Protein AF-A0A534UNP6-F1 (afdb_monomer)

Nearest PDB structures (foldseek):
  2qpq-assembly3_C  TM=9.360E-01  e=9.775E-22  Bordetella pertussis
  8hk9-assembly2_A  TM=9.274E-01  e=4.378E-21  Piscinibacter sakaiensis
  2qpq-assembly2_B  TM=9.276E-01  e=1.387E-20  Bordetella pertussis
  6hke-assembly1_A  TM=7.902E-01  e=1.557E-20  Rhodopseudomonas palustris CGA009
  3ixl-assembly1_A  TM=8.870E-01  e=5.057E-14  Bordetella bronchiseptica

Solvent-accessible surface area (backbone atoms only — not comparable to full-atom values): 32131 Å² total; per-residue (Å²): 132,58,80,69,55,63,74,72,49,58,84,38,32,43,23,35,38,31,44,67,40,63,75,56,81,46,70,74,76,58,70,72,58,62,74,70,44,60,91,46,50,38,48,35,36,27,18,35,60,36,86,49,84,49,66,70,39,42,56,59,19,54,72,39,43,61,60,42,51,53,55,40,54,76,69,60,39,59,33,41,32,52,47,52,61,70,55,48,38,68,58,28,60,70,54,44,51,49,53,41,51,51,48,26,71,77,67,75,33,50,60,52,36,44,64,58,24,44,54,54,49,30,66,72,73,67,44,53,30,30,7,27,15,34,47,45,34,68,74,58,49,54,31,47,45,51,49,35,45,80,70,67,34,42,68,59,25,70,36,69,60,66,46,51,69,64,58,44,72,69,46,51,61,64,57,13,37,50,49,43,39,51,25,36,52,47,7,45,67,68,17,73,82,32,59,28,37,37,30,67,66,67,28,51,66,43,74,70,36,24,49,57,46,26,70,74,68,74,37,46,34,44,28,36,68,60,29,43,46,35,59,72,28,34,72,75,63,76,41,76,68,39,80,85,56,34,68,80,30,66,63,77,90,84,80,96,72,92,81,80,89,81,87,86,81,92,82,90,78,92,87,89,84,88,87,81,90,83,91,77,91,77,91,73,85,83,73,83,73,77,78,68,77,66,78,70,79,55,65,31,42,35,38,21,34,35,52,89,80,28,74,56,32,47,48,52,50,51,54,48,50,46,32,50,76,71,59,64,45,95,43,59,69,46,78,46,66,34,61,45,76,71,30,44,49,30,54,49,56,40,40,73,38,55,52,41,70,49,40,38,29,55,40,44,52,43,53,59,43,39,42,50,49,33,73,85,38,88,62,48,67,87,53,35,35,54,30,30,28,62,23,28,40,35,36,30,40,32,28,29,52,86,41,92,54,80,42,50,63,54,45,41,55,48,18,50,77,38,64,59,71,42,31,31,27,30,49,44,83,75,34,68,48,43,53,52,51,53,35,43,21,71,71,68,63,26,36,59,36,80,44,73,28,100,34,59,68,55,18,51,50,33,23,69,72,62,79,29,55,25,35,43,42,48,57,79,84,41,47,70,42,43,72,70,54,54,28,37,66,37,30,28,29,33,85,59,58,46,86,94,39,72,87,33,44,23,34,60,81,71,74,38,74,46,59,51,71,58,34,46,41,41,27,39,32,29,14,25,75,46,50,69,69,54,46,53,49,50,40,52,42,53,53,52,43,62,70,33,68,69,42,47,52,51,34,57,76,63,58,40,42,85,41,77,29,53,30,69,56,32,44,50,50,51,53,54,50,42,54,54,50,50,56,56,31,53,76,70,70,53,43,46,118

Secondary structure (DSSP, 8-state):
--HHHHTTS-SEEEEEEESSS-SS-EES--HHHHTTS-TTEEEEEEE-----SSHHHHHHHHTTHHHHHHHHHHTT-SEEEE--HHHHHHH-HHHHHHHHHHHHHHH--EEE-HHHHHHHHHHHHT--EEEE---S-HHHHHHHHHHHHTTT-EEEEE------HHHHHT--HHHHHHHHHHHHHHHHHH-TT-SEEEE-S-STTGGGHHHHHHHHH-S-EEEHHHHHHIIIIITTTSS---TTS-GGGS--S-----------------------------------------SS-SPEEEEESSPTTSHHHHHHHHHHHHHHHTTS-SS-EEEEE---GGGHHHHHHHHTTTT-TTEEEEE-THHHHHHHH-TT----GGGSEEEEEEEEE--EEEEETT-S--SHHHHHHHHHHSTTTSEEEES-TTSHHHHHHHHHHHHH----EEEE-SSHHHHHHHHHTTSSSEEEE-HHHHHHHHHTTSEEEEEE-SSS--TT-TTSPBTTTTT--TTTT--EEEEEEE-TT--HHHHHHHHHHHHHHHHSHHHHHHHHHTTPEEEEE-HHHHHHHHHHHHHHHHHHHHHHT-S--

pLDDT: mean 83.54, std 17.32, range [24.16, 98.69]

Structure (mmCIF, N/CA/C/O backbone):
data_AF-A0A534UNP6-F1
#
_entry.id   AF-A0A534UNP6-F1
#
loop_
_atom_site.group_PDB
_atom_site.id
_atom_site.type_symbol
_atom_site.label_atom_id
_atom_site.label_alt_id
_atom_site.label_comp_id
_atom_site.label_asym_id
_atom_site.label_entity_id
_atom_site.label_seq_id
_atom_site.pdbx_PDB_ins_code
_atom_site.Cartn_x
_atom_site.Cartn_y
_atom_site.Cartn_z
_atom_site.occupancy
_atom_site.B_iso_or_equiv
_atom_site.auth_seq_id
_atom_site.auth_comp_id
_atom_site.auth_asym_id
_atom_site.auth_atom_id
_atom_site.pdbx_PDB_model_num
ATOM 1 N N . MET A 1 1 ? -12.418 -0.124 -33.700 1.00 50.53 1 MET A N 1
ATOM 2 C CA . MET A 1 1 ? -11.429 -0.560 -32.689 1.00 50.53 1 MET A CA 1
ATOM 3 C C . MET A 1 1 ? -10.897 -1.897 -33.151 1.00 50.53 1 MET A C 1
ATOM 5 O O . MET A 1 1 ? -11.708 -2.748 -33.482 1.00 50.53 1 MET A O 1
ATOM 9 N N . ASP A 1 2 ? -9.579 -2.032 -33.252 1.00 57.12 2 ASP A N 1
ATOM 10 C CA . ASP A 1 2 ? -8.915 -3.230 -33.772 1.00 57.12 2 ASP A CA 1
ATOM 11 C C . ASP A 1 2 ? -9.258 -4.480 -32.933 1.00 57.12 2 ASP A C 1
ATOM 13 O O . ASP A 1 2 ? -9.441 -4.361 -31.716 1.00 57.12 2 ASP A O 1
ATOM 17 N N . SER A 1 3 ? -9.356 -5.666 -33.547 1.00 59.12 3 SER A N 1
ATOM 18 C CA . SER A 1 3 ? -9.856 -6.885 -32.864 1.00 59.12 3 SER A CA 1
ATOM 19 C C . SER A 1 3 ? -8.999 -7.298 -31.655 1.00 59.12 3 SER A C 1
ATOM 21 O O . SER A 1 3 ? -9.502 -7.862 -30.683 1.00 59.12 3 SER A O 1
ATOM 23 N N . ASN A 1 4 ? -7.716 -6.925 -31.671 1.00 64.19 4 ASN A N 1
ATOM 24 C CA . ASN A 1 4 ? -6.784 -7.130 -30.566 1.00 64.19 4 ASN A CA 1
ATOM 25 C C . ASN A 1 4 ? -7.054 -6.187 -29.382 1.00 64.19 4 ASN A C 1
ATOM 27 O O . ASN A 1 4 ? -6.944 -6.606 -28.235 1.00 64.19 4 ASN A O 1
ATOM 31 N N . MET A 1 5 ? -7.474 -4.941 -29.633 1.00 58.91 5 MET A N 1
ATOM 32 C CA . MET A 1 5 ? -7.775 -3.964 -28.577 1.00 58.91 5 MET A CA 1
ATOM 33 C C . MET A 1 5 ? -9.043 -4.343 -27.804 1.00 58.91 5 MET A C 1
ATOM 35 O O . MET A 1 5 ? -9.107 -4.156 -26.594 1.00 58.91 5 MET A O 1
ATOM 39 N N . GLN A 1 6 ? -10.042 -4.928 -28.475 1.00 63.50 6 GLN A N 1
ATOM 40 C CA . GLN A 1 6 ? -11.268 -5.395 -27.815 1.00 63.50 6 GLN A CA 1
ATOM 41 C C . GLN A 1 6 ? -11.009 -6.486 -26.766 1.00 63.50 6 GLN A C 1
ATOM 43 O O . GLN A 1 6 ? -11.757 -6.569 -25.800 1.00 63.50 6 GLN A O 1
ATOM 48 N N . ARG A 1 7 ? -9.940 -7.281 -26.919 1.00 64.25 7 ARG A N 1
ATOM 49 C CA . ARG A 1 7 ? -9.539 -8.310 -25.943 1.00 64.25 7 ARG A CA 1
ATOM 50 C C . ARG A 1 7 ? -8.795 -7.749 -24.726 1.00 64.25 7 ARG A C 1
ATOM 52 O O . ARG A 1 7 ? -8.696 -8.442 -23.723 1.00 64.25 7 ARG A O 1
ATOM 59 N N . LEU A 1 8 ? -8.255 -6.531 -24.823 1.00 69.88 8 LEU A N 1
ATOM 60 C CA . LEU A 1 8 ? -7.478 -5.879 -23.757 1.00 69.88 8 LEU A CA 1
ATOM 61 C C . LEU A 1 8 ? -8.324 -4.941 -22.888 1.00 69.88 8 LEU A C 1
ATOM 63 O O . LEU A 1 8 ? -7.895 -4.532 -21.812 1.00 69.88 8 LEU A O 1
ATOM 67 N N . VAL A 1 9 ? -9.513 -4.565 -23.360 1.00 79.62 9 VAL A N 1
ATOM 68 C CA . VAL A 1 9 ? -10.439 -3.712 -22.615 1.00 79.62 9 VAL A CA 1
ATOM 69 C C . VAL A 1 9 ? -11.224 -4.578 -21.623 1.00 79.62 9 VAL A C 1
ATOM 71 O O . VAL A 1 9 ? -11.698 -5.643 -22.016 1.00 79.62 9 VAL A O 1
ATOM 74 N N . PRO A 1 10 ? -11.416 -4.135 -20.366 1.00 86.06 10 PRO A N 1
ATOM 75 C CA . PRO A 1 10 ? -12.248 -4.864 -19.415 1.00 86.06 10 PRO A CA 1
ATOM 76 C C . PRO A 1 10 ? -13.651 -5.086 -19.982 1.00 86.06 10 PRO A C 1
ATOM 78 O O . PRO A 1 10 ? -14.277 -4.155 -20.501 1.00 86.06 10 PRO A O 1
ATOM 81 N N . ARG A 1 11 ? -14.140 -6.322 -19.852 1.00 88.56 11 ARG A N 1
ATOM 82 C CA . ARG A 1 11 ? -15.486 -6.745 -20.253 1.00 88.56 11 ARG A CA 1
ATOM 83 C C . ARG A 1 11 ? -16.562 -5.990 -19.480 1.00 88.56 11 ARG A C 1
ATOM 85 O O . ARG A 1 11 ? -17.633 -5.741 -20.027 1.00 88.56 11 ARG A O 1
ATOM 92 N N . PHE A 1 12 ? -16.278 -5.628 -18.231 1.00 93.31 12 PHE A N 1
ATOM 93 C CA . PHE A 1 12 ? -17.200 -4.880 -17.386 1.00 93.31 12 PHE A CA 1
ATOM 94 C C . PHE A 1 12 ? -16.476 -3.767 -16.625 1.00 93.31 12 PHE A C 1
ATOM 96 O O . PHE A 1 12 ? -15.414 -3.983 -16.046 1.00 93.31 12 PHE A O 1
ATOM 103 N N . ARG A 1 13 ? -17.051 -2.567 -16.610 1.00 95.88 13 ARG A N 1
ATOM 104 C CA . ARG A 1 13 ? -16.528 -1.386 -15.919 1.00 95.88 13 ARG A CA 1
ATOM 105 C C . ARG A 1 13 ? -17.464 -1.023 -14.773 1.00 95.88 13 ARG A C 1
ATOM 107 O O . ARG A 1 13 ? -18.603 -0.619 -14.999 1.00 95.88 13 ARG A O 1
ATOM 114 N N . TYR A 1 14 ? -16.981 -1.191 -13.553 1.00 96.19 14 TYR A N 1
ATOM 115 C CA . TYR A 1 14 ? -17.730 -1.015 -12.318 1.00 96.19 14 TYR A CA 1
ATOM 116 C C . TYR A 1 14 ? -17.506 0.393 -11.760 1.00 96.19 14 TYR A C 1
ATOM 118 O O . TYR A 1 14 ? -16.434 0.687 -11.234 1.00 96.19 14 TYR A O 1
ATOM 126 N N . GLY A 1 15 ? -18.477 1.287 -11.936 1.00 96.19 15 GLY A N 1
ATOM 127 C CA . GLY A 1 15 ? -18.381 2.679 -11.505 1.00 96.19 15 GLY A CA 1
ATOM 128 C C . GLY A 1 15 ? -18.725 2.850 -10.028 1.00 96.19 15 GLY A C 1
ATOM 129 O O . GLY A 1 15 ? -19.782 2.397 -9.600 1.00 96.19 15 GLY A O 1
ATOM 130 N N . VAL A 1 16 ? -17.887 3.547 -9.260 1.00 94.50 16 VAL A N 1
ATOM 131 C CA . VAL A 1 16 ? -18.147 3.847 -7.841 1.00 94.50 16 VAL A CA 1
ATOM 132 C C . VAL A 1 16 ? -17.938 5.330 -7.553 1.00 94.50 16 VAL A C 1
ATOM 134 O O . VAL A 1 16 ? -16.877 5.898 -7.816 1.00 94.50 16 VAL A O 1
ATOM 137 N N . ILE A 1 17 ? -18.949 5.964 -6.970 1.00 94.44 17 ILE A N 1
ATOM 138 C CA . ILE A 1 17 ? -18.863 7.316 -6.424 1.00 94.44 17 ILE A CA 1
ATOM 139 C C . ILE A 1 17 ? -18.533 7.181 -4.940 1.00 94.44 17 ILE A C 1
ATOM 141 O O . ILE A 1 17 ? -19.385 6.828 -4.125 1.00 94.44 17 ILE A O 1
ATOM 145 N N . ASN A 1 18 ? -17.275 7.437 -4.593 1.00 89.62 18 ASN A N 1
ATOM 146 C CA . ASN A 1 18 ? -16.781 7.333 -3.229 1.00 89.62 18 ASN A CA 1
ATOM 147 C C . ASN A 1 18 ? -17.062 8.627 -2.452 1.00 89.62 18 ASN A C 1
ATOM 149 O O . ASN A 1 18 ? -16.777 9.709 -2.972 1.00 89.62 18 ASN A O 1
ATOM 153 N N . PRO A 1 19 ? -17.509 8.554 -1.181 1.00 85.00 19 PRO A N 1
ATOM 154 C CA . PRO A 1 19 ? -17.789 9.740 -0.369 1.00 85.00 19 PRO A CA 1
ATOM 155 C C . PRO A 1 19 ? -16.629 10.745 -0.330 1.00 85.00 19 PRO A C 1
ATOM 157 O O . PRO A 1 19 ? -16.834 11.939 -0.507 1.00 85.00 19 PRO A O 1
ATOM 160 N N . ARG A 1 20 ? -15.397 10.255 -0.139 1.00 73.88 20 ARG A N 1
ATOM 161 C CA . ARG A 1 20 ? -14.217 11.073 0.202 1.00 73.88 20 ARG A CA 1
ATOM 162 C C . ARG A 1 20 ? -13.036 10.961 -0.761 1.00 73.88 20 ARG A C 1
ATOM 164 O O . ARG A 1 20 ? -11.959 11.466 -0.462 1.00 73.88 20 ARG A O 1
ATOM 171 N N . ALA A 1 21 ? -13.196 10.267 -1.886 1.00 62.41 21 ALA A N 1
ATOM 172 C CA . ALA A 1 21 ? -12.116 10.175 -2.867 1.00 62.41 21 ALA A CA 1
ATOM 173 C C . ALA A 1 21 ? -11.823 11.560 -3.486 1.00 62.41 21 ALA A C 1
ATOM 175 O O . ALA A 1 21 ? -12.698 12.432 -3.473 1.00 62.41 21 ALA A O 1
ATOM 176 N N . PRO A 1 22 ? -10.616 11.794 -4.032 1.00 59.22 22 PRO A N 1
ATOM 177 C CA . PRO A 1 22 ? -10.361 12.988 -4.832 1.00 59.22 22 PRO A CA 1
ATOM 178 C C . PRO A 1 22 ? -11.337 13.044 -6.017 1.00 59.22 22 PRO A C 1
ATOM 180 O O . PRO A 1 22 ? -11.641 12.020 -6.620 1.00 59.22 22 PRO A O 1
ATOM 183 N N . GLY A 1 23 ? -11.801 14.239 -6.397 1.00 61.28 23 GLY A N 1
ATOM 184 C CA . GLY A 1 23 ? -12.785 14.426 -7.480 1.00 61.28 23 GLY A CA 1
ATOM 185 C C . GLY A 1 23 ? -12.306 14.051 -8.895 1.00 61.28 23 GLY A C 1
ATOM 186 O O . GLY A 1 23 ? -12.993 14.338 -9.869 1.00 61.28 23 GLY A O 1
ATOM 187 N N . LYS A 1 24 ? -11.120 13.447 -9.041 1.00 77.94 24 LYS A N 1
ATOM 188 C CA . LYS A 1 24 ? -10.598 12.952 -10.322 1.00 77.94 24 LYS A CA 1
ATOM 189 C C . LYS A 1 24 ? -10.904 11.464 -10.461 1.00 77.94 24 LYS A C 1
ATOM 191 O O . LYS A 1 24 ? -10.785 10.720 -9.495 1.00 77.94 24 LYS A O 1
ATOM 196 N N . VAL A 1 25 ? -11.213 11.039 -11.685 1.00 87.56 25 VAL A N 1
ATOM 197 C CA . VAL A 1 25 ? -11.416 9.625 -12.023 1.00 87.56 25 VAL A CA 1
ATOM 198 C C . VAL A 1 25 ? -10.152 8.812 -11.756 1.00 87.56 25 VAL A C 1
ATOM 200 O O . VAL A 1 25 ? -9.054 9.207 -12.155 1.00 87.56 25 VAL A O 1
ATOM 203 N N . GLN A 1 26 ? -10.321 7.644 -11.145 1.00 86.06 26 GLN A N 1
ATOM 204 C CA . GLN A 1 26 ? -9.261 6.673 -10.905 1.00 86.06 26 GLN A CA 1
ATOM 205 C C . GLN A 1 26 ? -9.695 5.289 -11.409 1.00 86.06 26 GLN A C 1
ATOM 207 O O . GLN A 1 26 ? -10.871 4.942 -11.361 1.00 86.06 26 GLN A O 1
ATOM 212 N N . ARG A 1 27 ? -8.754 4.492 -11.926 1.00 88.31 27 ARG A N 1
ATOM 213 C CA . ARG A 1 27 ? -9.008 3.148 -12.477 1.00 88.31 27 ARG A CA 1
ATOM 214 C C . ARG A 1 27 ? -8.155 2.141 -11.715 1.00 88.31 27 ARG A C 1
ATOM 216 O O . ARG A 1 27 ? -6.979 2.418 -11.497 1.00 88.31 27 ARG A O 1
ATOM 223 N N . GLY A 1 28 ? -8.701 0.982 -11.354 1.00 74.75 28 GLY A N 1
ATOM 224 C CA . GLY A 1 28 ? -7.852 -0.109 -10.856 1.00 74.75 28 GLY A CA 1
ATOM 225 C C . GLY A 1 28 ? -7.466 -0.070 -9.375 1.00 74.75 28 GLY A C 1
ATOM 226 O O . GLY A 1 28 ? -6.517 -0.750 -9.009 1.00 74.75 28 GLY A O 1
ATOM 227 N N . LEU A 1 29 ? -8.144 0.708 -8.523 1.00 72.06 29 LEU A N 1
ATOM 228 C CA . LEU A 1 29 ? -7.622 1.004 -7.181 1.00 72.06 29 LEU A CA 1
ATOM 229 C C . LEU A 1 29 ? -7.973 -0.002 -6.075 1.00 72.06 29 LEU A C 1
ATOM 231 O O . LEU A 1 29 ? -7.150 -0.212 -5.183 1.00 72.06 29 LEU A O 1
ATOM 235 N N . SER A 1 30 ? -9.167 -0.603 -6.069 1.00 75.38 30 SER A N 1
ATOM 236 C CA . SER A 1 30 ? -9.614 -1.343 -4.879 1.00 75.38 30 SER A CA 1
ATOM 237 C C . SER A 1 30 ? -9.088 -2.773 -4.804 1.00 75.38 30 SER A C 1
ATOM 239 O O . SER A 1 30 ? -9.662 -3.688 -5.393 1.00 75.38 30 SER A O 1
ATOM 241 N N . TYR A 1 31 ? -8.071 -2.998 -3.965 1.00 80.00 31 TYR A N 1
ATOM 242 C CA . TYR A 1 31 ? -7.558 -4.336 -3.631 1.00 80.00 31 TYR A CA 1
ATOM 243 C C . TYR A 1 31 ? -8.681 -5.343 -3.315 1.00 80.00 31 TYR A C 1
ATOM 245 O O . TYR A 1 31 ? -8.700 -6.443 -3.858 1.00 80.00 31 TYR A O 1
ATOM 253 N N . GLN A 1 32 ? -9.648 -4.967 -2.469 1.00 80.12 32 GLN A N 1
ATOM 254 C CA . GLN A 1 32 ? -10.725 -5.874 -2.054 1.00 80.12 32 GLN A CA 1
ATOM 255 C C . GLN A 1 32 ? -11.661 -6.265 -3.190 1.00 80.12 32 GLN A C 1
ATOM 257 O O . GLN A 1 32 ? -12.112 -7.405 -3.243 1.00 80.12 32 GLN A O 1
ATOM 262 N N . PHE A 1 33 ? -11.954 -5.314 -4.077 1.00 86.88 33 PHE A N 1
ATOM 263 C CA . PHE A 1 33 ? -12.821 -5.538 -5.223 1.00 86.88 33 PHE A CA 1
ATOM 264 C C . PHE A 1 33 ? -12.200 -6.600 -6.136 1.00 86.88 33 PHE A C 1
ATOM 266 O O . PHE A 1 33 ? -12.848 -7.594 -6.451 1.00 86.88 33 PHE A O 1
ATOM 273 N N . TYR A 1 34 ? -10.903 -6.481 -6.438 1.00 88.56 34 TYR A N 1
ATOM 274 C CA . TYR A 1 34 ? -10.178 -7.446 -7.274 1.00 88.56 34 TYR A CA 1
ATOM 275 C C . TYR A 1 34 ? -9.955 -8.821 -6.632 1.00 88.56 34 TYR A C 1
ATOM 277 O O . TYR A 1 34 ? -9.552 -9.750 -7.326 1.00 88.56 34 TYR A O 1
ATOM 285 N N . ARG A 1 35 ? -10.261 -9.006 -5.340 1.00 83.44 35 ARG A N 1
ATOM 286 C CA . ARG A 1 35 ? -10.324 -10.355 -4.749 1.00 83.44 35 ARG A CA 1
ATOM 287 C C . ARG A 1 35 ? -11.595 -11.111 -5.123 1.00 83.44 35 ARG A C 1
ATOM 289 O O . ARG A 1 35 ? -11.636 -12.326 -4.949 1.00 83.44 35 ARG A O 1
ATOM 296 N N . ILE A 1 36 ? -12.635 -10.401 -5.560 1.00 84.00 36 ILE A N 1
ATOM 297 C CA . ILE A 1 36 ? -14.000 -10.937 -5.668 1.00 84.00 36 ILE A CA 1
ATOM 298 C C . ILE A 1 36 ? -14.608 -10.758 -7.049 1.00 84.00 36 ILE A C 1
ATOM 300 O O . ILE A 1 36 ? -15.771 -11.088 -7.265 1.00 84.00 36 ILE A O 1
ATOM 304 N N . VAL A 1 37 ? -13.821 -10.254 -7.993 1.00 87.75 37 VAL A N 1
ATOM 305 C CA . VAL A 1 37 ? -14.197 -10.161 -9.396 1.00 87.75 37 VAL A CA 1
ATOM 306 C C . VAL A 1 37 ? -13.087 -10.750 -10.267 1.00 87.75 37 VAL A C 1
ATOM 308 O O . VAL A 1 37 ? -11.919 -10.720 -9.875 1.00 87.75 37 VAL A O 1
ATOM 311 N N . PRO A 1 38 ? -13.412 -11.291 -11.450 1.00 85.75 38 PRO A N 1
ATOM 312 C CA . PRO A 1 38 ? -12.398 -11.682 -12.420 1.00 85.75 38 PRO A CA 1
ATOM 313 C C . PRO A 1 38 ? -11.609 -10.466 -12.931 1.00 85.75 38 PRO A C 1
ATOM 315 O O . PRO A 1 38 ? -12.088 -9.334 -12.896 1.00 85.75 38 PRO A O 1
ATOM 318 N N . SER A 1 39 ? -10.416 -10.708 -13.476 1.00 84.06 39 SER A N 1
ATOM 319 C CA . SER A 1 39 ? -9.519 -9.659 -13.988 1.00 84.06 39 SER A CA 1
ATOM 320 C C . SER A 1 39 ? -10.068 -8.873 -15.187 1.00 84.06 39 SER A C 1
ATOM 322 O O . SER A 1 39 ? -9.523 -7.827 -15.530 1.00 84.06 39 SER A O 1
ATOM 324 N N . ASP A 1 40 ? -11.142 -9.351 -15.822 1.00 86.12 40 ASP A N 1
ATOM 325 C CA . ASP A 1 40 ? -11.837 -8.659 -16.909 1.00 86.12 40 ASP A CA 1
ATOM 326 C C . ASP A 1 40 ? -12.927 -7.684 -16.421 1.00 86.12 40 ASP A C 1
ATOM 328 O O . ASP A 1 40 ? -13.592 -7.043 -17.239 1.00 86.12 40 ASP A O 1
ATOM 332 N N . VAL A 1 41 ? -13.092 -7.528 -15.104 1.00 91.19 41 VAL A N 1
ATOM 333 C CA . VAL A 1 41 ? -13.927 -6.503 -14.472 1.00 91.19 41 VAL A CA 1
ATOM 334 C C . VAL A 1 41 ? -13.023 -5.427 -13.880 1.00 91.19 41 VAL A C 1
ATOM 336 O O . VAL A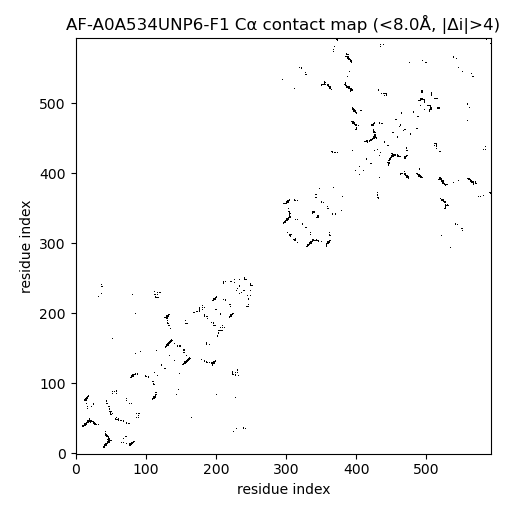 1 41 ? -12.177 -5.725 -13.048 1.00 91.19 41 VAL A O 1
ATOM 339 N N . MET A 1 42 ? -13.210 -4.169 -14.275 1.00 93.31 42 MET A N 1
ATOM 340 C CA . MET A 1 42 ? -12.401 -3.043 -13.802 1.00 93.31 42 MET A CA 1
ATOM 341 C C . MET A 1 42 ? -13.244 -2.064 -13.000 1.00 93.31 42 MET A C 1
ATOM 343 O O . MET A 1 42 ? -14.228 -1.528 -13.502 1.00 93.31 42 MET A O 1
ATOM 347 N N . GLU A 1 43 ? -12.813 -1.769 -11.784 1.00 93.31 43 GLU A N 1
ATOM 348 C CA . GLU A 1 43 ? -13.363 -0.677 -10.992 1.00 93.31 43 GLU A CA 1
ATOM 349 C C . GLU A 1 43 ? -12.866 0.686 -11.492 1.00 93.31 43 GLU A C 1
ATOM 351 O O . GLU A 1 43 ? -11.670 0.879 -11.752 1.00 93.31 43 GLU A O 1
ATOM 356 N N . ILE A 1 44 ? -13.796 1.634 -11.592 1.00 93.88 44 ILE A N 1
ATOM 357 C CA . ILE A 1 44 ? -13.559 3.029 -11.945 1.00 93.88 44 ILE A CA 1
ATOM 358 C C . ILE A 1 44 ? -14.212 3.898 -10.878 1.00 93.88 44 ILE A C 1
ATOM 360 O O . ILE A 1 44 ? -15.427 3.856 -10.694 1.00 93.88 44 ILE A O 1
ATOM 364 N N . THR A 1 45 ? -13.417 4.692 -10.176 1.00 92.44 45 THR A N 1
ATOM 365 C CA . THR A 1 45 ? -13.884 5.468 -9.031 1.00 92.44 45 THR A CA 1
ATOM 366 C C . THR A 1 45 ? -13.795 6.967 -9.283 1.00 92.44 45 THR A C 1
ATOM 368 O O . THR A 1 45 ? -12.972 7.442 -10.065 1.00 92.44 45 THR A O 1
ATOM 371 N N . THR A 1 46 ? -14.664 7.724 -8.620 1.00 93.69 46 THR A N 1
ATOM 372 C CA . THR A 1 46 ? -14.610 9.189 -8.531 1.00 93.69 46 THR A CA 1
ATOM 373 C C . THR A 1 46 ? -15.028 9.640 -7.131 1.00 93.69 46 THR A C 1
ATOM 375 O O . THR A 1 46 ? -15.549 8.843 -6.347 1.00 93.69 46 THR A O 1
ATOM 378 N N . GLY A 1 47 ? -14.780 10.902 -6.794 1.00 90.81 47 GLY A N 1
ATOM 379 C CA . GLY A 1 47 ? -15.013 11.467 -5.470 1.00 90.81 47 GLY A CA 1
ATOM 380 C C . GLY A 1 47 ? -16.201 12.412 -5.391 1.00 90.81 47 GLY A C 1
ATOM 381 O O . GLY A 1 47 ? -16.232 13.409 -6.108 1.00 90.81 47 GLY A O 1
ATOM 382 N N . LEU A 1 48 ? -17.120 12.152 -4.457 1.00 91.00 48 LEU A N 1
ATOM 383 C CA . LEU A 1 48 ? -18.252 13.041 -4.179 1.00 91.00 48 LEU A CA 1
ATOM 384 C C . LEU A 1 48 ? -17.809 14.355 -3.512 1.00 91.00 48 LEU A C 1
ATOM 386 O O . LEU A 1 48 ? -18.476 15.372 -3.676 1.00 91.00 48 LEU A O 1
ATOM 390 N N . GLY A 1 49 ? -16.670 14.354 -2.811 1.00 86.38 49 GLY A N 1
ATOM 391 C CA . GLY A 1 49 ? -16.139 15.539 -2.128 1.00 86.38 49 GLY A CA 1
ATOM 392 C C . GLY A 1 49 ? -16.809 15.806 -0.779 1.00 86.38 49 GLY A C 1
ATOM 393 O O . GLY A 1 49 ? -17.074 16.953 -0.435 1.00 86.38 49 GLY A O 1
ATOM 394 N N . LEU A 1 50 ? -17.135 14.746 -0.036 1.00 84.62 50 LEU A N 1
ATOM 395 C CA . LEU A 1 50 ? -17.791 14.841 1.261 1.00 84.62 50 LEU A CA 1
ATOM 396 C C . LEU A 1 50 ? -16.798 15.170 2.386 1.00 84.62 50 LEU A C 1
ATOM 398 O O . LEU A 1 50 ? -15.920 14.367 2.700 1.00 84.62 50 LEU A O 1
ATOM 402 N N . ASP A 1 51 ? -17.004 16.293 3.065 1.00 75.81 51 ASP A N 1
ATOM 403 C CA . ASP A 1 51 ? -16.177 16.701 4.205 1.00 75.81 51 ASP A CA 1
ATOM 404 C C . ASP A 1 51 ? -16.500 15.850 5.457 1.00 75.81 51 ASP A C 1
ATOM 406 O O . ASP A 1 51 ? -15.638 15.156 6.009 1.00 75.81 51 ASP A O 1
ATOM 410 N N . ASP A 1 52 ? -17.773 15.794 5.857 1.00 79.25 52 ASP A N 1
ATOM 411 C CA . ASP A 1 52 ? -18.288 14.994 6.976 1.00 79.25 52 ASP A CA 1
ATOM 412 C C . ASP A 1 52 ? -19.709 14.453 6.699 1.00 79.25 52 ASP A C 1
ATOM 414 O O . ASP A 1 52 ? -20.272 14.674 5.632 1.00 79.25 52 ASP A O 1
ATOM 418 N N . TYR A 1 53 ? -20.288 13.692 7.637 1.00 79.88 53 TYR A N 1
ATOM 419 C CA . TYR A 1 53 ? -21.634 13.109 7.491 1.00 79.88 53 TYR A CA 1
ATOM 420 C 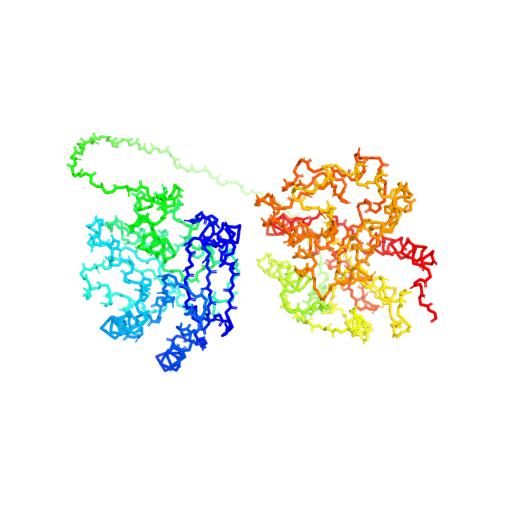C . TYR A 1 53 ? -22.750 13.937 8.151 1.00 79.88 53 TYR A C 1
ATOM 422 O O . TYR A 1 53 ? -23.838 13.404 8.409 1.00 79.88 53 TYR A O 1
ATOM 430 N N . ALA A 1 54 ? -22.515 15.210 8.465 1.00 83.38 54 ALA A N 1
ATOM 431 C CA . ALA A 1 54 ? -23.578 16.100 8.907 1.00 83.38 54 ALA A CA 1
ATOM 432 C C . ALA A 1 54 ? -24.581 16.320 7.757 1.00 83.38 54 ALA A C 1
ATOM 434 O O . ALA A 1 54 ? -24.178 16.347 6.591 1.00 83.38 54 ALA A O 1
ATOM 435 N N . PRO A 1 55 ? -25.885 16.503 8.044 1.00 84.75 55 PRO A N 1
ATOM 436 C CA . PRO A 1 55 ? -26.901 16.652 7.000 1.00 84.75 55 PRO A CA 1
ATOM 437 C C . PRO A 1 55 ? -26.547 17.706 5.940 1.00 84.75 55 PRO A C 1
ATOM 439 O O . PRO A 1 55 ? -26.580 17.413 4.752 1.00 84.75 55 PRO A O 1
ATOM 442 N N . HIS A 1 56 ? -26.108 18.897 6.357 1.00 86.88 56 HIS A N 1
ATOM 443 C CA . HIS A 1 56 ? -25.742 19.985 5.444 1.00 86.88 56 HIS A CA 1
ATOM 444 C C . HIS A 1 56 ? -24.519 19.663 4.564 1.00 86.88 56 HIS A C 1
ATOM 446 O O . HIS A 1 56 ? -24.469 20.079 3.407 1.00 86.88 56 HIS A O 1
ATOM 452 N N . ALA A 1 57 ? -23.542 18.913 5.084 1.00 86.31 57 ALA A N 1
ATOM 453 C CA . ALA A 1 57 ? -22.371 18.489 4.323 1.00 86.31 57 ALA A CA 1
ATOM 454 C C . ALA A 1 57 ? -22.741 17.430 3.277 1.00 86.31 57 ALA A C 1
ATOM 456 O O . ALA A 1 57 ? -22.265 17.499 2.145 1.00 86.31 57 ALA A O 1
ATOM 457 N N . VAL A 1 58 ? -23.645 16.504 3.622 1.00 89.44 58 VAL A N 1
ATOM 458 C CA . VAL A 1 58 ? -24.198 15.531 2.668 1.00 89.44 58 VAL A CA 1
ATOM 459 C C . VAL A 1 58 ? -24.974 16.236 1.556 1.00 89.44 58 VAL A C 1
ATOM 461 O O . VAL A 1 58 ? -24.737 15.938 0.388 1.00 89.44 58 VAL A O 1
ATOM 464 N N . GLU A 1 59 ? -25.830 17.208 1.884 1.00 90.00 59 GLU A N 1
ATOM 465 C CA . GLU A 1 59 ? -26.538 18.014 0.877 1.00 90.00 59 GLU A CA 1
ATOM 466 C C . GLU A 1 59 ? -25.576 18.724 -0.077 1.00 90.00 59 GLU A C 1
ATOM 468 O O . GLU A 1 59 ? -25.717 18.641 -1.299 1.00 90.00 59 GLU A O 1
ATOM 473 N N . LYS A 1 60 ? -24.550 19.377 0.478 1.00 89.88 60 LYS A N 1
ATOM 474 C CA . LYS A 1 60 ? -23.513 20.045 -0.309 1.00 89.88 60 LYS A CA 1
ATOM 475 C C . LYS A 1 60 ? -22.787 19.055 -1.221 1.00 89.88 60 LYS A C 1
ATOM 477 O O . LYS A 1 60 ? -22.624 19.342 -2.402 1.00 89.88 60 LYS A O 1
ATOM 482 N N . ALA A 1 61 ? -22.382 17.893 -0.718 1.00 91.00 61 ALA A N 1
ATOM 483 C CA . ALA A 1 61 ? -21.669 16.892 -1.512 1.00 91.00 61 ALA A CA 1
ATOM 484 C C . ALA A 1 61 ? -22.539 16.316 -2.641 1.00 91.00 61 ALA A C 1
ATOM 486 O O . ALA A 1 61 ? -22.055 16.087 -3.747 1.00 91.00 61 ALA A O 1
ATOM 487 N N . ILE A 1 62 ? -23.843 16.147 -2.407 1.00 94.00 62 ILE A N 1
ATOM 488 C CA . ILE A 1 62 ? -24.785 15.654 -3.420 1.00 94.00 62 ILE A CA 1
ATOM 489 C C . ILE A 1 62 ? -24.946 16.622 -4.596 1.00 94.00 62 ILE A C 1
ATOM 491 O O . ILE A 1 62 ? -25.239 16.170 -5.701 1.00 94.00 62 ILE A O 1
ATOM 495 N N . SER A 1 63 ? -24.644 17.914 -4.434 1.00 92.44 63 SER A N 1
ATOM 496 C CA . SER A 1 63 ? -24.581 18.838 -5.579 1.00 92.44 63 SER A CA 1
ATOM 497 C C . SER A 1 63 ? -23.546 18.425 -6.642 1.00 92.44 63 SER A C 1
ATOM 499 O O . SER A 1 63 ? -23.756 18.678 -7.824 1.00 92.44 63 SER A O 1
ATOM 501 N N . ASN A 1 64 ? -22.487 17.706 -6.249 1.00 94.12 64 ASN A N 1
ATOM 502 C CA . ASN A 1 64 ? -21.436 17.183 -7.129 1.00 94.12 64 ASN A CA 1
ATOM 503 C C . ASN A 1 64 ? -21.752 15.768 -7.678 1.00 94.12 64 ASN A C 1
ATOM 505 O O . ASN A 1 64 ? -20.963 15.176 -8.419 1.00 94.12 64 ASN A O 1
ATOM 509 N N . TYR A 1 65 ? -22.907 15.188 -7.329 1.00 96.06 65 TYR A N 1
ATOM 510 C CA . TYR A 1 65 ? -23.284 13.836 -7.755 1.00 96.06 65 TYR A CA 1
ATOM 511 C C . TYR A 1 65 ? -23.348 13.705 -9.281 1.00 96.06 65 TYR A C 1
ATOM 513 O O . TYR A 1 65 ? -22.791 12.764 -9.846 1.00 96.06 65 TYR A O 1
ATOM 521 N N . TRP A 1 66 ? -23.981 14.661 -9.965 1.00 97.38 66 TRP A N 1
ATOM 522 C CA . TRP A 1 66 ? -24.118 14.606 -11.420 1.00 97.38 66 TRP A CA 1
ATOM 523 C C . TRP A 1 66 ? -22.780 14.766 -12.140 1.00 97.38 66 TRP A C 1
ATOM 525 O O . TRP A 1 66 ? -22.545 14.074 -13.125 1.00 97.38 66 TRP A O 1
ATOM 535 N N . ASP A 1 67 ? -21.864 15.587 -11.632 1.00 96.19 67 ASP A N 1
ATOM 536 C CA . ASP A 1 67 ? -20.509 15.692 -12.186 1.00 96.19 67 ASP A CA 1
ATOM 537 C C . ASP A 1 67 ? -19.751 14.366 -12.068 1.00 96.19 67 ASP A C 1
ATOM 539 O O . ASP A 1 67 ? -19.096 13.929 -13.020 1.00 96.19 67 ASP A O 1
ATOM 543 N N . CYS A 1 68 ? -19.922 13.660 -10.947 1.00 96.50 68 CYS A N 1
ATOM 544 C CA . CYS A 1 68 ? -19.403 12.308 -10.767 1.00 96.50 68 CYS A CA 1
ATOM 545 C C . CYS A 1 68 ? -20.019 11.315 -11.765 1.00 96.50 68 CYS A C 1
ATOM 547 O O . CYS A 1 68 ? -19.288 10.547 -12.394 1.00 96.50 68 CYS A O 1
ATOM 549 N N . VAL A 1 69 ? -21.342 11.349 -11.953 1.00 97.69 69 VAL A N 1
ATOM 550 C CA . VAL A 1 69 ? -22.043 10.516 -12.943 1.00 97.69 69 VAL A CA 1
ATOM 551 C C . VAL A 1 69 ? -21.501 10.788 -14.347 1.00 97.69 69 VAL A C 1
ATOM 553 O O . VAL A 1 69 ? -21.101 9.851 -15.037 1.00 97.69 69 VAL A O 1
ATOM 556 N N . HIS A 1 70 ? -21.388 12.052 -14.758 1.00 97.38 70 HIS A N 1
ATOM 557 C CA . HIS A 1 70 ? -20.843 12.423 -16.065 1.00 97.38 70 HIS A CA 1
ATOM 558 C C . HIS A 1 70 ? -19.386 11.976 -16.241 1.00 97.38 70 HIS A C 1
ATOM 560 O O . HIS A 1 70 ? -19.001 11.535 -17.328 1.00 97.38 70 HIS A O 1
ATOM 566 N N . ALA A 1 71 ? -18.568 12.067 -15.191 1.00 96.12 71 ALA A N 1
ATOM 567 C CA . ALA A 1 71 ? -17.193 11.583 -15.214 1.00 96.12 71 ALA A CA 1
ATOM 568 C C . ALA A 1 71 ? -17.135 10.063 -15.448 1.00 96.12 71 ALA A C 1
ATOM 570 O O . ALA A 1 71 ? -16.386 9.604 -16.311 1.00 96.12 71 ALA A O 1
ATOM 571 N N . LEU A 1 72 ? -17.979 9.287 -14.764 1.00 96.62 72 LEU A N 1
ATOM 572 C CA . LEU A 1 72 ? -18.069 7.837 -14.953 1.00 96.62 72 LEU A CA 1
ATOM 573 C C . LEU A 1 72 ? -18.671 7.455 -16.318 1.00 96.62 72 LEU A C 1
ATOM 575 O O . LEU A 1 72 ? -18.233 6.486 -16.941 1.00 96.62 72 LEU A O 1
ATOM 579 N N . MET A 1 73 ? -19.613 8.239 -16.848 1.00 97.12 73 MET A N 1
ATOM 580 C CA . MET A 1 73 ? -20.157 8.036 -18.197 1.00 97.12 73 MET A CA 1
ATOM 581 C C . MET A 1 73 ? -19.086 8.178 -19.282 1.00 97.12 73 MET A C 1
ATOM 583 O O . MET A 1 73 ? -19.053 7.380 -20.220 1.00 97.12 73 MET A O 1
ATOM 587 N N . LYS A 1 74 ? -18.170 9.150 -19.152 1.00 96.50 74 LYS A N 1
ATOM 588 C CA . LYS A 1 74 ? -17.026 9.300 -20.077 1.00 96.50 74 LYS A CA 1
ATOM 589 C C . LYS A 1 74 ? -16.134 8.058 -20.080 1.00 96.50 74 LYS A C 1
ATOM 591 O O . LYS A 1 74 ? -15.586 7.683 -21.115 1.00 96.50 74 LYS A O 1
ATOM 596 N N . GLU A 1 75 ? -16.065 7.379 -18.942 1.00 95.19 75 GLU A N 1
ATOM 597 C CA . GLU A 1 75 ? -15.365 6.111 -18.766 1.00 95.19 75 GLU A CA 1
ATOM 598 C C . GLU A 1 75 ? -16.187 4.887 -19.187 1.00 95.19 75 GLU A C 1
ATOM 600 O O . GLU A 1 75 ? -15.700 3.762 -19.083 1.00 95.19 75 GLU A O 1
ATOM 605 N N . LYS A 1 76 ? -17.399 5.075 -19.722 1.00 95.31 76 LYS A N 1
ATOM 606 C CA . LYS A 1 76 ? -18.279 4.014 -20.236 1.00 95.31 76 LYS A CA 1
ATOM 607 C C . LYS A 1 76 ? -18.546 2.909 -19.209 1.00 95.31 76 LYS A C 1
ATOM 609 O O . LYS A 1 76 ? -18.466 1.727 -19.544 1.00 95.31 76 LYS A O 1
ATOM 614 N N . VAL A 1 77 ? -18.799 3.288 -17.957 1.00 97.19 77 VAL A N 1
ATOM 615 C CA . VAL A 1 77 ? -19.156 2.327 -16.906 1.00 97.19 77 VAL A CA 1
ATOM 616 C C . VAL A 1 77 ? -20.465 1.603 -17.228 1.00 97.19 77 VAL A C 1
ATOM 618 O O . VAL A 1 77 ? -21.349 2.153 -17.882 1.00 97.19 77 VAL A O 1
ATOM 621 N N . ASN A 1 78 ? -20.581 0.361 -16.768 1.00 97.19 78 ASN A N 1
ATOM 622 C CA . ASN A 1 78 ? -21.767 -0.474 -16.952 1.00 97.19 78 ASN A CA 1
ATOM 623 C C . ASN A 1 78 ? -22.754 -0.370 -15.780 1.00 97.19 78 ASN A C 1
ATOM 625 O O . ASN A 1 78 ? -23.939 -0.637 -15.953 1.00 97.19 78 ASN A O 1
ATOM 629 N N . VAL A 1 79 ? -22.259 0.013 -14.603 1.00 97.69 79 VAL A N 1
ATOM 630 C CA . VAL A 1 79 ? -23.037 0.251 -13.382 1.00 97.69 79 VAL A CA 1
ATOM 631 C C . VAL A 1 79 ? -22.423 1.423 -12.623 1.00 97.69 79 VAL A C 1
ATOM 633 O O . VAL A 1 79 ? -21.210 1.638 -12.711 1.00 97.69 79 VAL A O 1
ATOM 636 N N . ILE A 1 80 ? -23.239 2.173 -11.887 1.00 97.94 80 ILE A N 1
ATOM 637 C CA . ILE A 1 80 ? -22.799 3.241 -10.984 1.00 97.94 80 ILE A CA 1
ATOM 638 C C . ILE A 1 80 ? -23.290 2.935 -9.567 1.00 97.94 80 ILE A C 1
ATOM 640 O O . ILE A 1 80 ? -24.486 2.822 -9.321 1.00 97.94 80 ILE A O 1
ATOM 644 N N . VAL A 1 81 ? -22.370 2.862 -8.612 1.00 96.62 81 VAL A N 1
ATOM 645 C CA . VAL A 1 81 ? -22.689 2.701 -7.191 1.00 96.62 81 VAL A CA 1
ATOM 646 C C . VAL A 1 81 ? -22.464 4.018 -6.463 1.00 96.62 81 VAL A C 1
ATOM 648 O O . VAL A 1 81 ? -21.356 4.559 -6.486 1.00 96.62 81 VAL A O 1
ATOM 651 N N . LEU A 1 82 ? -23.494 4.531 -5.786 1.00 95.31 82 LEU A N 1
ATOM 652 C CA . LEU A 1 82 ? -23.328 5.623 -4.826 1.00 95.31 82 LEU A CA 1
ATOM 653 C C . LEU A 1 82 ? -22.892 5.037 -3.479 1.00 95.31 82 LEU A C 1
ATOM 655 O O . LEU A 1 82 ? -23.713 4.540 -2.707 1.00 95.31 82 LEU A O 1
ATOM 659 N N . GLY A 1 83 ? -21.587 5.072 -3.215 1.00 90.38 83 GLY A N 1
ATOM 660 C CA . GLY A 1 83 ? -21.002 4.498 -2.011 1.00 90.38 83 GLY A CA 1
ATOM 661 C C . GLY A 1 83 ? -21.316 5.309 -0.751 1.00 90.38 83 GLY A C 1
ATOM 662 O O . GLY A 1 83 ? -21.459 6.527 -0.792 1.00 90.38 83 GLY A O 1
ATOM 663 N N . GLY A 1 84 ? -21.348 4.626 0.397 1.00 86.38 84 GLY A N 1
ATOM 664 C CA . GLY A 1 84 ? -21.459 5.242 1.724 1.00 86.38 84 GLY A CA 1
ATOM 665 C C . GLY A 1 84 ? -22.843 5.117 2.365 1.00 86.38 84 GLY A C 1
ATOM 666 O O . GLY A 1 84 ? -23.730 5.930 2.128 1.00 86.38 84 GLY A O 1
ATOM 667 N N . VAL A 1 85 ? -22.988 4.159 3.290 1.00 88.38 85 VAL A N 1
ATOM 668 C CA . VAL A 1 85 ? -24.209 3.964 4.101 1.00 88.38 85 VAL A CA 1
ATOM 669 C C . VAL A 1 85 ? -24.681 5.254 4.792 1.00 88.38 85 VAL A C 1
ATOM 671 O O . VAL A 1 85 ? -25.878 5.541 4.718 1.00 88.38 85 VAL A O 1
ATOM 674 N N . PRO A 1 86 ? -23.801 6.081 5.402 1.00 87.12 86 PRO A N 1
ATOM 675 C CA . PRO A 1 86 ? -24.242 7.337 6.001 1.00 87.12 86 PRO A CA 1
ATOM 676 C C . PRO A 1 86 ? -24.888 8.308 4.999 1.00 87.12 86 PRO A C 1
ATOM 678 O O . PRO A 1 86 ? -25.808 9.026 5.370 1.00 87.12 86 PRO A O 1
ATOM 681 N N . ILE A 1 87 ? -24.468 8.316 3.727 1.00 89.44 87 ILE A N 1
ATOM 682 C CA . ILE A 1 87 ? -25.096 9.154 2.690 1.00 89.44 87 ILE A CA 1
ATOM 683 C C . ILE A 1 87 ? -26.515 8.655 2.415 1.00 89.44 87 ILE A C 1
ATOM 685 O O . ILE A 1 87 ? -27.459 9.445 2.436 1.00 89.44 87 ILE A O 1
ATOM 689 N N . SER A 1 88 ? -26.683 7.341 2.223 1.00 90.81 88 SER A N 1
ATOM 690 C CA . SER A 1 88 ? -27.991 6.721 1.973 1.00 90.81 88 SER A CA 1
ATOM 691 C C . SER A 1 88 ? -29.006 7.064 3.063 1.00 90.81 88 SER A C 1
ATOM 693 O O . SER A 1 88 ? -30.134 7.454 2.761 1.00 90.81 88 SER A O 1
ATOM 695 N N . VAL A 1 89 ? -28.607 6.961 4.333 1.00 91.19 89 VAL A N 1
ATOM 696 C CA . VAL A 1 89 ? -29.525 7.212 5.456 1.00 91.19 89 VAL A CA 1
ATOM 697 C C . VAL A 1 89 ? -29.781 8.693 5.712 1.00 91.19 89 VAL A C 1
ATOM 699 O O . VAL A 1 89 ? -30.845 9.031 6.222 1.00 91.19 89 VAL A O 1
ATOM 702 N N . ARG A 1 90 ? -28.852 9.581 5.338 1.00 90.69 90 ARG A N 1
ATOM 703 C CA . ARG A 1 90 ? -29.042 11.037 5.437 1.00 90.69 90 ARG A CA 1
ATOM 704 C C . ARG A 1 90 ? -29.969 11.577 4.355 1.00 90.69 90 ARG A C 1
ATOM 706 O O . ARG A 1 90 ? -30.780 12.443 4.656 1.00 90.69 90 ARG A O 1
ATOM 713 N N . LEU A 1 91 ? -29.900 11.034 3.140 1.00 91.62 91 LEU A N 1
ATOM 714 C CA . LEU A 1 91 ? -30.878 11.333 2.089 1.00 91.62 91 LEU A CA 1
ATOM 715 C C . LEU A 1 91 ? -32.261 10.767 2.418 1.00 91.62 91 LEU A C 1
ATOM 717 O O . LEU A 1 91 ? -33.275 11.343 2.029 1.00 91.62 91 LEU A O 1
ATOM 721 N N . GLY A 1 92 ? -32.298 9.640 3.128 1.00 92.69 92 GLY A N 1
ATOM 722 C CA . GLY A 1 92 ? -33.513 8.871 3.343 1.00 92.69 92 GLY A CA 1
ATOM 723 C C . GLY A 1 92 ? -33.877 8.036 2.115 1.00 92.69 92 GLY A C 1
ATOM 724 O O . GLY A 1 92 ? -33.492 8.323 0.977 1.00 92.69 92 GLY A O 1
ATOM 725 N N . ARG A 1 93 ? -34.627 6.957 2.347 1.00 94.31 93 ARG A N 1
ATOM 726 C CA . ARG A 1 93 ? -34.917 5.962 1.312 1.00 94.31 93 ARG A CA 1
ATOM 727 C C . ARG A 1 93 ? -35.692 6.514 0.108 1.00 94.31 93 ARG A C 1
ATOM 729 O O . ARG A 1 93 ? -35.257 6.235 -1.009 1.00 94.31 93 ARG A O 1
ATOM 736 N N . PRO A 1 94 ? -36.773 7.305 0.272 1.00 95.25 94 PRO A N 1
ATOM 737 C CA . PRO A 1 94 ? -37.525 7.827 -0.870 1.00 95.25 94 PRO A CA 1
ATOM 738 C C . PRO A 1 94 ? -36.655 8.671 -1.804 1.00 95.25 94 PRO A C 1
ATOM 740 O O . PRO A 1 94 ? -36.593 8.395 -2.999 1.00 95.25 94 PRO A O 1
ATOM 743 N N . ARG A 1 95 ? -35.905 9.624 -1.240 1.00 95.00 95 ARG A N 1
ATOM 744 C CA . ARG A 1 95 ? -35.042 10.521 -2.010 1.00 95.00 95 ARG A CA 1
ATOM 745 C C . ARG A 1 95 ? -33.862 9.798 -2.651 1.00 95.00 95 ARG A C 1
ATOM 747 O O . ARG A 1 95 ? -33.529 10.088 -3.794 1.00 95.00 95 ARG A O 1
ATOM 754 N N . LEU A 1 96 ? -33.233 8.846 -1.952 1.00 96.00 96 LEU A N 1
ATOM 755 C CA . LEU A 1 96 ? -32.171 8.044 -2.564 1.00 96.00 96 LEU A CA 1
ATOM 756 C C . LEU A 1 96 ? -32.713 7.266 -3.768 1.00 96.00 96 LEU A C 1
ATOM 758 O O . LEU A 1 96 ? -32.087 7.258 -4.821 1.00 96.00 96 LEU A O 1
ATOM 762 N N . ARG A 1 97 ? -33.885 6.635 -3.636 1.00 96.44 97 ARG A N 1
ATOM 763 C CA . ARG A 1 97 ? -34.492 5.878 -4.736 1.00 96.44 97 ARG A CA 1
ATOM 764 C C . ARG A 1 97 ? -34.904 6.760 -5.906 1.00 96.44 97 ARG A C 1
ATOM 766 O O . ARG A 1 97 ? -34.757 6.319 -7.041 1.00 96.44 97 ARG A O 1
ATOM 773 N N . GLU A 1 98 ? -35.388 7.969 -5.644 1.00 97.50 98 GLU A N 1
ATOM 774 C CA . GLU A 1 98 ? -35.659 8.963 -6.683 1.00 97.50 98 GLU A CA 1
ATOM 775 C C . GLU A 1 98 ? -34.377 9.329 -7.438 1.00 97.50 98 GLU A C 1
ATOM 777 O O . GLU A 1 98 ? -34.352 9.221 -8.660 1.00 97.50 98 GLU A O 1
ATOM 782 N N . LEU A 1 99 ? -33.286 9.626 -6.721 1.00 97.31 99 LEU A N 1
ATOM 783 C CA . LEU A 1 99 ? -31.985 9.924 -7.326 1.00 97.31 99 LEU A CA 1
ATOM 784 C C . LEU A 1 99 ? -31.468 8.760 -8.188 1.00 97.31 99 LEU A C 1
ATOM 786 O O . LEU A 1 99 ? -31.048 8.970 -9.322 1.00 97.31 99 LEU A O 1
ATOM 790 N N . LEU A 1 100 ? -31.523 7.520 -7.685 1.00 97.44 100 LEU A N 1
ATOM 791 C CA . LEU A 1 100 ? -31.111 6.341 -8.459 1.00 97.44 100 LEU A CA 1
ATOM 792 C C . LEU A 1 100 ? -32.024 6.125 -9.681 1.00 97.44 100 LEU A C 1
ATOM 794 O O . LEU A 1 100 ? -31.539 5.830 -10.771 1.00 97.44 100 LEU A O 1
ATOM 798 N N . ALA A 1 101 ? -33.340 6.301 -9.543 1.00 97.69 101 ALA A N 1
ATOM 799 C CA . ALA A 1 101 ? -34.271 6.171 -10.664 1.00 97.69 101 ALA A CA 1
ATOM 800 C C . ALA A 1 101 ? -34.019 7.235 -11.743 1.00 97.69 101 ALA A C 1
ATOM 802 O O . ALA A 1 101 ? -33.984 6.906 -12.931 1.00 97.69 101 ALA A O 1
ATOM 803 N N . GLU A 1 102 ? -33.785 8.482 -11.334 1.00 98.19 102 GLU A N 1
ATOM 804 C CA . GLU A 1 102 ? -33.453 9.595 -12.221 1.00 98.19 102 GLU A CA 1
ATOM 805 C C . GLU A 1 102 ? -32.142 9.329 -12.977 1.00 98.19 102 GLU A C 1
ATOM 807 O O . GLU A 1 102 ? -32.085 9.490 -14.200 1.00 98.19 102 GLU A O 1
ATOM 812 N N . THR A 1 103 ? -31.102 8.851 -12.287 1.00 98.19 103 THR A N 1
ATOM 813 C CA . THR A 1 103 ? -29.829 8.481 -12.921 1.00 98.19 103 THR A CA 1
ATOM 814 C C . THR A 1 103 ? -30.013 7.380 -13.949 1.00 98.19 103 THR A C 1
ATOM 816 O O . THR A 1 103 ? -29.533 7.520 -15.078 1.00 98.19 103 THR A O 1
ATOM 819 N N . LYS A 1 104 ? -30.755 6.317 -13.620 1.00 97.56 104 LYS A N 1
ATOM 820 C CA . LYS A 1 104 ? -31.049 5.241 -14.574 1.00 97.56 104 LYS A CA 1
ATOM 821 C C . LYS A 1 104 ? -31.798 5.767 -15.792 1.00 97.56 104 LYS A C 1
ATOM 823 O O . LYS A 1 104 ? -31.430 5.451 -16.919 1.00 97.56 104 LYS A O 1
ATOM 828 N N . GLN A 1 105 ? -32.815 6.599 -15.580 1.00 97.94 105 GLN A N 1
ATOM 829 C CA . GLN A 1 105 ? -33.622 7.165 -16.657 1.00 97.94 105 GLN A CA 1
ATOM 830 C C . GLN A 1 105 ? -32.792 8.048 -17.599 1.00 97.94 105 GLN A C 1
ATOM 832 O O . GLN A 1 105 ? -32.938 7.949 -18.815 1.00 97.94 105 GLN A O 1
ATOM 837 N N . LYS A 1 106 ? -31.919 8.902 -17.052 1.00 97.88 106 LYS A N 1
ATOM 838 C CA . LYS A 1 106 ? -31.124 9.857 -17.839 1.00 97.88 106 LYS A CA 1
ATOM 839 C C . LYS A 1 106 ? -29.914 9.232 -18.527 1.00 97.88 106 LYS A C 1
ATOM 841 O O . LYS A 1 106 ? -29.516 9.697 -19.591 1.00 97.88 106 LYS A O 1
ATOM 846 N N . THR A 1 107 ? -29.307 8.212 -17.924 1.00 97.62 107 THR A N 1
ATOM 847 C CA . THR A 1 107 ? -28.039 7.638 -18.411 1.00 97.62 107 THR A CA 1
ATOM 848 C C . THR A 1 107 ? -28.201 6.280 -19.082 1.00 97.62 107 THR A C 1
ATOM 850 O O . THR A 1 107 ? -27.317 5.869 -19.831 1.00 97.62 107 THR A O 1
ATOM 853 N N . ASN A 1 108 ? -29.315 5.584 -18.825 1.00 96.69 108 ASN A N 1
ATOM 854 C CA . ASN A 1 108 ? -29.529 4.178 -19.166 1.00 96.69 108 ASN A CA 1
ATOM 855 C C . ASN A 1 108 ? -28.465 3.225 -18.570 1.00 96.69 108 ASN A C 1
ATOM 857 O O . ASN A 1 108 ? -28.248 2.129 -19.085 1.00 96.69 108 ASN A O 1
ATOM 861 N N . ILE A 1 109 ? -27.785 3.645 -17.497 1.00 97.50 109 ILE A N 1
ATOM 862 C CA . ILE A 1 109 ? -26.810 2.846 -16.746 1.00 97.50 109 ILE A CA 1
ATOM 863 C C . ILE A 1 109 ? -27.496 2.320 -15.480 1.00 97.50 109 ILE A C 1
ATOM 865 O O . ILE A 1 109 ? -28.261 3.044 -14.841 1.00 97.50 109 ILE A O 1
ATOM 869 N N . GLU A 1 110 ? -27.242 1.061 -15.115 1.00 96.31 110 GLU A N 1
ATOM 870 C CA . GLU A 1 110 ? -27.732 0.510 -13.847 1.00 96.31 110 GLU A CA 1
ATOM 871 C C . GLU A 1 110 ? -27.098 1.243 -12.659 1.00 96.31 110 GLU A C 1
ATOM 873 O O . GLU A 1 110 ? -25.928 1.626 -12.695 1.00 96.31 110 GLU A O 1
ATOM 878 N N . VAL A 1 111 ? -27.871 1.447 -11.597 1.00 97.06 111 VAL A N 1
ATOM 879 C CA . VAL A 1 111 ? -27.459 2.259 -10.447 1.00 97.06 111 VAL A CA 1
ATOM 880 C C . VAL A 1 111 ? -27.873 1.605 -9.146 1.00 97.06 111 VAL A C 1
ATOM 882 O O . VAL A 1 111 ? -28.991 1.103 -9.033 1.00 97.06 111 VAL A O 1
ATOM 885 N N . ASP A 1 112 ? -26.977 1.641 -8.165 1.00 96.69 112 ASP A N 1
ATOM 886 C CA . ASP A 1 112 ? -27.161 0.964 -6.884 1.00 96.69 112 ASP A CA 1
ATOM 887 C C . ASP A 1 112 ? -26.581 1.770 -5.709 1.00 96.69 112 ASP A C 1
ATOM 889 O O . ASP A 1 112 ? -25.839 2.744 -5.887 1.00 96.69 112 ASP A O 1
ATOM 893 N N . ALA A 1 113 ? -26.928 1.358 -4.492 1.00 95.12 113 ALA A N 1
ATOM 894 C CA . ALA A 1 113 ? -26.396 1.888 -3.243 1.00 95.12 113 ALA A CA 1
ATOM 895 C C . ALA A 1 113 ? -26.322 0.780 -2.169 1.00 95.12 113 ALA A C 1
ATOM 897 O O . ALA A 1 113 ? -27.163 -0.123 -2.170 1.00 95.12 113 ALA A O 1
ATOM 898 N N . PRO A 1 114 ? -25.394 0.862 -1.193 1.00 91.25 114 PRO A N 1
ATOM 899 C CA . PRO A 1 114 ? -25.117 -0.236 -0.262 1.00 91.25 114 PRO A CA 1
ATOM 900 C C . PRO A 1 114 ? -26.346 -0.796 0.478 1.00 91.25 114 PRO A C 1
ATOM 902 O O . PRO A 1 114 ? -26.483 -2.009 0.633 1.00 91.25 114 PRO A O 1
ATOM 905 N N . LEU A 1 115 ? -27.258 0.072 0.940 1.00 93.56 115 LEU A N 1
ATOM 906 C CA . LEU A 1 115 ? -28.458 -0.369 1.664 1.00 93.56 115 LEU A CA 1
ATOM 907 C C . LEU A 1 115 ? -29.541 -0.948 0.745 1.00 93.56 115 LEU A C 1
ATOM 909 O O . LEU A 1 115 ? -30.262 -1.846 1.170 1.00 93.56 115 LEU A O 1
ATOM 913 N N . GLU A 1 116 ? -29.646 -0.500 -0.508 1.00 96.31 116 GLU A N 1
ATOM 914 C CA . GLU A 1 116 ? -30.570 -1.119 -1.470 1.00 96.31 116 GLU A CA 1
ATOM 915 C C . GLU A 1 116 ? -30.050 -2.497 -1.913 1.00 96.31 116 GLU A C 1
ATOM 917 O O . GLU A 1 116 ? -30.840 -3.438 -2.014 1.00 96.31 116 GLU A O 1
ATOM 922 N N . ALA A 1 117 ? -28.728 -2.669 -2.040 1.00 94.12 117 ALA A N 1
ATOM 923 C CA . ALA A 1 117 ? -28.103 -3.976 -2.244 1.00 94.12 117 ALA A CA 1
ATOM 924 C C . ALA A 1 117 ? -28.367 -4.934 -1.064 1.00 94.12 117 ALA A C 1
ATOM 926 O O . ALA A 1 117 ? -28.688 -6.107 -1.277 1.00 94.12 117 ALA A O 1
ATOM 927 N N . LEU A 1 118 ? -28.308 -4.435 0.180 1.00 93.81 118 LEU A N 1
ATOM 928 C CA . LEU A 1 118 ? -28.699 -5.201 1.369 1.00 93.81 118 LEU A CA 1
ATOM 929 C C . LEU A 1 118 ? -30.166 -5.634 1.304 1.00 93.81 118 LEU A C 1
ATOM 931 O O . LEU A 1 118 ? -30.458 -6.812 1.470 1.00 93.81 118 LEU A O 1
ATOM 935 N N . ILE A 1 119 ? -31.083 -4.711 1.009 1.00 95.31 119 ILE A N 1
ATOM 936 C CA . ILE A 1 119 ? -32.519 -5.007 0.888 1.00 95.31 119 ILE A CA 1
ATOM 937 C C . ILE A 1 119 ? -32.769 -6.052 -0.209 1.00 95.31 119 ILE A C 1
ATOM 939 O O . ILE A 1 119 ? -33.562 -6.981 -0.029 1.00 95.31 119 ILE A O 1
ATOM 943 N N . ALA A 1 120 ? -32.082 -5.941 -1.346 1.00 93.94 120 ALA A N 1
ATOM 944 C CA . ALA A 1 120 ? -32.156 -6.917 -2.426 1.00 93.94 120 ALA A CA 1
ATOM 945 C C . ALA A 1 120 ? -31.697 -8.315 -1.976 1.00 93.94 120 ALA A C 1
ATOM 947 O O . ALA A 1 120 ? -32.363 -9.307 -2.288 1.00 93.94 120 ALA A O 1
ATOM 948 N N . ALA A 1 121 ? -30.603 -8.393 -1.217 1.00 91.31 121 ALA A N 1
ATOM 949 C CA . ALA A 1 121 ? -30.087 -9.629 -0.636 1.00 91.31 121 ALA A CA 1
ATOM 950 C C . ALA A 1 121 ? -31.043 -10.227 0.405 1.00 91.31 121 ALA A C 1
ATOM 952 O O . ALA A 1 121 ? -31.340 -11.423 0.348 1.00 91.31 121 ALA A O 1
ATOM 953 N N . SER A 1 122 ? -31.589 -9.404 1.303 1.00 91.88 122 SER A N 1
ATOM 954 C CA . SER A 1 122 ? -32.579 -9.820 2.301 1.00 91.88 122 SER A CA 1
ATOM 955 C C . SER A 1 122 ? -33.807 -10.434 1.649 1.00 91.88 122 SER A C 1
ATOM 957 O O . SER A 1 122 ? -34.208 -11.540 2.007 1.00 91.88 122 SER A O 1
ATOM 959 N N . ASN A 1 123 ? -34.348 -9.774 0.626 1.00 92.00 123 ASN A N 1
ATOM 960 C CA . ASN A 1 123 ? -35.487 -10.285 -0.131 1.00 92.00 123 ASN A CA 1
ATOM 961 C C . ASN A 1 123 ? -35.155 -11.587 -0.871 1.00 92.00 123 ASN A C 1
ATOM 963 O O . ASN A 1 123 ? -35.985 -12.491 -0.930 1.00 92.00 123 ASN A O 1
ATOM 967 N N . HIS A 1 124 ? -33.946 -11.700 -1.424 1.00 88.75 124 HIS A N 1
ATOM 968 C CA . HIS A 1 124 ? -33.513 -12.898 -2.138 1.00 88.75 124 HIS A CA 1
ATOM 969 C C . HIS A 1 124 ? -33.389 -14.121 -1.223 1.00 88.75 124 HIS A C 1
ATOM 971 O O . HIS A 1 124 ? -33.816 -15.213 -1.597 1.00 88.75 124 HIS A O 1
ATOM 977 N N . LEU A 1 125 ? -32.824 -13.936 -0.030 1.00 87.00 125 LEU A N 1
ATOM 978 C CA . LEU A 1 125 ? -32.613 -15.005 0.946 1.00 87.00 125 LEU A CA 1
ATOM 979 C C . LEU A 1 125 ? -33.805 -15.224 1.892 1.00 87.00 125 LEU A C 1
ATOM 981 O O . LEU A 1 125 ? -33.815 -16.196 2.643 1.00 87.00 125 LEU A O 1
ATOM 985 N N . GLY A 1 126 ? -34.817 -14.354 1.853 1.00 89.38 126 GLY A N 1
ATOM 986 C CA . GLY A 1 126 ? -35.961 -14.409 2.763 1.00 89.38 126 GLY A CA 1
ATOM 987 C C . GLY A 1 126 ? -35.608 -14.035 4.206 1.00 89.38 126 GLY A C 1
ATOM 988 O O . GLY A 1 126 ? -36.226 -14.563 5.130 1.00 89.38 126 GLY A O 1
ATOM 989 N N . LEU A 1 127 ? -34.618 -13.157 4.395 1.00 89.81 127 LEU A N 1
ATOM 990 C CA . LEU A 1 127 ? -34.201 -12.665 5.710 1.00 89.81 127 LEU A CA 1
ATOM 991 C C . LEU A 1 127 ? -35.246 -11.687 6.243 1.00 89.81 127 LEU A C 1
ATOM 993 O O . LEU A 1 127 ? -35.635 -10.756 5.537 1.00 89.81 127 LEU A O 1
ATOM 997 N N . LYS A 1 128 ? -35.669 -11.872 7.492 1.00 89.12 128 LYS A N 1
ATOM 998 C CA . LYS A 1 128 ? -36.588 -10.959 8.185 1.00 89.12 128 LYS A CA 1
ATOM 999 C C . LYS A 1 128 ? -35.853 -10.051 9.156 1.00 89.12 128 LYS A C 1
ATOM 1001 O O . LYS A 1 128 ? -36.250 -8.905 9.336 1.00 89.12 128 LYS A O 1
ATOM 1006 N N . THR A 1 129 ? -34.788 -10.565 9.763 1.00 96.00 129 THR A N 1
ATOM 1007 C CA . THR A 1 129 ? -34.059 -9.912 10.848 1.00 96.00 129 THR A CA 1
ATOM 1008 C C . THR A 1 129 ? -32.556 -9.886 10.584 1.00 96.00 129 THR A C 1
ATOM 1010 O O . THR A 1 129 ? -31.971 -10.880 10.153 1.00 96.00 129 THR A O 1
ATOM 1013 N N . ILE A 1 130 ? -31.904 -8.755 10.858 1.00 95.50 130 ILE A N 1
ATOM 1014 C CA . ILE A 1 130 ? -30.458 -8.576 10.664 1.00 95.50 130 ILE A CA 1
ATOM 1015 C C . ILE A 1 130 ? -29.819 -7.988 11.921 1.00 95.50 130 ILE A C 1
ATOM 1017 O O . ILE A 1 130 ? -30.347 -7.055 12.526 1.00 95.50 130 ILE A O 1
ATOM 1021 N N . ALA A 1 131 ? -28.662 -8.525 12.300 1.00 96.62 131 ALA A N 1
ATOM 1022 C CA . ALA A 1 131 ? -27.769 -7.927 13.284 1.00 96.62 131 ALA A CA 1
ATOM 1023 C C . ALA A 1 131 ? -26.755 -7.023 12.572 1.00 96.62 131 ALA A C 1
ATOM 1025 O O . ALA A 1 131 ? -26.142 -7.450 11.596 1.00 96.62 131 ALA A O 1
ATOM 1026 N N . ILE A 1 132 ? -26.557 -5.791 13.038 1.00 94.94 132 ILE A N 1
ATOM 1027 C CA . ILE A 1 132 ? -25.690 -4.813 12.374 1.00 94.94 132 ILE A CA 1
ATOM 1028 C C . ILE A 1 132 ? -24.453 -4.511 13.224 1.00 94.94 132 ILE A C 1
ATOM 1030 O O . ILE A 1 132 ? -24.543 -3.918 14.297 1.00 94.94 132 ILE A O 1
ATOM 1034 N N . GLY A 1 133 ? -23.280 -4.857 12.701 1.00 92.75 133 GLY A N 1
ATOM 1035 C CA . GLY A 1 133 ? -21.978 -4.475 13.244 1.00 92.75 133 GLY A CA 1
ATOM 1036 C C . GLY A 1 133 ? -21.633 -3.030 12.892 1.00 92.75 133 GLY A C 1
ATOM 1037 O O . GLY A 1 133 ? -20.784 -2.783 12.039 1.00 92.75 133 GLY A O 1
ATOM 1038 N N . SER A 1 134 ? -22.327 -2.065 13.493 1.00 88.38 134 SER A N 1
ATOM 1039 C CA . SER A 1 134 ? -22.070 -0.640 13.281 1.00 88.38 134 SER A CA 1
ATOM 1040 C C . SER A 1 134 ? -21.050 -0.071 14.271 1.00 88.38 134 SER A C 1
ATOM 1042 O O . SER A 1 134 ? -20.926 -0.493 15.422 1.00 88.38 134 SER A O 1
ATOM 1044 N N . ARG A 1 135 ? -20.326 0.946 13.810 1.00 81.06 135 ARG A N 1
ATOM 1045 C CA . ARG A 1 135 ? -19.399 1.766 14.605 1.00 81.06 135 ARG A CA 1
ATOM 1046 C C . ARG A 1 135 ? -19.843 3.230 14.713 1.00 81.06 135 ARG A C 1
ATOM 1048 O O . ARG A 1 135 ? -19.192 4.026 15.386 1.00 81.06 135 ARG A O 1
ATOM 1055 N N . TRP A 1 136 ? -20.932 3.587 14.035 1.00 82.00 136 TRP A N 1
ATOM 1056 C CA . TRP A 1 136 ? -21.424 4.958 13.962 1.00 82.00 136 TRP A CA 1
ATOM 1057 C C . TRP A 1 136 ? -22.093 5.407 15.266 1.00 82.00 136 TRP A C 1
ATOM 1059 O O . TRP A 1 136 ? -22.336 4.599 16.167 1.00 82.00 136 TRP A O 1
ATOM 1069 N N . ALA A 1 137 ? -22.343 6.714 15.358 1.00 79.94 137 ALA A N 1
ATOM 1070 C CA . ALA A 1 137 ? -23.124 7.321 16.428 1.00 79.94 137 ALA A CA 1
ATOM 1071 C C . ALA A 1 137 ? -24.615 6.949 16.323 1.00 79.94 137 ALA A C 1
ATOM 1073 O O . ALA A 1 137 ? -25.093 6.518 15.266 1.00 79.94 137 ALA A O 1
ATOM 1074 N N . ASP A 1 138 ? -25.336 7.125 17.432 1.00 84.00 138 ASP A N 1
ATOM 1075 C CA . ASP A 1 138 ? -26.736 6.709 17.578 1.00 84.00 138 ASP A CA 1
ATOM 1076 C C . ASP A 1 138 ? -27.646 7.332 16.506 1.00 84.00 138 ASP A C 1
ATOM 1078 O O . ASP A 1 138 ? -28.492 6.649 15.942 1.00 84.00 138 ASP A O 1
ATOM 1082 N N . ASP A 1 139 ? -27.410 8.584 16.111 1.00 83.69 139 ASP A N 1
ATOM 1083 C CA . ASP A 1 139 ? -28.228 9.267 15.107 1.00 83.69 139 ASP A CA 1
ATOM 1084 C C . ASP A 1 139 ? -28.144 8.624 13.706 1.00 83.69 139 ASP A C 1
ATOM 1086 O O . ASP A 1 139 ? -29.147 8.536 12.990 1.00 83.69 139 ASP A O 1
ATOM 1090 N N . VAL A 1 140 ? -26.958 8.145 13.314 1.00 84.62 140 VAL A N 1
ATOM 1091 C CA . VAL A 1 140 ? -26.746 7.401 12.063 1.00 84.62 140 VAL A CA 1
ATOM 1092 C C . VAL A 1 140 ? -27.316 5.990 12.187 1.00 84.62 140 VAL A C 1
ATOM 1094 O O . VAL A 1 140 ? -27.967 5.517 11.256 1.00 84.62 140 VAL A O 1
ATOM 1097 N N . ASN A 1 141 ? -27.118 5.328 13.328 1.00 90.00 141 ASN A N 1
ATOM 1098 C CA . ASN A 1 141 ? -27.660 3.992 13.588 1.00 90.00 141 ASN A CA 1
ATOM 1099 C C . ASN A 1 141 ? -29.192 3.977 13.539 1.00 90.00 141 ASN A C 1
ATOM 1101 O O . ASN A 1 141 ? -29.774 3.146 12.843 1.00 90.00 141 ASN A O 1
ATOM 1105 N N . ASP A 1 142 ? -29.846 4.941 14.182 1.00 91.81 142 ASP A N 1
ATOM 1106 C CA . ASP A 1 142 ? -31.299 5.107 14.151 1.00 91.81 142 ASP A CA 1
ATOM 1107 C C . ASP A 1 142 ? -31.807 5.342 12.727 1.00 91.81 142 ASP A C 1
ATOM 1109 O O . ASP A 1 142 ? -32.862 4.840 12.332 1.00 91.81 142 ASP A O 1
ATOM 1113 N N . ALA A 1 143 ? -31.049 6.095 11.925 1.00 91.56 143 ALA A N 1
ATOM 1114 C CA . ALA A 1 143 ? -31.377 6.319 10.526 1.00 91.56 143 ALA A CA 1
ATOM 1115 C C . ALA A 1 143 ? -31.234 5.035 9.686 1.00 91.56 143 ALA A C 1
ATOM 1117 O O . ALA A 1 143 ? -32.095 4.786 8.845 1.00 91.56 143 ALA A O 1
ATOM 1118 N N . ILE A 1 144 ? -30.229 4.187 9.948 1.00 93.31 144 ILE A N 1
ATOM 1119 C CA . ILE A 1 144 ? -30.104 2.851 9.330 1.00 93.31 144 ILE A CA 1
ATOM 1120 C C . ILE A 1 144 ? -31.309 1.976 9.694 1.00 93.31 144 ILE A C 1
ATOM 1122 O O . ILE A 1 144 ? -31.911 1.373 8.804 1.00 93.31 144 ILE A O 1
ATOM 1126 N N . ILE A 1 145 ? -31.691 1.931 10.975 1.00 95.12 145 ILE A N 1
ATOM 1127 C CA . ILE A 1 145 ? -32.837 1.137 11.446 1.00 95.12 145 ILE A CA 1
ATOM 1128 C C . ILE A 1 145 ? -34.115 1.570 10.727 1.00 95.12 145 ILE A C 1
ATOM 1130 O O . ILE A 1 145 ? -34.827 0.725 10.185 1.00 95.12 145 ILE A O 1
ATOM 1134 N N . ARG A 1 146 ? -34.396 2.880 10.682 1.00 95.19 146 ARG A N 1
ATOM 1135 C CA . ARG A 1 146 ? -35.565 3.417 9.966 1.00 95.19 146 ARG A CA 1
ATOM 1136 C C . ARG A 1 146 ? -35.530 3.056 8.481 1.00 95.19 146 ARG A C 1
ATOM 1138 O O . ARG A 1 146 ? -36.515 2.541 7.965 1.00 95.19 146 ARG A O 1
ATOM 1145 N N . TYR A 1 147 ? -34.383 3.243 7.828 1.00 95.50 147 TYR A N 1
ATOM 1146 C CA . TYR A 1 147 ? -34.208 2.957 6.403 1.00 95.50 147 TYR A CA 1
ATOM 1147 C C . TYR A 1 147 ? -34.543 1.500 6.049 1.00 95.50 147 TYR A C 1
ATOM 1149 O O . TYR A 1 147 ? -35.239 1.240 5.068 1.00 95.50 147 TYR A O 1
ATOM 1157 N N . LEU A 1 148 ? -34.048 0.544 6.841 1.00 95.31 148 LEU A N 1
ATOM 1158 C CA . LEU A 1 148 ? -34.281 -0.885 6.615 1.00 95.31 148 LEU A CA 1
ATOM 1159 C C . LEU A 1 148 ? -35.701 -1.309 6.996 1.00 95.31 148 LEU A C 1
ATOM 1161 O O . LEU A 1 148 ? -36.320 -2.095 6.273 1.00 95.31 148 LEU A O 1
ATOM 1165 N N . LYS A 1 149 ? -36.259 -0.728 8.064 1.00 93.94 149 LYS A N 1
ATOM 1166 C CA . LYS A 1 149 ? -37.649 -0.958 8.469 1.00 93.94 149 LYS A CA 1
ATOM 1167 C C . LYS A 1 149 ? -38.633 -0.548 7.371 1.00 93.94 149 LYS A C 1
ATOM 1169 O O . LYS A 1 149 ? -39.550 -1.311 7.074 1.00 93.94 149 LYS A O 1
ATOM 1174 N N . ASP A 1 150 ? -38.398 0.582 6.706 1.00 92.44 150 ASP A N 1
ATOM 1175 C CA . ASP A 1 150 ? -39.200 1.050 5.562 1.00 92.44 150 ASP A CA 1
ATOM 1176 C C . ASP A 1 150 ? -39.138 0.101 4.349 1.00 92.44 150 ASP A C 1
ATOM 1178 O O . ASP A 1 150 ? -39.932 0.205 3.411 1.00 92.44 150 ASP A O 1
ATOM 1182 N N . ALA A 1 151 ? -38.180 -0.826 4.338 1.00 91.94 151 ALA A N 1
ATOM 1183 C CA . ALA A 1 151 ? -38.031 -1.866 3.330 1.00 91.94 151 ALA A CA 1
ATOM 1184 C C . ALA A 1 151 ? -38.481 -3.259 3.810 1.00 91.94 151 ALA A C 1
ATOM 1186 O O . ALA A 1 151 ? -38.348 -4.222 3.057 1.00 91.94 151 ALA A O 1
ATOM 1187 N N . GLY A 1 152 ? -39.024 -3.370 5.028 1.00 93.12 152 GLY A N 1
ATOM 1188 C CA . GLY A 1 152 ? -39.488 -4.631 5.609 1.00 93.12 152 GLY A CA 1
ATOM 1189 C C . GLY A 1 152 ? -38.382 -5.512 6.197 1.00 93.12 152 GLY A C 1
ATOM 1190 O O . GLY A 1 152 ? -38.609 -6.705 6.387 1.00 93.12 152 GLY A O 1
ATOM 1191 N N . VAL A 1 153 ? -37.201 -4.951 6.477 1.00 94.94 153 VAL A N 1
ATOM 1192 C CA . VAL A 1 153 ? -36.075 -5.656 7.107 1.00 94.94 153 VAL A CA 1
ATOM 1193 C C . VAL A 1 153 ? -35.899 -5.138 8.533 1.00 94.94 153 VAL A C 1
ATOM 1195 O O . VAL A 1 153 ? -35.569 -3.971 8.744 1.00 94.94 153 VAL A O 1
ATOM 1198 N N . GLU A 1 154 ? -36.120 -5.994 9.529 1.00 96.56 154 GLU A N 1
ATOM 1199 C CA . GLU A 1 154 ? -35.985 -5.618 10.937 1.00 96.56 154 GLU A CA 1
ATOM 1200 C C . GLU A 1 154 ? -34.525 -5.690 11.400 1.00 96.56 154 GLU A C 1
ATOM 1202 O O . GLU A 1 154 ? -33.803 -6.649 11.122 1.00 96.56 154 GLU A O 1
ATOM 1207 N N . VAL A 1 155 ? -34.079 -4.681 12.151 1.00 96.75 155 VAL A N 1
ATOM 1208 C CA . VAL A 1 155 ? -32.755 -4.682 12.785 1.00 96.75 155 VAL A CA 1
ATOM 1209 C C . VAL A 1 155 ? -32.894 -5.235 14.200 1.00 96.75 155 VAL A C 1
ATOM 1211 O O . VAL A 1 155 ? -33.421 -4.563 15.082 1.00 96.75 155 VAL A O 1
ATOM 1214 N N . ALA A 1 156 ? -32.430 -6.466 14.414 1.00 95.69 156 ALA A N 1
ATOM 1215 C CA . ALA A 1 156 ? -32.551 -7.175 15.692 1.00 95.69 156 ALA A CA 1
ATOM 1216 C C . ALA A 1 156 ? -31.541 -6.697 16.749 1.00 95.69 156 ALA A C 1
ATOM 1218 O O . ALA A 1 156 ? -31.741 -6.894 17.944 1.00 95.69 156 ALA A O 1
ATOM 1219 N N . GLY A 1 157 ? -30.449 -6.075 16.311 1.00 94.25 157 GLY A N 1
ATOM 1220 C CA . GLY A 1 157 ? -29.444 -5.474 17.176 1.00 94.25 157 GLY A CA 1
ATOM 1221 C C . GLY A 1 157 ? -28.444 -4.688 16.343 1.00 94.25 157 GLY A C 1
ATOM 1222 O O . GLY A 1 157 ? -28.153 -5.070 15.210 1.00 94.25 157 GLY A O 1
ATOM 1223 N N . ILE A 1 158 ? -27.932 -3.589 16.889 1.00 94.38 158 ILE A N 1
ATOM 1224 C CA . ILE A 1 158 ? -26.910 -2.766 16.244 1.00 94.38 158 ILE A CA 1
ATOM 1225 C C . ILE A 1 158 ? -25.844 -2.375 17.266 1.00 94.38 158 ILE A C 1
ATOM 1227 O O . ILE A 1 158 ? -26.162 -1.910 18.360 1.00 94.38 158 ILE A O 1
ATOM 1231 N N . THR A 1 159 ? -24.576 -2.599 16.937 1.00 91.25 159 THR A N 1
ATOM 1232 C CA . THR A 1 159 ? -23.456 -2.189 17.794 1.00 91.25 159 THR A CA 1
ATOM 1233 C C . THR A 1 159 ? -23.161 -0.701 17.635 1.00 91.25 159 THR A C 1
ATOM 1235 O O . THR A 1 159 ? -23.584 -0.060 16.670 1.00 91.25 159 THR A O 1
ATOM 1238 N N . LYS A 1 160 ? -22.403 -0.137 18.578 1.00 84.44 160 LYS A N 1
ATOM 1239 C CA . LYS A 1 160 ? -21.993 1.269 18.538 1.00 84.44 160 LYS A CA 1
ATOM 1240 C C . LYS A 1 160 ? -20.561 1.470 19.012 1.00 84.44 160 LYS A C 1
ATOM 1242 O O . LYS A 1 160 ? -20.068 0.738 19.873 1.00 84.44 160 LYS A O 1
ATOM 1247 N N . ARG A 1 161 ? -19.899 2.485 18.448 1.00 78.56 161 ARG A N 1
ATOM 1248 C CA . ARG A 1 161 ? -18.549 2.931 18.846 1.00 78.56 161 ARG A CA 1
ATOM 1249 C C . ARG A 1 161 ? -18.405 4.454 18.940 1.00 78.56 161 ARG A C 1
ATOM 1251 O O . ARG A 1 161 ? -17.331 4.911 19.305 1.00 78.56 161 ARG A O 1
ATOM 1258 N N . ASN A 1 162 ? -19.456 5.229 18.638 1.00 74.19 162 ASN A N 1
ATOM 1259 C CA . ASN A 1 162 ? -19.442 6.701 18.634 1.00 74.19 162 ASN A CA 1
ATOM 1260 C C . ASN A 1 162 ? -18.293 7.317 17.816 1.00 74.19 162 ASN A C 1
ATOM 1262 O O . ASN A 1 162 ? -17.842 8.421 18.107 1.00 74.19 162 ASN A O 1
ATOM 1266 N N . GLN A 1 163 ? -17.808 6.613 16.793 1.00 68.94 163 GLN A N 1
ATOM 1267 C CA . GLN A 1 163 ? -16.710 7.110 15.973 1.00 68.94 163 GLN A CA 1
ATOM 1268 C C . GLN A 1 163 ? -17.226 8.114 14.944 1.00 68.94 163 GLN A C 1
ATOM 1270 O O . GLN A 1 163 ? -18.199 7.841 14.228 1.00 68.94 163 GLN A O 1
ATOM 1275 N N . SER A 1 164 ? -16.531 9.244 14.809 1.00 64.12 164 SER A N 1
ATOM 1276 C CA . SER A 1 164 ? -16.803 10.187 13.733 1.00 64.12 164 SER A CA 1
ATOM 1277 C C . SER A 1 164 ? -16.332 9.640 12.382 1.00 64.12 164 SER A C 1
ATOM 1279 O O . SER A 1 164 ? -15.622 8.635 12.259 1.00 64.12 164 SER A O 1
ATOM 1281 N N . ALA A 1 165 ? -16.733 10.334 11.324 1.00 60.03 165 ALA A N 1
ATOM 1282 C CA . ALA A 1 165 ? -16.236 10.091 9.981 1.00 60.03 165 ALA A CA 1
ATOM 1283 C C . ALA A 1 165 ? -14.715 10.290 9.888 1.00 60.03 165 ALA A C 1
ATOM 1285 O O . ALA A 1 165 ? -14.043 9.584 9.141 1.00 60.03 165 ALA A O 1
ATOM 1286 N N . VAL A 1 166 ? -14.176 11.281 10.600 1.00 61.47 166 VAL A N 1
ATOM 1287 C CA . VAL A 1 166 ? -12.747 11.624 10.590 1.00 61.47 166 VAL A CA 1
ATOM 1288 C C . VAL A 1 166 ? -11.946 10.560 11.334 1.00 61.47 166 VAL A C 1
ATOM 1290 O O . VAL A 1 166 ? -10.983 10.048 10.770 1.00 61.47 166 VAL A O 1
ATOM 1293 N N . ASP A 1 167 ? -12.414 10.136 12.511 1.00 62.72 167 ASP A N 1
ATOM 1294 C CA . ASP A 1 167 ? -11.770 9.074 13.303 1.00 62.72 167 ASP A CA 1
ATOM 1295 C C . ASP A 1 167 ? -11.652 7.783 12.496 1.00 62.72 167 ASP A C 1
ATOM 1297 O O . ASP A 1 167 ? -10.619 7.125 12.496 1.00 62.72 167 ASP A O 1
ATOM 1301 N N . ALA A 1 168 ? -12.696 7.465 11.730 1.00 60.00 168 ALA A N 1
ATOM 1302 C CA . ALA A 1 168 ? -12.723 6.311 10.845 1.00 60.00 168 ALA A CA 1
ATOM 1303 C C . ALA A 1 168 ? -11.656 6.332 9.752 1.00 60.00 168 ALA A C 1
ATOM 1305 O O . ALA A 1 168 ? -11.077 5.302 9.424 1.00 60.00 168 ALA A O 1
ATOM 1306 N N . ALA A 1 169 ? -11.460 7.502 9.143 1.00 59.44 169 ALA A N 1
ATOM 1307 C CA . ALA A 1 169 ? -10.513 7.688 8.054 1.00 59.44 169 ALA A CA 1
ATOM 1308 C C . ALA A 1 169 ? -9.065 7.723 8.561 1.00 59.44 169 ALA A C 1
ATOM 1310 O O . ALA A 1 169 ? -8.149 7.474 7.785 1.00 59.44 169 ALA A O 1
ATOM 1311 N N . ALA A 1 170 ? -8.876 8.018 9.848 1.00 61.81 170 ALA A N 1
ATOM 1312 C CA . ALA A 1 170 ? -7.587 8.012 10.522 1.00 61.81 170 ALA A CA 1
ATOM 1313 C C . ALA A 1 170 ? -7.201 6.635 11.101 1.00 61.81 170 ALA A C 1
ATOM 1315 O O . ALA A 1 170 ? -6.079 6.488 11.581 1.00 61.81 170 ALA A O 1
ATOM 1316 N N . MET A 1 171 ? -8.096 5.634 11.078 1.00 63.97 171 MET A N 1
ATOM 1317 C CA . MET A 1 171 ? -7.784 4.292 11.585 1.00 63.97 171 MET A CA 1
ATOM 1318 C C . MET A 1 171 ? -6.697 3.626 10.739 1.00 63.97 171 MET A C 1
ATOM 1320 O O . MET A 1 171 ? -6.738 3.665 9.507 1.00 63.97 171 MET A O 1
ATOM 1324 N N . SER A 1 172 ? -5.762 2.948 11.408 1.00 69.75 172 SER A N 1
ATOM 1325 C CA . SER A 1 172 ? -4.829 2.053 10.727 1.00 69.75 172 SER A CA 1
ATOM 1326 C C . SER A 1 172 ? -5.580 0.903 10.041 1.00 69.75 172 SER A C 1
ATOM 1328 O O . SER A 1 172 ? -6.733 0.599 10.366 1.00 69.75 172 SER A O 1
ATOM 1330 N N . PHE A 1 173 ? -4.920 0.240 9.092 1.00 68.12 173 PHE A N 1
ATOM 1331 C CA . PHE A 1 173 ? -5.457 -0.944 8.421 1.00 68.12 173 PHE A CA 1
ATOM 1332 C C . PHE A 1 173 ? -5.908 -2.022 9.423 1.00 68.12 173 PHE A C 1
ATOM 1334 O O . PHE A 1 173 ? -7.030 -2.522 9.331 1.00 68.12 173 PHE A O 1
ATOM 1341 N N . GLU A 1 174 ? -5.061 -2.341 10.405 1.00 76.19 174 GLU A N 1
ATOM 1342 C CA . GLU A 1 174 ? -5.310 -3.360 11.427 1.00 76.19 174 GLU A CA 1
ATOM 1343 C C . GLU A 1 174 ? -6.431 -2.949 12.367 1.00 76.19 174 GLU A C 1
ATOM 1345 O O . GLU A 1 174 ? -7.285 -3.772 12.676 1.00 76.19 174 GLU A O 1
ATOM 1350 N N . ASP A 1 175 ? -6.458 -1.690 12.809 1.00 76.81 175 ASP A N 1
ATOM 1351 C CA . ASP A 1 175 ? -7.508 -1.220 13.715 1.00 76.81 175 ASP A CA 1
ATOM 1352 C C . ASP A 1 175 ? -8.857 -1.165 12.992 1.00 76.81 175 ASP A C 1
ATOM 1354 O O . ASP A 1 175 ? -9.886 -1.476 13.588 1.00 76.81 175 ASP A O 1
ATOM 1358 N N . GLY A 1 176 ? -8.859 -0.852 11.692 1.00 76.25 176 GLY A N 1
ATOM 1359 C CA . GLY A 1 176 ? -10.027 -1.010 10.835 1.00 76.25 176 GLY A CA 1
ATOM 1360 C C . GLY A 1 176 ? -10.494 -2.465 10.798 1.00 76.25 176 GLY A C 1
ATOM 1361 O O . GLY A 1 176 ? -11.641 -2.745 11.152 1.00 76.25 176 GLY A O 1
ATOM 1362 N N . LEU A 1 177 ? -9.615 -3.394 10.416 1.00 80.38 177 LEU A N 1
ATOM 1363 C CA . LEU A 1 177 ? -9.949 -4.816 10.311 1.00 80.38 177 LEU A CA 1
ATOM 1364 C C . LEU A 1 177 ? -10.438 -5.395 11.649 1.00 80.38 177 LEU A C 1
ATOM 1366 O O . LEU A 1 177 ? -11.465 -6.073 11.681 1.00 80.38 177 LEU A O 1
ATOM 1370 N N . GLN A 1 178 ? -9.748 -5.081 12.746 1.00 84.44 178 GLN A N 1
ATOM 1371 C CA . GLN A 1 178 ? -10.123 -5.500 14.093 1.00 84.44 178 GLN A CA 1
ATOM 1372 C C . GLN A 1 178 ? -11.459 -4.887 14.507 1.00 84.44 178 GLN A C 1
ATOM 1374 O O . GLN A 1 178 ? -12.328 -5.608 14.980 1.00 84.44 178 GLN A O 1
ATOM 1379 N N . THR A 1 179 ? -11.675 -3.591 14.258 1.00 84.12 179 THR A N 1
ATOM 1380 C CA . THR A 1 179 ? -12.961 -2.941 14.544 1.00 84.12 179 THR A CA 1
ATOM 1381 C C . THR A 1 179 ? -14.090 -3.634 13.794 1.00 84.12 179 THR A C 1
ATOM 1383 O O . THR A 1 179 ? -15.129 -3.889 14.391 1.00 84.12 179 THR A O 1
ATOM 1386 N N . ALA A 1 180 ? -13.903 -3.961 12.511 1.00 86.00 180 ALA A N 1
ATOM 1387 C CA . ALA A 1 180 ? -14.907 -4.660 11.709 1.00 86.00 180 ALA A CA 1
ATOM 1388 C C . ALA A 1 180 ? -15.209 -6.070 12.239 1.00 86.00 180 ALA A C 1
ATOM 1390 O O . ALA A 1 180 ? -16.375 -6.468 12.265 1.00 86.00 180 ALA A O 1
ATOM 1391 N N . LEU A 1 181 ? -14.181 -6.802 12.677 1.00 88.81 181 LEU A N 1
ATOM 1392 C CA . LEU A 1 181 ? -14.346 -8.108 13.310 1.00 88.81 181 LEU A CA 1
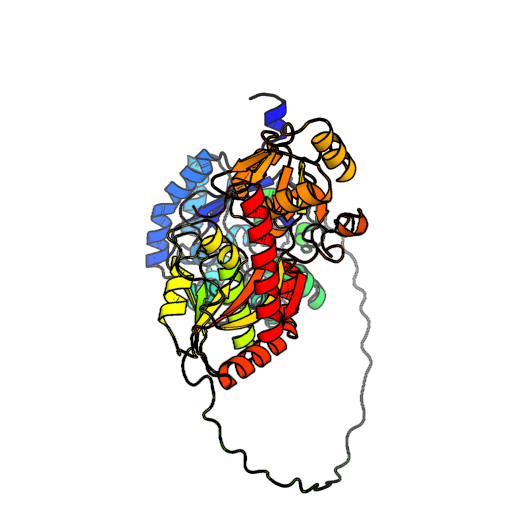ATOM 1393 C C . LEU A 1 181 ? -15.096 -7.980 14.641 1.00 88.81 181 LEU A C 1
ATOM 1395 O O . LEU A 1 181 ? -16.099 -8.660 14.841 1.00 88.81 181 LEU A O 1
ATOM 1399 N N . ASP A 1 182 ? -14.677 -7.055 15.503 1.00 90.00 182 ASP A N 1
ATOM 1400 C CA . ASP A 1 182 ? -15.263 -6.841 16.826 1.00 90.00 182 ASP A CA 1
ATOM 1401 C C . ASP A 1 182 ? -16.740 -6.467 16.738 1.00 90.00 182 ASP A C 1
ATOM 1403 O O . ASP A 1 182 ? -17.566 -7.071 17.420 1.00 90.00 182 ASP A O 1
ATOM 1407 N N . VAL A 1 183 ? -17.093 -5.494 15.890 1.00 90.44 183 VAL A N 1
ATOM 1408 C CA . VAL A 1 183 ? -18.495 -5.079 15.726 1.00 90.44 183 VAL A CA 1
ATOM 1409 C C . VAL A 1 183 ? -19.331 -6.182 15.080 1.00 90.44 183 VAL A C 1
ATOM 1411 O O . VAL A 1 183 ? -20.492 -6.345 15.445 1.00 90.44 183 VAL A O 1
ATOM 1414 N N . GLY A 1 184 ? -18.759 -6.976 14.168 1.00 91.44 184 GLY A N 1
ATOM 1415 C CA . GLY A 1 184 ? -19.429 -8.138 13.582 1.00 91.44 184 GLY A CA 1
ATOM 1416 C C . GLY A 1 184 ? -19.738 -9.212 14.627 1.00 91.44 184 GLY A C 1
ATOM 1417 O O . GLY A 1 184 ? -20.899 -9.593 14.797 1.00 91.44 184 GLY A O 1
ATOM 1418 N N . SER A 1 185 ? -18.724 -9.651 15.377 1.00 92.94 185 SER A N 1
ATOM 1419 C CA . SER A 1 185 ? -18.865 -10.669 16.427 1.00 92.94 185 SER A CA 1
ATOM 1420 C C . SER A 1 185 ? -19.706 -10.181 17.611 1.00 92.94 185 SER A C 1
ATOM 1422 O O . SER A 1 185 ? -20.429 -10.955 18.241 1.00 92.94 185 SER A O 1
ATOM 1424 N N . GLU A 1 186 ? -19.648 -8.896 17.955 1.00 93.81 186 GLU A N 1
ATOM 1425 C CA . GLU A 1 186 ? -20.521 -8.307 18.973 1.00 93.81 186 GLU A CA 1
ATOM 1426 C C . GLU A 1 186 ? -21.973 -8.227 18.495 1.00 93.81 186 GLU A C 1
ATOM 1428 O O . GLU A 1 186 ? -22.859 -8.634 19.242 1.00 93.81 186 GLU A O 1
ATOM 1433 N N . ALA A 1 187 ? -22.240 -7.803 17.256 1.00 94.31 187 ALA A N 1
ATOM 1434 C CA . ALA A 1 187 ? -23.598 -7.782 16.709 1.00 94.31 187 ALA A CA 1
ATOM 1435 C C . ALA A 1 187 ? -24.217 -9.185 16.683 1.00 94.31 187 ALA A C 1
ATOM 1437 O O . ALA A 1 187 ? -25.377 -9.363 17.063 1.00 94.31 187 ALA A O 1
ATOM 1438 N N . ALA A 1 188 ? -23.428 -10.194 16.303 1.00 93.88 188 ALA A N 1
ATOM 1439 C CA . ALA A 1 188 ? -23.844 -11.592 16.319 1.00 93.88 188 ALA A CA 1
ATOM 1440 C C . ALA A 1 188 ? -24.261 -12.064 17.722 1.00 93.88 188 ALA A C 1
ATOM 1442 O O . ALA A 1 188 ? -25.279 -12.744 17.869 1.00 93.88 188 ALA A O 1
ATOM 1443 N N . ARG A 1 189 ? -23.502 -11.666 18.753 1.00 96.00 189 ARG A N 1
ATOM 1444 C CA . ARG A 1 189 ? -23.794 -11.967 20.165 1.00 96.00 189 ARG A CA 1
ATOM 1445 C C . ARG A 1 189 ? -24.964 -11.160 20.719 1.00 96.00 189 ARG A C 1
ATOM 1447 O O . ARG A 1 189 ? -25.719 -11.688 21.528 1.00 96.00 189 ARG A O 1
ATOM 1454 N N . LEU A 1 190 ? -25.121 -9.911 20.284 1.00 95.50 190 LEU A N 1
ATOM 1455 C CA . LEU A 1 190 ? -26.216 -9.028 20.683 1.00 95.50 190 LEU A CA 1
ATOM 1456 C C . LEU A 1 190 ? -27.565 -9.544 20.166 1.00 95.50 190 LEU A C 1
ATOM 1458 O O . LEU A 1 190 ? -28.564 -9.477 20.877 1.00 95.50 190 LEU A O 1
ATOM 1462 N N . ALA A 1 191 ? -27.587 -10.087 18.947 1.00 95.88 191 ALA A N 1
ATOM 1463 C CA . ALA A 1 191 ? -28.786 -10.611 18.304 1.00 95.88 191 ALA A CA 1
ATOM 1464 C C . ALA A 1 191 ? -28.573 -12.051 17.783 1.00 95.88 191 ALA A C 1
ATOM 1466 O O . ALA A 1 191 ? -28.557 -12.304 16.569 1.00 95.88 191 ALA A O 1
ATOM 1467 N N . PRO A 1 192 ? -28.477 -13.048 18.685 1.00 93.94 192 PRO A N 1
ATOM 1468 C CA . PRO A 1 192 ? -28.207 -14.438 18.320 1.00 93.94 192 PRO A CA 1
ATOM 1469 C C . PRO A 1 192 ? -29.367 -15.094 17.560 1.00 93.94 192 PRO A C 1
ATOM 1471 O O . PRO A 1 192 ? -29.157 -16.111 16.908 1.00 93.94 192 PRO A O 1
ATOM 1474 N N . ALA A 1 193 ? -30.556 -14.487 17.539 1.00 94.12 193 ALA A N 1
ATOM 1475 C CA . ALA A 1 193 ? -31.697 -14.937 16.738 1.00 94.12 193 ALA A CA 1
ATOM 1476 C C . ALA A 1 193 ? -31.784 -14.301 15.334 1.00 94.12 193 ALA A C 1
ATOM 1478 O O . ALA A 1 193 ? -32.609 -14.742 14.546 1.00 94.12 193 ALA A O 1
ATOM 1479 N N . ALA A 1 194 ? -30.956 -13.295 15.008 1.00 95.62 194 ALA A N 1
ATOM 1480 C CA . ALA A 1 194 ? -31.004 -12.639 13.697 1.00 95.62 194 ALA A CA 1
ATOM 1481 C C . ALA A 1 194 ? -30.696 -13.612 12.545 1.00 95.62 194 ALA A C 1
ATOM 1483 O O . ALA A 1 194 ? -29.806 -14.453 12.690 1.00 95.62 194 ALA A O 1
ATOM 1484 N N . ASP A 1 195 ? -31.355 -13.457 11.398 1.00 93.88 195 ASP A N 1
ATOM 1485 C CA . ASP A 1 195 ? -31.168 -14.336 10.233 1.00 93.88 195 ASP A CA 1
ATOM 1486 C C . ASP A 1 195 ? -29.801 -14.142 9.554 1.00 93.88 195 ASP A C 1
ATOM 1488 O O . ASP A 1 195 ? -29.273 -15.069 8.942 1.00 93.88 195 ASP A O 1
ATOM 1492 N N . ALA A 1 196 ? -29.222 -12.943 9.658 1.00 94.56 196 ALA A N 1
ATOM 1493 C CA . ALA A 1 196 ? -27.915 -12.607 9.098 1.00 94.56 196 ALA A CA 1
ATOM 1494 C C . ALA A 1 196 ? -27.205 -11.504 9.893 1.00 94.56 196 ALA A C 1
ATOM 1496 O O . ALA A 1 196 ? -27.803 -10.824 10.733 1.00 94.56 196 ALA A O 1
ATOM 1497 N N . ILE A 1 197 ? -25.924 -11.314 9.588 1.00 94.06 197 ILE A N 1
ATOM 1498 C CA . ILE A 1 197 ? -25.065 -10.275 10.151 1.00 94.06 197 ILE A CA 1
ATOM 1499 C C . ILE A 1 197 ? -24.641 -9.336 9.020 1.00 94.06 197 ILE A C 1
ATOM 1501 O O . ILE A 1 197 ? -24.160 -9.772 7.978 1.00 94.06 197 ILE A O 1
ATOM 1505 N N . PHE A 1 198 ? -24.802 -8.034 9.214 1.00 92.94 198 PHE A N 1
ATOM 1506 C CA . PHE A 1 198 ? -24.351 -7.011 8.281 1.00 92.94 198 PHE A CA 1
ATOM 1507 C C . PHE A 1 198 ? -23.305 -6.121 8.944 1.00 92.94 198 PHE A C 1
ATOM 1509 O O . PHE A 1 198 ? -23.558 -5.512 9.979 1.00 92.94 198 PHE A O 1
ATOM 1516 N N . VAL A 1 199 ? -22.133 -6.014 8.331 1.00 91.06 199 VAL A N 1
ATOM 1517 C CA . VAL A 1 199 ? -21.032 -5.160 8.779 1.00 91.06 199 VAL A CA 1
ATOM 1518 C C . VAL A 1 199 ? -20.876 -4.018 7.764 1.00 91.06 199 VAL A C 1
ATOM 1520 O O . VAL A 1 199 ? -20.144 -4.167 6.777 1.00 91.06 199 VAL A O 1
ATOM 1523 N N . PRO A 1 200 ? -21.599 -2.888 7.937 1.00 80.69 200 PRO A N 1
ATOM 1524 C CA . PRO A 1 200 ? -21.509 -1.750 7.031 1.00 80.69 200 PRO A CA 1
ATOM 1525 C C . PRO A 1 200 ? -20.090 -1.181 7.044 1.00 80.69 200 PRO A C 1
ATOM 1527 O O . PRO A 1 200 ? -19.569 -0.751 8.073 1.00 80.69 200 PRO A O 1
ATOM 1530 N N . GLY A 1 201 ? -19.454 -1.182 5.875 1.00 65.44 201 GLY A N 1
ATOM 1531 C CA . GLY A 1 201 ? -18.051 -0.826 5.720 1.00 65.44 201 GLY A CA 1
ATOM 1532 C C . GLY A 1 201 ? -17.770 0.626 6.102 1.00 65.44 201 GLY A C 1
ATOM 1533 O O . GLY A 1 201 ? -18.271 1.553 5.470 1.00 65.44 201 GLY A O 1
ATOM 1534 N N . ALA A 1 202 ? -16.924 0.810 7.111 1.00 50.50 202 ALA A N 1
ATOM 1535 C CA . ALA A 1 202 ? -16.012 1.947 7.212 1.00 50.50 202 ALA A CA 1
ATOM 1536 C C . ALA A 1 202 ? -14.787 1.586 8.067 1.00 50.50 202 ALA A C 1
ATOM 1538 O O . ALA A 1 202 ? -14.305 2.365 8.882 1.00 50.50 202 ALA A O 1
ATOM 1539 N N . ALA A 1 203 ? -14.339 0.357 7.872 1.00 43.28 203 ALA A N 1
ATOM 1540 C CA . ALA A 1 203 ? -13.044 -0.152 8.243 1.00 43.28 203 ALA A CA 1
ATOM 1541 C C . ALA A 1 203 ? -12.345 -0.480 6.931 1.00 43.28 203 ALA A C 1
ATOM 1543 O O . ALA A 1 203 ? -12.983 -1.034 6.025 1.00 43.28 203 ALA A O 1
ATOM 1544 N N . ALA A 1 204 ? -11.058 -0.165 6.829 1.00 49.53 204 ALA A N 1
ATOM 1545 C CA . ALA A 1 204 ? -10.227 -0.786 5.820 1.00 49.53 204 ALA A CA 1
ATOM 1546 C C . ALA A 1 204 ? -10.510 -2.297 5.845 1.00 49.53 204 ALA A C 1
ATOM 1548 O O . ALA A 1 204 ? -10.485 -2.937 6.893 1.00 49.53 204 ALA A O 1
ATOM 1549 N N . MET A 1 205 ? -10.826 -2.861 4.689 1.00 60.84 205 MET A N 1
ATOM 1550 C CA . MET A 1 205 ? -10.748 -4.298 4.482 1.00 60.84 205 MET A CA 1
ATOM 1551 C C . MET A 1 205 ? -11.886 -5.193 5.006 1.00 60.84 205 MET A C 1
ATOM 1553 O O . MET A 1 205 ? -11.718 -6.411 5.078 1.00 60.84 205 MET A O 1
ATOM 1557 N N . SER A 1 206 ? -13.081 -4.646 5.258 1.00 72.19 206 SER A N 1
ATOM 1558 C CA . SER A 1 206 ? -14.225 -5.384 5.847 1.00 72.19 206 SER A CA 1
ATOM 1559 C C . SER A 1 206 ? -14.579 -6.734 5.196 1.00 72.19 206 SER A C 1
ATOM 1561 O O . SER A 1 206 ? -14.990 -7.646 5.906 1.00 72.19 206 SER A O 1
ATOM 1563 N N . LEU A 1 207 ? -14.370 -6.917 3.883 1.00 82.56 207 LEU A N 1
ATOM 1564 C CA . LEU A 1 207 ? -14.577 -8.204 3.193 1.00 82.56 207 LEU A CA 1
ATOM 1565 C C . LEU A 1 207 ? -13.942 -9.411 3.917 1.00 82.56 207 LEU A C 1
ATOM 1567 O O . LEU A 1 207 ? -14.501 -10.503 3.900 1.00 82.56 207 LEU A O 1
ATOM 1571 N N . HIS A 1 208 ? -12.783 -9.220 4.557 1.00 81.56 208 HIS A N 1
ATOM 1572 C CA . HIS A 1 208 ? -12.029 -10.287 5.226 1.00 81.56 208 HIS A CA 1
ATOM 1573 C C . HIS A 1 208 ? -12.703 -10.803 6.503 1.00 81.56 208 HIS A C 1
ATOM 1575 O O . HIS A 1 208 ? -12.352 -11.877 6.981 1.00 81.56 208 HIS A O 1
ATOM 1581 N N . VAL A 1 209 ? -13.665 -10.056 7.048 1.00 85.06 209 VAL A N 1
ATOM 1582 C CA . VAL A 1 209 ? -14.389 -10.423 8.269 1.00 85.06 209 VAL A CA 1
ATOM 1583 C C . VAL A 1 209 ? -15.442 -11.495 8.001 1.00 85.06 209 VAL A C 1
ATOM 1585 O O . VAL A 1 209 ? -15.744 -12.273 8.902 1.00 85.06 209 VAL A O 1
ATOM 1588 N N . ILE A 1 210 ? -15.963 -11.582 6.768 1.00 88.88 210 ILE A N 1
ATOM 1589 C CA . ILE A 1 210 ? -17.053 -12.506 6.422 1.00 88.88 210 ILE A CA 1
ATOM 1590 C C . ILE A 1 210 ? -16.713 -13.947 6.838 1.00 88.88 210 ILE A C 1
ATOM 1592 O O . ILE A 1 210 ? -17.456 -14.493 7.651 1.00 88.88 210 ILE A O 1
ATOM 1596 N N . PRO A 1 211 ? -15.593 -14.565 6.402 1.00 87.12 211 PRO A N 1
ATOM 1597 C CA . PRO A 1 211 ? -15.324 -15.964 6.738 1.00 87.12 211 PRO A CA 1
ATOM 1598 C C . PRO A 1 211 ? -15.139 -16.203 8.239 1.00 87.12 211 PRO A C 1
ATOM 1600 O O . PRO A 1 211 ? -15.536 -17.250 8.736 1.00 87.12 211 PRO A O 1
ATOM 1603 N N . ALA A 1 212 ? -14.559 -15.240 8.963 1.00 87.38 212 ALA A N 1
ATOM 1604 C CA . ALA A 1 212 ? -14.320 -15.360 10.399 1.00 87.38 212 ALA A CA 1
ATOM 1605 C C . ALA A 1 212 ? -15.635 -15.353 11.192 1.00 87.38 212 ALA A C 1
ATOM 1607 O O . ALA A 1 212 ? -15.872 -16.238 12.011 1.00 87.38 212 ALA A O 1
ATOM 1608 N N . VAL A 1 213 ? -16.520 -14.397 10.896 1.00 89.69 213 VAL A N 1
ATOM 1609 C CA . VAL A 1 213 ? -17.818 -14.270 11.573 1.00 89.69 213 VAL A CA 1
ATOM 1610 C C . VAL A 1 213 ? -18.756 -15.414 11.185 1.00 89.69 213 VAL A C 1
ATOM 1612 O O . VAL A 1 213 ? -19.434 -15.971 12.048 1.00 89.69 213 VAL A O 1
ATOM 1615 N N . GLU A 1 214 ? -18.776 -15.834 9.917 1.00 90.75 214 GLU A N 1
ATOM 1616 C CA . GLU A 1 214 ? -19.576 -16.997 9.519 1.00 90.75 214 GLU A CA 1
ATOM 1617 C C . GLU A 1 214 ? -19.084 -18.289 10.191 1.00 90.75 214 GLU A C 1
ATOM 1619 O O . GLU A 1 214 ? -19.908 -19.093 10.624 1.00 90.75 214 GLU A O 1
ATOM 1624 N N . ALA A 1 215 ? -17.766 -18.489 10.315 1.00 88.06 215 ALA A N 1
ATOM 1625 C CA . ALA A 1 215 ? -17.201 -19.670 10.969 1.00 88.06 215 ALA A CA 1
ATOM 1626 C C . ALA A 1 215 ? -17.519 -19.723 12.472 1.00 88.06 215 ALA A C 1
ATOM 1628 O O . ALA A 1 215 ? -17.784 -20.801 13.000 1.00 88.06 215 ALA A O 1
ATOM 1629 N N . GLU A 1 216 ? -17.508 -18.575 13.153 1.00 92.19 216 GLU A N 1
ATOM 1630 C CA . GLU A 1 216 ? -17.792 -18.490 14.589 1.00 92.19 216 GLU A CA 1
ATOM 1631 C C . GLU A 1 216 ? -19.293 -18.621 14.897 1.00 92.19 216 GLU A C 1
ATOM 1633 O O . GLU A 1 216 ? -19.675 -19.335 15.825 1.00 92.19 216 GLU A O 1
ATOM 1638 N N . PHE A 1 217 ? -20.161 -17.964 14.118 1.00 92.12 217 PHE A N 1
ATOM 1639 C CA . PHE A 1 217 ? -21.587 -17.834 14.453 1.00 92.12 217 PHE A CA 1
ATOM 1640 C C . PHE A 1 217 ? -22.532 -18.648 13.566 1.00 92.12 217 PHE A C 1
ATOM 1642 O O . PHE A 1 217 ? -23.720 -18.743 13.879 1.00 92.12 217 PHE A O 1
ATOM 1649 N N . GLY A 1 218 ? -22.049 -19.225 12.464 1.00 88.88 218 GLY A N 1
ATOM 1650 C CA . GLY A 1 218 ? -22.850 -20.052 11.557 1.00 88.88 218 GLY A CA 1
ATOM 1651 C C . GLY A 1 218 ? -23.956 -19.292 10.816 1.00 88.88 218 GLY A C 1
ATOM 1652 O O . GLY A 1 218 ? -24.935 -19.904 10.388 1.00 88.88 218 GLY A O 1
ATOM 1653 N N . LYS A 1 219 ? -23.834 -17.966 10.686 1.00 87.56 219 LYS A N 1
ATOM 1654 C CA . LYS A 1 219 ? -24.837 -17.096 10.055 1.00 87.56 219 LYS A CA 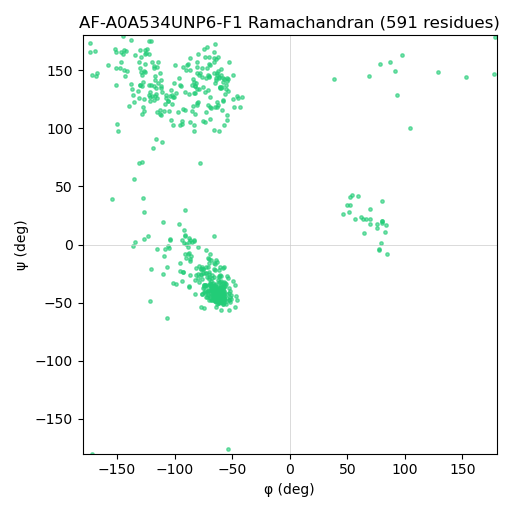1
ATOM 1655 C C . LYS A 1 219 ? -24.291 -16.414 8.808 1.00 87.56 219 LYS A C 1
ATOM 1657 O O . LYS A 1 219 ? -23.137 -15.992 8.847 1.00 87.56 219 LYS A O 1
ATOM 1662 N N . PRO A 1 220 ? -25.119 -16.207 7.766 1.00 90.88 220 PRO A N 1
ATOM 1663 C CA . PRO A 1 220 ? -24.763 -15.366 6.630 1.00 90.88 220 PRO A CA 1
ATOM 1664 C C . PRO A 1 220 ? -24.221 -14.009 7.083 1.00 90.88 220 PRO A C 1
ATOM 1666 O O . PRO A 1 220 ? -24.889 -13.311 7.850 1.00 90.88 220 PRO A O 1
ATOM 1669 N N . THR A 1 221 ? -23.027 -13.643 6.620 1.00 91.25 221 THR A N 1
ATOM 1670 C CA . THR A 1 221 ? -22.395 -12.361 6.962 1.00 91.25 221 THR A CA 1
ATOM 1671 C C . THR A 1 221 ? -22.113 -11.538 5.715 1.00 91.25 221 THR A C 1
ATOM 1673 O O . THR A 1 221 ? -21.537 -12.029 4.746 1.00 91.25 221 THR A O 1
ATOM 1676 N N . PHE A 1 222 ? -22.500 -10.263 5.742 1.00 89.88 222 PHE A N 1
ATOM 1677 C CA . PHE A 1 222 ? -22.410 -9.361 4.599 1.00 89.88 222 PHE A CA 1
ATOM 1678 C C . PHE A 1 222 ? -21.644 -8.083 4.923 1.00 89.88 222 PHE A C 1
ATOM 1680 O O . PHE A 1 222 ? -21.723 -7.539 6.021 1.00 89.88 222 PHE A O 1
ATOM 1687 N N . THR A 1 223 ? -20.975 -7.551 3.911 1.00 90.44 223 THR A N 1
ATOM 1688 C CA . THR A 1 223 ? -20.384 -6.206 3.864 1.00 90.44 223 THR A CA 1
ATOM 1689 C C . THR A 1 223 ? -20.956 -5.436 2.677 1.00 90.44 223 THR A C 1
ATOM 1691 O O . THR A 1 223 ? -21.483 -6.056 1.749 1.00 90.44 223 THR A O 1
ATOM 1694 N N . ASN A 1 224 ? -20.802 -4.106 2.660 1.00 88.75 224 ASN A N 1
ATOM 1695 C CA . ASN A 1 224 ? -21.201 -3.266 1.518 1.00 88.75 224 ASN A CA 1
ATOM 1696 C C . ASN A 1 224 ? -20.681 -3.852 0.197 1.00 88.75 224 ASN A C 1
ATOM 1698 O O . ASN A 1 224 ? -21.459 -4.184 -0.688 1.00 88.75 224 ASN A O 1
ATOM 1702 N N . LEU A 1 225 ? -19.370 -4.105 0.135 1.00 88.00 225 LEU A N 1
ATOM 1703 C CA . LEU A 1 225 ? -18.705 -4.609 -1.060 1.00 88.00 225 LEU A CA 1
ATOM 1704 C C . LEU A 1 225 ? -19.257 -5.970 -1.514 1.00 88.00 225 LEU A C 1
ATOM 1706 O O . LEU A 1 225 ? -19.515 -6.163 -2.699 1.00 88.00 225 LEU A O 1
ATOM 1710 N N . SER A 1 226 ? -19.467 -6.913 -0.588 1.00 89.00 226 SER A N 1
ATOM 1711 C CA . SER A 1 226 ? -20.012 -8.233 -0.946 1.00 89.00 226 SER A CA 1
ATOM 1712 C C . SER A 1 226 ? -21.450 -8.159 -1.468 1.00 89.00 226 SER A C 1
ATOM 1714 O O . SER A 1 226 ? -21.804 -8.900 -2.381 1.00 89.00 226 SER A O 1
ATOM 1716 N N . LEU A 1 227 ? -22.268 -7.254 -0.919 1.00 90.44 227 LEU A N 1
ATOM 1717 C CA . LEU A 1 227 ? -23.659 -7.068 -1.336 1.00 90.44 227 LEU A CA 1
ATOM 1718 C C . LEU A 1 227 ? -23.733 -6.397 -2.697 1.00 90.44 227 LEU A C 1
ATOM 1720 O O . LEU A 1 227 ? -24.475 -6.849 -3.560 1.00 90.44 227 LEU A O 1
ATOM 1724 N N . GLU A 1 228 ? -22.936 -5.353 -2.890 1.00 90.75 228 GLU A N 1
ATOM 1725 C CA . GLU A 1 228 ? -22.846 -4.606 -4.137 1.00 90.75 228 GLU A CA 1
ATOM 1726 C C . GLU A 1 228 ? -22.341 -5.503 -5.275 1.00 90.75 228 GLU A C 1
ATOM 1728 O O . GLU A 1 228 ? -22.976 -5.579 -6.327 1.00 90.75 228 GLU A O 1
ATOM 1733 N N . VAL A 1 229 ? -21.261 -6.264 -5.063 1.00 89.94 229 VAL A N 1
ATOM 1734 C CA . VAL A 1 229 ? -20.767 -7.218 -6.070 1.00 89.94 229 VAL A CA 1
ATOM 1735 C C . VAL A 1 229 ? -21.774 -8.333 -6.324 1.00 89.94 229 VAL A C 1
ATOM 1737 O O . VAL A 1 229 ? -22.005 -8.696 -7.480 1.00 89.94 229 VAL A O 1
ATOM 1740 N N . TRP A 1 230 ? -22.426 -8.862 -5.288 1.00 91.38 230 TRP A N 1
ATOM 1741 C CA . TRP A 1 230 ? -23.467 -9.853 -5.514 1.00 91.38 230 TRP A CA 1
ATOM 1742 C C . TRP A 1 230 ? -24.626 -9.282 -6.334 1.00 91.38 230 TRP A C 1
ATOM 1744 O O . TRP A 1 230 ? -25.003 -9.881 -7.339 1.00 91.38 230 TRP A O 1
ATOM 1754 N N . ASN A 1 231 ? -25.172 -8.129 -5.949 1.00 93.00 231 ASN A N 1
ATOM 1755 C CA . ASN A 1 231 ? -26.371 -7.567 -6.564 1.00 93.00 231 ASN A CA 1
ATOM 1756 C C . ASN A 1 231 ? -26.118 -7.143 -8.015 1.00 93.00 231 ASN A C 1
ATOM 1758 O O . ASN A 1 231 ? -26.956 -7.398 -8.880 1.00 93.00 231 ASN A O 1
ATOM 1762 N N . ASN A 1 232 ? -24.948 -6.560 -8.283 1.00 93.62 232 ASN A N 1
ATOM 1763 C CA . ASN A 1 232 ? -24.633 -5.953 -9.573 1.00 93.62 232 ASN A CA 1
ATOM 1764 C C . ASN A 1 232 ? -23.874 -6.881 -10.528 1.00 93.62 232 ASN A C 1
ATOM 1766 O O . ASN A 1 232 ? -23.932 -6.665 -11.735 1.00 93.62 232 ASN A O 1
ATOM 1770 N N . LEU A 1 233 ? -23.172 -7.907 -10.029 1.00 92.19 233 LEU A N 1
ATOM 1771 C CA . LEU A 1 233 ? -22.334 -8.777 -10.865 1.00 92.19 233 LEU A CA 1
ATOM 1772 C C . LEU A 1 233 ? -22.732 -10.255 -10.795 1.00 92.19 233 LEU A C 1
ATOM 1774 O O . LEU A 1 233 ? -22.893 -10.891 -11.838 1.00 92.19 233 LEU A O 1
ATOM 1778 N N . VAL A 1 234 ? -22.910 -10.819 -9.598 1.00 90.00 234 VAL A N 1
ATOM 1779 C CA . VAL A 1 234 ? -23.186 -12.263 -9.442 1.00 90.00 234 VAL A CA 1
ATOM 1780 C C . VAL A 1 234 ? -24.641 -12.591 -9.774 1.00 90.00 234 VAL A C 1
ATOM 1782 O O . VAL A 1 234 ? -24.917 -13.441 -10.620 1.00 90.00 234 VAL A O 1
ATOM 1785 N N . ARG A 1 235 ? -25.590 -11.906 -9.131 1.00 88.31 235 ARG A N 1
ATOM 1786 C CA . ARG A 1 235 ? -27.035 -12.109 -9.287 1.00 88.31 235 ARG A CA 1
ATOM 1787 C C . ARG A 1 235 ? -27.503 -11.946 -10.741 1.00 88.31 235 ARG A C 1
ATOM 1789 O O . ARG A 1 235 ? -28.310 -12.775 -11.163 1.00 88.31 235 ARG A O 1
ATOM 1796 N N . PRO A 1 236 ? -27.017 -10.964 -11.528 1.00 89.50 236 PRO A N 1
ATOM 1797 C CA . PRO A 1 236 ? -27.393 -10.838 -12.936 1.00 89.50 236 PRO A CA 1
ATOM 1798 C C . PRO A 1 236 ? -26.632 -11.804 -13.864 1.00 89.50 236 PRO A C 1
ATOM 1800 O O . PRO A 1 236 ? -26.893 -11.823 -15.063 1.00 89.50 236 PRO A O 1
ATOM 1803 N N . GLY A 1 237 ? -25.699 -12.612 -13.340 1.00 89.00 237 GLY A N 1
ATOM 1804 C CA . GLY A 1 237 ? -24.939 -13.599 -14.112 1.00 89.00 237 GLY A CA 1
ATOM 1805 C C . GLY A 1 237 ? -23.757 -13.028 -14.902 1.00 89.00 237 GLY A C 1
ATOM 1806 O O . GLY A 1 237 ? -23.296 -13.663 -15.849 1.00 89.00 237 GLY A O 1
ATOM 1807 N N . ILE A 1 238 ? -23.259 -11.845 -14.533 1.00 90.12 238 ILE A N 1
ATOM 1808 C CA . ILE A 1 238 ? -22.127 -11.181 -15.202 1.00 90.12 238 ILE A CA 1
ATOM 1809 C C . ILE A 1 238 ? -20.812 -11.874 -14.847 1.00 90.12 238 ILE A C 1
ATOM 1811 O O . ILE A 1 238 ? -19.959 -12.058 -15.720 1.00 90.12 238 ILE A O 1
ATOM 1815 N N . ILE A 1 239 ? -20.657 -12.277 -13.584 1.00 88.56 239 ILE A N 1
ATOM 1816 C CA . ILE A 1 239 ? -19.522 -13.062 -13.082 1.00 88.56 239 ILE A CA 1
ATOM 1817 C C . ILE A 1 239 ? -20.033 -14.327 -12.371 1.00 88.56 239 ILE A C 1
ATOM 1819 O O . ILE A 1 239 ? -21.178 -14.345 -11.908 1.00 88.56 239 ILE A O 1
ATOM 1823 N N . PRO A 1 240 ? -19.225 -15.400 -12.277 1.00 84.44 240 PRO A N 1
ATOM 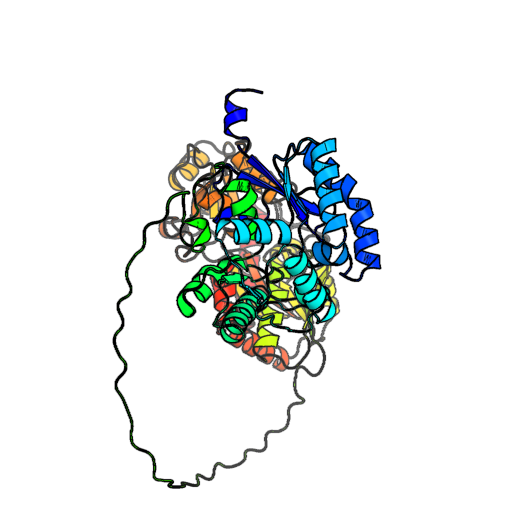1824 C CA . PRO A 1 240 ? -19.605 -16.573 -11.497 1.00 84.44 240 PRO A CA 1
ATOM 1825 C C . PRO A 1 240 ? -19.691 -16.261 -9.988 1.00 84.44 240 PRO A C 1
ATOM 1827 O O . PRO A 1 240 ? -19.093 -15.289 -9.527 1.00 84.44 240 PRO A O 1
ATOM 1830 N N . PRO A 1 241 ? -20.396 -17.101 -9.205 1.00 81.44 241 PRO A N 1
ATOM 1831 C CA . PRO A 1 241 ? -20.372 -17.034 -7.744 1.00 81.44 241 PRO A CA 1
ATOM 1832 C C . PRO A 1 241 ? -18.930 -17.110 -7.198 1.00 81.44 241 PRO A C 1
ATOM 1834 O O . PRO A 1 241 ? -18.107 -17.866 -7.720 1.00 81.44 241 PRO A O 1
ATOM 1837 N N . VAL A 1 242 ? -18.624 -16.330 -6.160 1.00 74.00 242 VAL A N 1
ATOM 1838 C CA . VAL A 1 242 ? -17.275 -16.181 -5.590 1.00 74.00 242 VAL A CA 1
ATOM 1839 C C . VAL A 1 242 ? -17.124 -17.102 -4.379 1.00 74.00 242 VAL A C 1
ATOM 1841 O O . VAL A 1 242 ? -17.782 -16.917 -3.357 1.00 74.00 242 VAL A O 1
ATOM 1844 N N . GLN A 1 243 ? -16.248 -18.104 -4.475 1.00 68.12 243 GLN A N 1
ATOM 1845 C CA . GLN A 1 243 ? -16.017 -19.045 -3.376 1.00 68.12 243 GLN A CA 1
ATOM 1846 C C . GLN A 1 243 ? -15.298 -18.381 -2.190 1.00 68.12 243 GLN A C 1
ATOM 1848 O O . GLN A 1 243 ? -14.412 -17.550 -2.372 1.00 68.12 243 GLN A O 1
ATOM 1853 N N . GLY A 1 244 ? -15.651 -18.792 -0.966 1.00 61.25 244 GLY A N 1
ATOM 1854 C CA . GLY A 1 244 ? -14.939 -18.397 0.256 1.00 61.25 244 GLY A CA 1
ATOM 1855 C C . GLY A 1 244 ? -15.322 -17.034 0.844 1.00 61.25 244 GLY A C 1
ATOM 1856 O O . GLY A 1 244 ? -14.637 -16.569 1.747 1.00 61.25 244 GLY A O 1
ATOM 1857 N N . LEU A 1 245 ? -16.397 -16.396 0.365 1.00 65.19 245 LEU A N 1
ATOM 1858 C CA . LEU A 1 245 ? -16.847 -15.070 0.825 1.00 65.19 245 LEU A CA 1
ATOM 1859 C C . LEU A 1 245 ? -18.315 -15.036 1.236 1.00 65.19 245 LEU A C 1
ATOM 1861 O O . LEU A 1 245 ? -19.050 -14.080 0.992 1.00 65.19 245 LEU A O 1
ATOM 1865 N N . GLY A 1 246 ? -18.706 -16.111 1.901 1.00 65.44 246 GLY A N 1
ATOM 1866 C CA . GLY A 1 246 ? -19.983 -16.236 2.562 1.00 65.44 246 GLY A CA 1
ATOM 1867 C C . GLY A 1 246 ? -21.047 -16.972 1.764 1.00 65.44 246 GLY A C 1
ATOM 1868 O O . GLY A 1 246 ? -20.958 -17.163 0.547 1.00 65.44 246 GLY A O 1
ATOM 1869 N N . SER A 1 247 ? -22.082 -17.396 2.479 1.00 64.00 247 SER A N 1
ATOM 1870 C CA . SER A 1 247 ? -23.206 -18.191 1.953 1.00 64.00 247 SER A CA 1
ATOM 1871 C C . SER A 1 247 ? -23.905 -17.585 0.721 1.00 64.00 247 SER A C 1
ATOM 1873 O O . SER A 1 247 ? -24.404 -18.320 -0.133 1.00 64.00 247 SER A O 1
ATOM 1875 N N . LEU A 1 248 ? -23.891 -16.257 0.589 1.00 63.94 248 LEU A N 1
ATOM 1876 C CA . LEU A 1 248 ? -24.578 -15.489 -0.456 1.00 63.94 248 LEU A CA 1
ATOM 1877 C C . LEU A 1 248 ? -23.805 -15.447 -1.789 1.00 63.94 248 LEU A C 1
ATOM 1879 O O . LEU A 1 248 ? -24.411 -15.380 -2.857 1.00 63.94 248 LEU A O 1
ATOM 1883 N N . ALA A 1 249 ? -22.477 -15.589 -1.744 1.00 54.34 249 ALA A N 1
ATOM 1884 C CA . ALA A 1 249 ? -21.622 -15.660 -2.928 1.00 54.34 249 ALA A CA 1
ATOM 1885 C C . ALA A 1 249 ? -21.447 -17.092 -3.472 1.00 54.34 249 ALA A C 1
ATOM 1887 O O . ALA A 1 249 ? -20.817 -17.262 -4.508 1.00 54.34 249 ALA A O 1
ATOM 1888 N N . CYS A 1 250 ? -22.027 -18.112 -2.822 1.00 49.50 250 CYS A N 1
ATOM 1889 C CA . CYS A 1 250 ? -21.884 -19.528 -3.192 1.00 49.50 250 CYS A CA 1
ATOM 1890 C C . CYS A 1 250 ? -23.145 -20.171 -3.811 1.00 49.50 250 CYS A C 1
ATOM 1892 O O . CYS A 1 250 ? -23.088 -21.332 -4.216 1.00 49.50 250 CYS A O 1
ATOM 1894 N N . GLN A 1 251 ? -24.285 -19.474 -3.904 1.00 49.56 251 GLN A N 1
ATOM 1895 C CA . GLN A 1 251 ? -25.554 -20.082 -4.341 1.00 49.56 251 GLN A CA 1
ATOM 1896 C C . GLN A 1 251 ? -25.984 -19.631 -5.751 1.00 49.56 251 GLN A C 1
ATOM 1898 O O . GLN A 1 251 ? -26.223 -18.452 -6.003 1.00 49.56 251 GLN A O 1
ATOM 1903 N N . ARG A 1 252 ? -26.144 -20.591 -6.680 1.00 38.47 252 ARG A N 1
ATOM 1904 C CA . ARG A 1 252 ? -26.981 -20.431 -7.889 1.00 38.47 252 ARG A CA 1
ATOM 1905 C C . ARG A 1 252 ? -28.451 -20.651 -7.513 1.00 38.47 252 ARG A C 1
ATOM 1907 O O . ARG A 1 252 ? -28.754 -21.452 -6.635 1.00 38.47 252 ARG A O 1
ATOM 1914 N N . SER A 1 253 ? -29.372 -19.964 -8.190 1.00 36.91 253 SER A N 1
ATOM 1915 C CA . SER A 1 253 ? -30.804 -20.036 -7.870 1.00 36.91 253 SER A CA 1
ATOM 1916 C C . SER A 1 253 ? -31.416 -21.445 -8.031 1.00 36.91 253 SER A C 1
ATOM 1918 O O . SER A 1 253 ? -31.176 -22.081 -9.059 1.00 36.91 253 SER A O 1
ATOM 1920 N N . ARG A 1 254 ? -32.354 -21.763 -7.112 1.00 32.88 254 ARG A N 1
ATOM 1921 C CA . ARG A 1 254 ? -33.450 -22.780 -7.100 1.00 32.88 254 ARG A CA 1
ATOM 1922 C C . ARG A 1 254 ? -33.125 -24.204 -6.599 1.00 32.88 254 ARG A C 1
ATOM 1924 O O . ARG A 1 254 ? -32.020 -24.674 -6.821 1.00 32.88 254 ARG A O 1
ATOM 1931 N N . PRO A 1 255 ? -34.137 -24.985 -6.140 1.00 36.44 255 PRO A N 1
ATOM 1932 C CA . PRO A 1 255 ? -35.365 -24.672 -5.392 1.00 36.44 255 PRO A CA 1
ATOM 1933 C C . PRO A 1 255 ? -35.427 -25.420 -4.033 1.00 36.44 255 PRO A C 1
ATOM 1935 O O . PRO A 1 255 ? -34.582 -26.245 -3.707 1.00 36.44 255 PRO A O 1
ATOM 1938 N N . LYS A 1 256 ? -36.463 -25.120 -3.236 1.00 40.41 256 LYS A N 1
ATOM 1939 C CA . LYS A 1 256 ? -36.745 -25.689 -1.905 1.00 40.41 256 LYS A CA 1
ATOM 1940 C C . LYS A 1 256 ? -36.670 -27.224 -1.867 1.00 40.41 256 LYS A C 1
ATOM 1942 O O . LYS A 1 256 ? -37.552 -27.888 -2.403 1.00 40.41 256 LYS A O 1
ATOM 1947 N N . THR A 1 257 ? -35.756 -27.764 -1.065 1.00 29.33 257 THR A N 1
ATOM 1948 C CA . THR A 1 257 ? -35.886 -29.112 -0.492 1.00 29.33 257 THR A CA 1
ATOM 1949 C C . THR A 1 257 ? -35.517 -29.095 0.984 1.00 29.33 257 THR A C 1
ATOM 1951 O O . THR A 1 257 ? -34.432 -28.674 1.374 1.00 29.33 257 THR A O 1
ATOM 1954 N N . LYS A 1 258 ? -36.477 -29.540 1.802 1.00 37.38 258 LYS A N 1
ATOM 1955 C CA . LYS A 1 258 ? -36.350 -29.752 3.244 1.00 37.38 258 LYS A CA 1
ATOM 1956 C C . LYS A 1 258 ? -35.214 -30.734 3.514 1.00 37.38 258 LYS A C 1
ATOM 1958 O O . LYS A 1 258 ? -35.285 -31.871 3.053 1.00 37.38 258 LYS A O 1
ATOM 1963 N N . VAL A 1 259 ? -34.249 -30.335 4.336 1.00 29.16 259 VAL A N 1
ATOM 1964 C CA . VAL A 1 259 ? -33.376 -31.284 5.029 1.00 29.16 259 VAL A CA 1
ATOM 1965 C C . VAL A 1 259 ? -33.680 -31.224 6.520 1.00 29.16 259 VAL A C 1
ATOM 1967 O O . VAL A 1 259 ? -33.959 -30.180 7.104 1.00 29.16 259 VAL A O 1
ATOM 1970 N N . ARG A 1 260 ? -33.778 -32.433 7.053 1.00 28.36 260 ARG A N 1
ATOM 1971 C CA . ARG A 1 260 ? -34.440 -32.881 8.268 1.00 28.36 260 ARG A CA 1
ATOM 1972 C C . ARG A 1 260 ? -33.520 -32.653 9.467 1.00 28.36 260 ARG A C 1
ATOM 1974 O O . ARG A 1 260 ? -32.322 -32.891 9.374 1.00 28.36 260 ARG A O 1
ATOM 1981 N N . SER A 1 261 ? -34.095 -32.212 10.581 1.00 28.47 261 SER A N 1
ATOM 1982 C CA . SER A 1 261 ? -33.383 -32.024 11.842 1.00 28.47 261 SER A CA 1
ATOM 1983 C C . SER A 1 261 ? -32.856 -33.347 12.399 1.00 28.47 261 SER A C 1
ATOM 1985 O O . SER A 1 261 ? -33.553 -34.364 12.383 1.00 28.47 261 SER A O 1
ATOM 1987 N N . GLN A 1 262 ? -31.656 -33.304 12.973 1.00 29.23 262 GLN A N 1
ATOM 1988 C CA . GLN A 1 262 ? -31.234 -34.253 13.994 1.00 29.23 262 GLN A CA 1
ATOM 1989 C C . GLN A 1 262 ? -30.758 -33.469 15.215 1.00 29.23 262 GLN A C 1
ATOM 1991 O O . GLN A 1 262 ? -29.814 -32.688 15.164 1.00 29.23 262 GLN A O 1
ATOM 1996 N N . LYS A 1 263 ? -31.511 -33.649 16.302 1.00 26.41 263 LYS A N 1
ATOM 1997 C CA . LYS A 1 263 ? -31.122 -33.322 17.671 1.00 26.41 263 LYS A CA 1
ATOM 1998 C C . LYS A 1 263 ? -30.243 -34.451 18.203 1.00 26.41 263 LYS A C 1
ATOM 2000 O O . LYS A 1 263 ? -30.473 -35.594 17.823 1.00 26.41 263 LYS A O 1
ATOM 2005 N N . MET A 1 264 ? -29.371 -34.105 19.147 1.00 24.91 264 MET A N 1
ATOM 2006 C CA . MET A 1 264 ? -29.032 -34.801 20.407 1.00 24.91 264 MET A CA 1
ATOM 2007 C C . MET A 1 264 ? -27.587 -34.428 20.783 1.00 24.91 264 MET A C 1
ATOM 2009 O O . MET A 1 264 ? -26.757 -34.345 19.891 1.00 24.91 264 MET A O 1
ATOM 2013 N N . THR A 1 265 ? -27.129 -34.239 22.020 1.00 26.22 265 THR A N 1
ATOM 2014 C CA . THR A 1 265 ? -27.667 -33.922 23.357 1.00 26.22 265 THR A CA 1
ATOM 2015 C C . THR A 1 265 ? -26.415 -33.579 24.188 1.00 26.22 265 THR A C 1
ATOM 2017 O O . THR A 1 265 ? -25.362 -34.176 23.978 1.00 26.22 265 THR A O 1
ATOM 2020 N N . ALA A 1 266 ? -26.508 -32.628 25.117 1.00 28.36 266 ALA A N 1
ATOM 2021 C CA . ALA A 1 266 ? -25.465 -32.287 26.088 1.00 28.36 266 ALA A CA 1
ATOM 2022 C C . ALA A 1 266 ? -25.407 -33.269 27.276 1.00 28.36 266 ALA A C 1
ATOM 2024 O O . ALA A 1 266 ? -26.468 -33.683 27.732 1.00 28.36 266 ALA A O 1
ATOM 2025 N N . ILE A 1 267 ? -24.212 -33.541 27.827 1.00 25.16 267 ILE A N 1
ATOM 2026 C CA . ILE A 1 267 ? -23.938 -34.108 29.175 1.00 25.16 267 ILE A CA 1
ATOM 2027 C C . ILE A 1 267 ? -22.562 -33.542 29.626 1.00 25.16 267 ILE A C 1
ATOM 2029 O O . ILE A 1 267 ? -21.584 -33.758 28.921 1.00 25.16 267 ILE A O 1
ATOM 2033 N N . LEU A 1 268 ? -22.512 -32.553 30.545 1.00 24.94 268 LEU A N 1
ATOM 2034 C CA . LEU A 1 268 ? -22.208 -32.628 32.007 1.00 24.94 268 LEU A CA 1
ATOM 2035 C C . LEU A 1 268 ? -20.734 -32.985 32.350 1.00 24.94 268 LEU A C 1
ATOM 2037 O O . LEU A 1 268 ? -20.176 -33.856 31.708 1.00 24.94 268 LEU A O 1
ATOM 2041 N N . LEU A 1 269 ? -20.048 -32.507 33.404 1.00 24.16 269 LEU A N 1
ATOM 2042 C CA . LEU A 1 269 ? -20.171 -31.447 34.431 1.00 24.16 269 LEU A CA 1
ATOM 2043 C C . LEU A 1 269 ? -18.928 -31.609 35.370 1.00 24.16 269 LEU A C 1
ATOM 2045 O O . LEU A 1 269 ? -18.549 -32.751 35.582 1.00 24.16 269 LEU A O 1
ATOM 2049 N N . ARG A 1 270 ? -18.375 -30.509 35.940 1.00 25.67 270 ARG A N 1
ATOM 2050 C CA . ARG A 1 270 ? -17.659 -30.301 37.256 1.00 25.67 270 ARG A CA 1
ATOM 2051 C C . ARG A 1 270 ? -16.695 -31.396 37.802 1.00 25.67 270 ARG A C 1
ATOM 2053 O O . ARG A 1 270 ? -17.006 -32.568 37.766 1.00 25.67 270 ARG A O 1
ATOM 2060 N N . ALA A 1 271 ? -15.551 -31.144 38.447 1.00 25.12 271 ALA A N 1
ATOM 2061 C CA . ALA A 1 271 ? -15.132 -30.230 39.531 1.00 25.12 271 ALA A CA 1
ATOM 2062 C C . ALA A 1 271 ? -13.574 -30.363 39.655 1.00 25.12 271 ALA A C 1
ATOM 2064 O O . ALA A 1 271 ? -13.024 -31.298 39.087 1.00 25.12 271 ALA A O 1
ATOM 2065 N N . ILE A 1 272 ? -12.758 -29.527 40.311 1.00 29.81 272 ILE A N 1
ATOM 2066 C CA . ILE A 1 272 ? -12.687 -29.193 41.747 1.00 29.81 272 ILE A CA 1
ATOM 2067 C C . ILE A 1 272 ? -11.787 -27.947 41.925 1.00 29.81 272 ILE A C 1
ATOM 2069 O O . ILE A 1 272 ? -10.833 -27.726 41.184 1.00 29.81 272 ILE A O 1
ATOM 2073 N N . LEU A 1 273 ? -12.134 -27.159 42.940 1.00 28.80 273 LEU A N 1
ATOM 2074 C CA . LEU A 1 273 ? -11.511 -25.942 43.457 1.00 28.80 273 LEU A CA 1
ATOM 2075 C C . LEU A 1 273 ? -10.498 -26.237 44.595 1.00 28.80 273 LEU A C 1
ATOM 2077 O O . LEU A 1 273 ? -10.750 -27.119 45.409 1.00 28.80 273 LEU A O 1
ATOM 2081 N N . PHE A 1 274 ? -9.510 -25.336 44.727 1.00 29.00 274 PHE A N 1
ATOM 2082 C CA . PHE A 1 274 ? -8.949 -24.744 45.968 1.00 29.00 274 PHE A CA 1
ATOM 2083 C C . PHE A 1 274 ? -7.737 -25.334 46.733 1.00 29.00 274 PHE A C 1
ATOM 2085 O O . PHE A 1 274 ? -7.588 -26.539 46.889 1.00 29.00 274 PHE A O 1
ATOM 2092 N N . VAL A 1 275 ? -7.018 -24.365 47.353 1.00 30.41 275 VAL A N 1
ATOM 2093 C CA . VAL A 1 275 ? -6.027 -24.397 48.467 1.00 30.41 275 VAL A CA 1
ATOM 2094 C C . VAL A 1 275 ? -4.551 -24.519 48.020 1.00 30.41 275 VAL A C 1
ATOM 2096 O O . VAL A 1 275 ? -4.225 -25.427 47.276 1.00 30.41 275 VAL A O 1
ATOM 2099 N N . SER A 1 276 ? -3.554 -23.717 48.428 1.00 31.53 276 SER A N 1
ATOM 2100 C CA . SER A 1 276 ? -3.433 -22.460 49.188 1.00 31.53 276 SER A CA 1
ATOM 2101 C C . SER A 1 276 ? -1.988 -21.929 49.079 1.00 31.53 276 SER A C 1
ATOM 2103 O O . SER A 1 276 ? -1.075 -22.641 48.676 1.00 31.53 276 SER A O 1
ATOM 2105 N N . ALA A 1 277 ? -1.819 -20.670 49.488 1.00 31.84 277 ALA A N 1
ATOM 2106 C CA . ALA A 1 277 ? -0.601 -19.872 49.621 1.00 31.84 277 ALA A CA 1
ATOM 2107 C C . ALA A 1 277 ? 0.592 -20.507 50.372 1.00 31.84 277 ALA A C 1
ATOM 2109 O O . ALA A 1 277 ? 0.406 -21.119 51.420 1.00 31.84 277 ALA A O 1
ATOM 2110 N N . VAL A 1 278 ? 1.816 -20.175 49.930 1.00 30.34 278 VAL A N 1
ATOM 2111 C CA . VAL A 1 278 ? 2.996 -19.978 50.796 1.00 30.34 278 VAL A CA 1
ATOM 2112 C C . VAL A 1 278 ? 3.791 -18.773 50.283 1.00 30.34 278 VAL A C 1
ATOM 2114 O O . VAL A 1 278 ? 4.255 -18.743 49.145 1.00 30.34 278 VAL A O 1
ATOM 2117 N N . SER A 1 279 ? 3.919 -17.772 51.150 1.00 36.12 279 SER A N 1
ATOM 2118 C CA . SER A 1 279 ? 4.756 -16.584 51.003 1.00 36.12 279 SER A CA 1
ATOM 2119 C C . SER A 1 279 ? 6.239 -16.936 51.120 1.00 36.12 279 SER A C 1
ATOM 2121 O O . SER A 1 279 ? 6.636 -17.575 52.091 1.00 36.12 279 SER A O 1
ATOM 2123 N N . ILE A 1 280 ? 7.075 -16.431 50.209 1.00 36.34 280 ILE A N 1
ATOM 2124 C CA . ILE A 1 280 ? 8.515 -16.267 50.449 1.00 36.34 280 ILE A CA 1
ATOM 2125 C C . ILE A 1 280 ? 8.888 -14.827 50.101 1.00 36.34 280 ILE A C 1
ATOM 2127 O O . ILE A 1 280 ? 8.831 -14.395 48.952 1.00 36.34 280 ILE A O 1
ATOM 2131 N N . ILE A 1 281 ? 9.241 -14.087 51.149 1.00 43.09 281 ILE A N 1
ATOM 2132 C CA . ILE A 1 281 ? 9.842 -12.758 51.113 1.00 43.09 281 ILE A CA 1
ATOM 2133 C C . ILE A 1 281 ? 11.292 -12.936 50.653 1.00 43.09 281 ILE A C 1
ATOM 2135 O O . ILE A 1 281 ? 12.092 -13.536 51.368 1.00 43.09 281 ILE A O 1
ATOM 2139 N N . ILE A 1 282 ? 11.637 -12.412 49.474 1.00 40.75 282 ILE A N 1
ATOM 2140 C CA . ILE A 1 282 ? 13.031 -12.214 49.059 1.00 40.75 282 ILE A CA 1
ATOM 2141 C C . ILE A 1 282 ? 13.285 -10.712 49.003 1.00 40.75 282 ILE A C 1
ATOM 2143 O O . ILE A 1 282 ? 12.731 -9.983 48.183 1.00 40.75 282 ILE A O 1
ATOM 2147 N N . LEU A 1 283 ? 14.120 -10.275 49.939 1.00 46.28 283 LEU A N 1
ATOM 2148 C CA . LEU A 1 283 ? 14.646 -8.930 50.090 1.00 46.28 283 LEU A CA 1
ATOM 2149 C C . LEU A 1 283 ? 15.628 -8.646 48.936 1.00 46.28 283 LEU A C 1
ATOM 2151 O O . LEU A 1 283 ? 16.719 -9.210 48.904 1.00 46.28 283 LEU A O 1
ATOM 2155 N N . ILE A 1 284 ? 15.245 -7.792 47.983 1.00 41.50 284 ILE A N 1
ATOM 2156 C CA . ILE A 1 284 ? 16.142 -7.290 46.927 1.00 41.50 284 ILE A CA 1
ATOM 2157 C C . ILE A 1 284 ? 16.568 -5.865 47.311 1.00 41.50 284 ILE A C 1
ATOM 2159 O O . ILE A 1 284 ? 15.701 -5.044 47.617 1.00 41.50 284 ILE A O 1
ATOM 2163 N N . PRO A 1 285 ? 17.875 -5.541 47.313 1.00 47.28 285 PRO A N 1
ATOM 2164 C CA . PRO A 1 285 ? 18.357 -4.227 47.710 1.00 47.28 285 PRO A CA 1
ATOM 2165 C C . PRO A 1 285 ? 17.958 -3.181 46.665 1.00 47.28 285 PRO A C 1
ATOM 2167 O O . PRO A 1 285 ? 18.254 -3.308 45.474 1.00 47.28 285 PRO A O 1
ATOM 2170 N N . THR A 1 286 ? 17.308 -2.118 47.124 1.00 35.88 286 THR A N 1
ATOM 2171 C CA . THR A 1 286 ? 16.998 -0.915 46.354 1.00 35.88 286 THR A CA 1
ATOM 2172 C C . THR A 1 286 ? 18.296 -0.202 45.981 1.00 35.88 286 THR A C 1
ATOM 2174 O O . THR A 1 286 ? 18.870 0.550 46.766 1.00 35.88 286 THR A O 1
ATOM 2177 N N . ARG A 1 287 ? 18.771 -0.412 44.750 1.00 41.88 287 ARG A N 1
ATOM 2178 C CA . ARG A 1 287 ? 19.670 0.553 44.112 1.00 41.88 287 ARG A CA 1
ATOM 2179 C C . ARG A 1 287 ? 18.854 1.801 43.803 1.00 41.88 287 ARG A C 1
ATOM 2181 O O . ARG A 1 287 ? 17.891 1.735 43.044 1.00 41.88 287 ARG A O 1
ATOM 2188 N N . ALA A 1 288 ? 19.247 2.919 44.405 1.00 36.75 288 ALA A N 1
ATOM 2189 C CA . ALA A 1 288 ? 18.768 4.239 44.040 1.00 36.75 288 ALA A CA 1
ATOM 2190 C C . ALA A 1 288 ? 18.997 4.451 42.536 1.00 36.75 288 ALA A C 1
ATOM 2192 O O . ALA A 1 288 ? 20.131 4.595 42.077 1.00 36.75 288 ALA A O 1
ATOM 2193 N N . ILE A 1 289 ? 17.912 4.418 41.765 1.00 36.94 289 ILE A N 1
ATOM 2194 C CA . ILE A 1 289 ? 17.903 4.895 40.390 1.00 36.94 289 ILE A CA 1
ATOM 2195 C C . ILE A 1 289 ? 17.949 6.414 40.506 1.00 36.94 289 ILE A C 1
ATOM 2197 O O . ILE A 1 289 ? 16.969 7.047 40.895 1.00 36.94 289 ILE A O 1
ATOM 2201 N N . ILE A 1 290 ? 19.113 6.991 40.211 1.00 35.06 290 ILE A N 1
ATOM 2202 C CA . ILE A 1 290 ? 19.201 8.390 39.804 1.00 35.06 290 ILE A CA 1
ATOM 2203 C C . ILE A 1 290 ? 18.250 8.515 38.616 1.00 35.06 290 ILE A C 1
ATOM 2205 O O . ILE A 1 290 ? 18.466 7.887 37.578 1.00 35.06 290 ILE A O 1
ATOM 2209 N N . ALA A 1 291 ? 17.155 9.243 38.815 1.00 36.78 291 ALA A N 1
ATOM 2210 C CA . ALA A 1 291 ? 16.210 9.571 37.769 1.00 36.78 291 ALA A CA 1
ATOM 2211 C C . ALA A 1 291 ? 16.959 10.383 36.709 1.00 36.78 291 ALA A C 1
ATOM 2213 O O . ALA A 1 291 ? 17.179 11.580 36.865 1.00 36.78 291 ALA A O 1
ATOM 2214 N N . ALA A 1 292 ? 17.401 9.711 35.647 1.00 43.50 292 ALA A N 1
ATOM 2215 C CA . ALA A 1 292 ? 17.583 10.384 34.378 1.00 43.50 292 ALA A CA 1
ATOM 2216 C C . ALA A 1 292 ? 16.216 10.978 34.029 1.00 43.50 292 ALA A C 1
ATOM 2218 O O . ALA A 1 292 ? 15.225 10.241 34.023 1.00 43.50 292 ALA A O 1
ATOM 2219 N N . ASP A 1 293 ? 16.154 12.292 33.808 1.00 55.31 293 ASP A N 1
ATOM 2220 C CA . ASP A 1 293 ? 14.947 12.940 33.302 1.00 55.31 293 ASP A CA 1
ATOM 2221 C C . ASP A 1 293 ? 14.399 12.101 32.147 1.00 55.31 293 ASP A C 1
ATOM 2223 O O . ASP A 1 293 ? 15.144 11.735 31.235 1.00 55.31 293 ASP A O 1
ATOM 2227 N N . ALA A 1 294 ? 13.123 11.717 32.231 1.00 77.62 294 ALA A N 1
ATOM 2228 C CA . ALA A 1 294 ? 12.522 10.771 31.302 1.00 77.62 294 ALA A CA 1
ATOM 2229 C C . ALA A 1 294 ? 12.668 11.285 29.860 1.00 77.62 294 ALA A C 1
ATOM 2231 O O . ALA A 1 294 ? 11.960 12.197 29.440 1.00 77.62 294 ALA A O 1
ATOM 2232 N N . TYR A 1 295 ? 13.613 10.716 29.112 1.00 87.38 295 TYR A N 1
ATOM 2233 C CA . TYR A 1 295 ? 13.858 11.031 27.713 1.00 87.38 295 TYR A CA 1
ATOM 2234 C C . TYR A 1 295 ? 13.093 10.038 26.819 1.00 87.38 295 TYR A C 1
ATOM 2236 O O . TYR A 1 295 ? 13.136 8.835 27.089 1.00 87.38 295 TYR A O 1
ATOM 2244 N N . PRO A 1 296 ? 12.425 10.494 25.744 1.00 92.69 296 PRO A N 1
ATOM 2245 C CA . PRO A 1 296 ? 12.193 11.887 25.380 1.00 92.69 296 PRO A CA 1
ATOM 2246 C C . PRO A 1 296 ? 11.199 12.568 26.338 1.00 92.69 296 PRO A C 1
ATOM 2248 O O . PRO A 1 296 ? 10.237 11.962 26.807 1.00 92.69 296 PRO A O 1
ATOM 2251 N N . ASN A 1 297 ? 11.420 13.858 26.594 1.00 93.19 297 ASN A N 1
ATOM 2252 C CA . ASN A 1 297 ? 10.615 14.705 27.487 1.00 93.19 297 ASN A CA 1
ATOM 2253 C C . ASN A 1 297 ? 9.695 15.705 26.751 1.00 93.19 297 ASN A C 1
ATOM 2255 O O . ASN A 1 297 ? 8.963 16.454 27.391 1.00 93.19 297 ASN A O 1
ATOM 2259 N N . LYS A 1 298 ? 9.723 15.725 25.414 1.00 95.12 298 LYS A N 1
ATOM 2260 C CA . LYS A 1 298 ? 8.848 16.531 24.547 1.00 95.12 298 LYS A CA 1
ATOM 2261 C C . LYS A 1 298 ? 8.552 15.773 23.243 1.00 95.12 298 LYS A C 1
ATOM 2263 O O . LYS A 1 298 ? 9.249 14.793 22.957 1.00 95.12 298 LYS A O 1
ATOM 2268 N N . PRO A 1 299 ? 7.553 16.199 22.445 1.00 97.19 299 PRO A N 1
ATOM 2269 C CA . PRO A 1 299 ? 7.238 15.561 21.172 1.00 97.19 299 PRO A CA 1
ATOM 2270 C C . PRO A 1 299 ? 8.443 15.450 20.236 1.00 97.19 299 PRO A C 1
ATOM 2272 O O . PRO A 1 299 ? 9.262 16.366 20.144 1.00 97.19 299 PRO A O 1
ATOM 2275 N N . VAL A 1 300 ? 8.510 14.336 19.512 1.00 98.38 300 VAL A N 1
ATOM 2276 C CA . VAL A 1 300 ? 9.597 13.990 18.594 1.00 98.38 300 VAL A CA 1
ATOM 2277 C C . VAL A 1 300 ? 9.145 14.222 17.156 1.00 98.38 300 VAL A C 1
ATOM 2279 O O . VAL A 1 300 ? 8.056 13.812 16.744 1.00 98.38 300 VAL A O 1
ATOM 2282 N N . LEU A 1 301 ? 9.989 14.875 16.368 1.00 98.56 301 LEU A N 1
ATOM 2283 C CA . LEU A 1 301 ? 9.764 15.111 14.949 1.00 98.56 301 LEU A CA 1
ATOM 2284 C C . LEU A 1 301 ? 10.572 14.119 14.110 1.00 98.56 301 LEU A C 1
ATOM 2286 O O . LEU A 1 301 ? 11.791 14.055 14.214 1.00 98.56 301 LEU A O 1
ATOM 2290 N N . PHE A 1 302 ? 9.896 13.425 13.206 1.00 98.62 302 PHE A N 1
ATOM 2291 C CA . PHE A 1 302 ? 10.490 12.651 12.127 1.00 98.62 302 PHE A CA 1
ATOM 2292 C C . PHE A 1 302 ? 10.382 13.419 10.805 1.00 98.62 302 PHE A C 1
ATOM 2294 O O . PHE A 1 302 ? 9.288 13.740 10.345 1.00 98.62 302 PHE A O 1
ATOM 2301 N N . ILE A 1 303 ? 11.510 13.708 10.166 1.00 98.19 303 ILE A N 1
ATOM 2302 C CA . ILE A 1 303 ? 11.572 14.364 8.856 1.00 98.19 303 ILE A CA 1
ATOM 2303 C C . ILE A 1 303 ? 11.702 13.300 7.763 1.00 98.19 303 ILE A C 1
ATOM 2305 O O . ILE A 1 303 ? 12.499 12.372 7.871 1.00 98.19 303 ILE A O 1
ATOM 2309 N N . THR A 1 304 ? 10.980 13.455 6.660 1.00 94.44 304 THR A N 1
ATOM 2310 C CA . THR A 1 304 ? 11.219 12.680 5.435 1.00 94.44 304 THR A CA 1
ATOM 2311 C C . THR A 1 304 ? 11.396 13.600 4.236 1.00 94.44 304 THR A C 1
ATOM 2313 O O . THR A 1 304 ? 10.814 14.680 4.166 1.00 94.44 304 THR A O 1
ATOM 2316 N N . HIS A 1 305 ? 12.202 13.166 3.270 1.00 87.25 305 HIS A N 1
ATOM 2317 C CA . HIS A 1 305 ? 12.366 13.847 1.986 1.00 87.25 305 HIS A CA 1
ATOM 2318 C C . HIS A 1 305 ? 11.331 13.419 0.937 1.00 87.25 305 HIS A C 1
ATOM 2320 O O . HIS A 1 305 ? 11.214 14.068 -0.104 1.00 87.25 305 HIS A O 1
ATOM 2326 N N . SER A 1 306 ? 10.606 12.321 1.178 1.00 77.44 306 SER A N 1
ATOM 2327 C CA . SER A 1 306 ? 9.541 11.865 0.287 1.00 77.44 306 SER A CA 1
ATOM 2328 C C . SER A 1 306 ? 8.285 12.716 0.460 1.00 77.44 306 SER A C 1
ATOM 2330 O O . SER A 1 306 ? 8.019 13.238 1.546 1.00 77.44 306 SER A O 1
ATOM 2332 N N . GLY A 1 307 ? 7.478 12.827 -0.597 1.00 64.50 307 GLY A N 1
ATOM 2333 C CA . GLY A 1 307 ? 6.133 13.388 -0.482 1.00 64.50 307 GLY A CA 1
ATOM 2334 C C . GLY A 1 307 ? 5.200 12.523 0.374 1.00 64.50 307 GLY A C 1
ATOM 2335 O O . GLY A 1 307 ? 5.537 11.365 0.650 1.00 64.50 307 GLY A O 1
ATOM 2336 N N . PRO A 1 308 ? 4.046 13.073 0.798 1.00 66.00 308 PRO A N 1
ATOM 2337 C CA . PRO A 1 308 ? 3.019 12.314 1.507 1.00 66.00 308 PRO A CA 1
ATOM 2338 C C . PRO A 1 308 ? 2.614 11.054 0.730 1.00 66.00 308 PRO A C 1
ATOM 2340 O O . PRO A 1 308 ? 2.384 11.125 -0.477 1.00 66.00 308 PRO A O 1
ATOM 2343 N N . GLY A 1 309 ? 2.568 9.906 1.407 1.00 62.38 309 GLY A N 1
ATOM 2344 C CA . GLY A 1 309 ? 2.293 8.595 0.802 1.00 62.38 309 GLY A CA 1
ATOM 2345 C C . GLY A 1 309 ? 3.471 7.960 0.048 1.00 62.38 309 GLY A C 1
ATOM 2346 O O . GLY A 1 309 ? 3.362 6.828 -0.416 1.00 62.38 309 GLY A O 1
ATOM 2347 N N . GLY A 1 310 ? 4.610 8.651 -0.076 1.00 60.78 310 GLY A N 1
ATOM 2348 C CA . GLY A 1 310 ? 5.837 8.065 -0.618 1.00 60.78 310 GLY A CA 1
ATOM 2349 C C . GLY A 1 310 ? 6.459 7.043 0.341 1.00 60.78 310 GLY A C 1
ATOM 2350 O O . GLY A 1 310 ? 6.285 7.146 1.551 1.00 60.78 310 GLY A O 1
ATOM 2351 N N . GLY A 1 311 ? 7.244 6.089 -0.170 1.00 73.50 311 GLY A N 1
ATOM 2352 C CA . GLY A 1 311 ? 7.702 4.924 0.611 1.00 73.50 311 GLY A CA 1
ATOM 2353 C C . GLY A 1 311 ? 8.361 5.243 1.962 1.00 73.50 311 GLY A C 1
ATOM 2354 O O . GLY A 1 311 ? 8.080 4.573 2.953 1.00 73.50 311 GLY A O 1
ATOM 2355 N N . MET A 1 312 ? 9.182 6.298 2.046 1.00 85.12 312 MET A N 1
ATOM 2356 C CA . MET A 1 312 ? 9.784 6.705 3.323 1.00 85.12 312 MET A CA 1
ATOM 2357 C C . MET A 1 312 ? 8.781 7.395 4.265 1.00 85.12 312 MET A C 1
ATOM 2359 O O . MET A 1 312 ? 8.854 7.189 5.469 1.00 85.12 312 MET A O 1
ATOM 2363 N N . ASP A 1 313 ? 7.828 8.175 3.747 1.00 82.62 313 ASP A N 1
ATOM 2364 C CA . ASP A 1 313 ? 6.741 8.777 4.536 1.00 82.62 313 ASP A CA 1
ATOM 2365 C C . ASP A 1 313 ? 5.858 7.694 5.150 1.00 82.62 313 ASP A C 1
ATOM 2367 O O . ASP A 1 313 ? 5.676 7.666 6.365 1.00 82.62 313 ASP A O 1
ATOM 2371 N N . THR A 1 314 ? 5.395 6.759 4.320 1.00 79.62 314 THR A N 1
ATOM 2372 C CA . THR A 1 314 ? 4.586 5.615 4.747 1.00 79.62 314 THR A CA 1
ATOM 2373 C C . THR A 1 314 ? 5.318 4.799 5.805 1.00 79.62 314 THR A C 1
ATOM 2375 O O . THR A 1 314 ? 4.743 4.490 6.846 1.00 79.62 314 THR A O 1
ATOM 2378 N N . MET A 1 315 ? 6.609 4.520 5.597 1.00 88.19 315 MET A N 1
ATOM 2379 C CA . MET A 1 315 ? 7.416 3.801 6.578 1.00 88.19 315 MET A CA 1
ATOM 2380 C C . MET A 1 315 ? 7.568 4.575 7.889 1.00 88.19 315 MET A C 1
ATOM 2382 O O . MET A 1 315 ? 7.351 3.980 8.939 1.00 88.19 315 MET A O 1
ATOM 2386 N N . LEU A 1 316 ? 7.908 5.872 7.860 1.00 95.25 316 LEU A N 1
ATOM 2387 C CA . LEU A 1 316 ? 8.053 6.661 9.089 1.00 95.25 316 LEU A CA 1
ATOM 2388 C C . LEU A 1 316 ? 6.743 6.720 9.874 1.00 95.25 316 LEU A C 1
ATOM 2390 O O . LEU A 1 316 ? 6.762 6.470 11.074 1.00 95.25 316 LEU A O 1
ATOM 2394 N N . ARG A 1 317 ? 5.613 6.979 9.203 1.00 92.44 317 ARG A N 1
ATOM 2395 C CA . ARG A 1 317 ? 4.290 7.008 9.849 1.00 92.44 317 ARG A CA 1
ATOM 2396 C C . ARG A 1 317 ? 3.972 5.666 10.494 1.00 92.44 317 ARG A C 1
ATOM 2398 O O . ARG A 1 317 ? 3.646 5.606 11.674 1.00 92.44 317 ARG A O 1
ATOM 2405 N N . ARG A 1 318 ? 4.189 4.579 9.756 1.00 89.94 318 ARG A N 1
ATOM 2406 C CA . ARG A 1 318 ? 3.926 3.228 10.241 1.00 89.94 318 ARG A CA 1
ATOM 2407 C C . ARG A 1 318 ? 4.786 2.857 11.446 1.00 89.94 318 ARG A C 1
ATOM 2409 O O . ARG A 1 318 ? 4.256 2.337 12.423 1.00 89.94 318 ARG A O 1
ATOM 2416 N N . ILE A 1 319 ? 6.092 3.134 11.415 1.00 95.62 319 ILE A N 1
ATOM 2417 C CA . ILE A 1 319 ? 6.955 2.826 12.563 1.00 95.62 319 ILE A CA 1
ATOM 2418 C C . ILE A 1 319 ? 6.632 3.707 13.770 1.00 95.62 319 ILE A C 1
ATOM 2420 O O . ILE A 1 319 ? 6.693 3.211 14.892 1.00 95.62 319 ILE A O 1
ATOM 2424 N N . THR A 1 320 ? 6.258 4.979 13.575 1.00 96.31 320 THR A N 1
ATOM 2425 C CA . THR A 1 320 ? 5.837 5.842 14.687 1.00 96.31 320 THR A CA 1
ATOM 2426 C C . THR A 1 320 ? 4.527 5.369 15.302 1.00 96.31 320 THR A C 1
ATOM 2428 O O . THR A 1 320 ? 4.420 5.345 16.526 1.00 96.31 320 THR A O 1
ATOM 2431 N N . ASP A 1 321 ? 3.578 4.905 14.487 1.00 92.50 321 ASP A N 1
ATOM 2432 C CA . ASP A 1 321 ? 2.306 4.356 14.962 1.00 92.50 321 ASP A CA 1
ATOM 2433 C C . ASP A 1 321 ? 2.522 3.063 15.757 1.00 92.50 321 ASP A C 1
ATOM 2435 O O . ASP A 1 321 ? 1.977 2.911 16.850 1.00 92.50 321 ASP A O 1
ATOM 2439 N N . ILE A 1 322 ? 3.377 2.156 15.264 1.00 91.56 322 ILE A N 1
ATOM 2440 C CA . ILE A 1 322 ? 3.734 0.922 15.984 1.00 91.56 322 ILE A CA 1
ATOM 2441 C C . ILE A 1 322 ? 4.434 1.262 17.304 1.00 91.56 322 ILE A C 1
ATOM 2443 O O . ILE A 1 322 ? 4.051 0.741 18.349 1.00 91.56 322 ILE A O 1
ATOM 2447 N N . MET A 1 323 ? 5.422 2.165 17.293 1.00 97.00 323 MET A N 1
ATOM 2448 C CA . MET A 1 323 ? 6.113 2.585 18.518 1.00 97.00 323 MET A CA 1
ATOM 2449 C C . MET A 1 323 ? 5.157 3.209 19.544 1.00 97.00 323 MET A C 1
ATOM 2451 O O . MET A 1 323 ? 5.333 2.978 20.741 1.00 97.00 323 MET A O 1
ATOM 2455 N N . ALA A 1 324 ? 4.150 3.967 19.102 1.00 91.38 324 ALA A N 1
ATOM 2456 C CA . ALA A 1 324 ? 3.131 4.537 19.979 1.00 91.38 324 ALA A CA 1
ATOM 2457 C C . ALA A 1 324 ? 2.182 3.459 20.537 1.00 91.38 324 ALA A C 1
ATOM 2459 O O . ALA A 1 324 ? 1.959 3.405 21.748 1.00 91.38 324 ALA A O 1
ATOM 2460 N N . LYS A 1 325 ? 1.669 2.567 19.679 1.00 90.56 325 LYS A N 1
ATOM 2461 C CA . LYS A 1 325 ? 0.748 1.476 20.051 1.00 90.56 325 LYS A CA 1
ATOM 2462 C C . LYS A 1 325 ? 1.377 0.503 21.049 1.00 90.56 325 LYS A C 1
ATOM 2464 O O . LYS A 1 325 ? 0.748 0.142 22.041 1.00 90.56 325 LYS A O 1
ATOM 2469 N N . GLU A 1 326 ? 2.639 0.154 20.827 1.00 89.62 326 GLU A N 1
ATOM 2470 C CA . GLU A 1 326 ? 3.434 -0.742 21.677 1.00 89.62 326 GLU A CA 1
ATOM 2471 C C . GLU A 1 326 ? 4.056 -0.018 22.888 1.00 89.62 326 GLU A C 1
ATOM 2473 O O . GLU A 1 326 ? 4.813 -0.611 23.657 1.00 89.62 326 GLU A O 1
ATOM 2478 N N . LYS A 1 327 ? 3.754 1.279 23.070 1.00 92.69 327 LYS A N 1
ATOM 2479 C CA . LYS A 1 327 ? 4.269 2.129 24.158 1.00 92.69 327 LYS A CA 1
ATOM 2480 C C . LYS A 1 327 ? 5.801 2.098 24.271 1.00 92.69 327 LYS A C 1
ATOM 2482 O O . LYS A 1 327 ? 6.357 2.186 25.366 1.00 92.69 327 LYS A O 1
ATOM 2487 N N . LEU A 1 328 ? 6.496 1.982 23.137 1.00 93.12 328 LEU A N 1
ATOM 2488 C CA . LEU A 1 328 ? 7.961 1.987 23.073 1.00 93.12 328 LEU A CA 1
ATOM 2489 C C . LEU A 1 328 ? 8.542 3.387 23.294 1.00 93.12 328 LEU A C 1
ATOM 2491 O O . LEU A 1 328 ? 9.693 3.508 23.713 1.00 93.12 328 LEU A O 1
ATOM 2495 N N . VAL A 1 329 ? 7.746 4.424 23.016 1.00 94.50 329 VAL A N 1
ATOM 2496 C CA . VAL A 1 329 ? 8.075 5.838 23.214 1.00 94.50 329 VAL A CA 1
ATOM 2497 C C . VAL A 1 329 ? 6.913 6.511 23.941 1.00 94.50 329 VAL A C 1
ATOM 2499 O O . VAL A 1 329 ? 5.758 6.336 23.566 1.00 94.50 329 VAL A O 1
ATOM 2502 N N . SER A 1 330 ? 7.216 7.279 24.988 1.00 89.19 330 SER A N 1
ATOM 2503 C CA . SER A 1 330 ? 6.218 7.948 25.836 1.00 89.19 330 SER A CA 1
ATOM 2504 C C . SER A 1 330 ? 5.676 9.256 25.251 1.00 89.19 330 SER A C 1
ATOM 2506 O O . SER A 1 330 ? 4.617 9.719 25.664 1.00 89.19 330 SER A O 1
ATOM 2508 N N . GLN A 1 331 ? 6.403 9.862 24.312 1.00 95.19 331 GLN A N 1
ATOM 2509 C CA . GLN A 1 331 ? 6.068 11.152 23.713 1.00 95.19 331 GLN A CA 1
ATOM 2510 C C . GLN A 1 331 ? 5.402 10.998 22.351 1.00 95.19 331 GLN A C 1
ATOM 2512 O O . GLN A 1 331 ? 5.650 10.040 21.617 1.00 95.19 331 GLN A O 1
ATOM 2517 N N . GLN A 1 332 ? 4.607 12.003 21.981 1.00 93.50 332 GLN A N 1
ATOM 2518 C CA . GLN A 1 332 ? 4.018 12.087 20.651 1.00 93.50 332 GLN A CA 1
ATOM 2519 C C . GLN A 1 332 ? 5.113 12.154 19.580 1.00 93.50 332 GLN A C 1
ATOM 2521 O O . GLN A 1 332 ? 6.062 12.929 19.694 1.00 93.50 332 GLN A O 1
ATOM 2526 N N . MET A 1 333 ? 4.944 11.380 18.513 1.00 97.88 333 MET A N 1
ATOM 2527 C CA . MET A 1 333 ? 5.800 11.414 17.331 1.00 97.88 333 MET A CA 1
ATOM 2528 C C . MET A 1 333 ? 4.997 11.963 16.152 1.00 97.88 333 MET A C 1
ATOM 2530 O O . MET A 1 333 ? 3.841 11.590 15.965 1.00 97.88 333 MET A O 1
ATOM 2534 N N . ARG A 1 334 ? 5.589 12.857 15.355 1.00 95.75 334 ARG A N 1
ATOM 2535 C CA . ARG A 1 334 ? 4.963 13.386 14.130 1.00 95.75 334 ARG A CA 1
ATOM 2536 C C . ARG A 1 334 ? 5.901 13.275 12.939 1.00 95.75 334 ARG A C 1
ATOM 2538 O O . ARG A 1 334 ? 7.106 13.434 13.102 1.00 95.75 334 ARG A O 1
ATOM 2545 N N . VAL A 1 335 ? 5.338 13.078 11.748 1.00 96.75 335 VAL A N 1
ATOM 2546 C CA . VAL A 1 335 ? 6.091 13.002 10.487 1.00 96.75 335 VAL A CA 1
ATOM 2547 C C . VAL A 1 335 ? 5.861 14.259 9.648 1.00 96.75 335 VAL A C 1
ATOM 2549 O O . VAL A 1 335 ? 4.715 14.633 9.392 1.00 96.75 335 VAL A O 1
ATOM 2552 N N . GLU A 1 336 ? 6.945 14.895 9.206 1.00 96.06 336 GLU A N 1
ATOM 2553 C CA . GLU A 1 336 ? 6.938 16.090 8.355 1.00 96.06 336 GLU A CA 1
ATOM 2554 C C . GLU A 1 336 ? 7.660 15.828 7.027 1.00 96.06 336 GLU A C 1
ATOM 2556 O O . GLU A 1 336 ? 8.811 15.383 6.993 1.00 96.06 336 GLU A O 1
ATOM 2561 N N . ASN A 1 337 ? 6.985 16.129 5.917 1.00 90.44 337 ASN A N 1
ATOM 2562 C CA . ASN A 1 337 ? 7.512 15.950 4.566 1.00 90.44 337 ASN A CA 1
ATOM 2563 C C . ASN A 1 337 ? 8.223 17.223 4.084 1.00 90.44 337 ASN A C 1
ATOM 2565 O O . ASN A 1 337 ? 7.584 18.247 3.846 1.00 90.44 337 ASN A O 1
ATOM 2569 N N . ILE A 1 338 ? 9.534 17.150 3.854 1.00 93.06 338 ILE A N 1
ATOM 2570 C CA . ILE A 1 338 ? 10.356 18.251 3.338 1.00 93.06 338 ILE A CA 1
ATOM 2571 C C . ILE A 1 338 ? 10.927 17.858 1.973 1.00 93.06 338 ILE A C 1
ATOM 2573 O O . ILE A 1 338 ? 12.003 17.282 1.855 1.00 93.06 338 ILE A O 1
ATOM 2577 N N . GLN A 1 339 ? 10.197 18.189 0.912 1.00 84.31 339 GLN A N 1
ATOM 2578 C CA . GLN A 1 339 ? 10.551 17.804 -0.458 1.00 84.31 339 GLN A CA 1
ATOM 2579 C C . GLN A 1 339 ? 11.460 18.833 -1.150 1.00 84.31 339 GLN A C 1
ATOM 2581 O O . GLN A 1 339 ? 11.411 20.028 -0.849 1.00 84.31 339 GLN A O 1
ATOM 2586 N N . GLY A 1 340 ? 12.241 18.373 -2.133 1.00 76.69 340 GLY A N 1
ATOM 2587 C CA . GLY A 1 340 ? 13.004 19.225 -3.055 1.00 76.69 340 GLY A CA 1
ATOM 2588 C C . GLY A 1 340 ? 14.487 18.858 -3.180 1.00 76.69 340 GLY A C 1
ATOM 2589 O O . GLY A 1 340 ? 15.106 18.387 -2.223 1.00 76.69 340 GLY A O 1
ATOM 2590 N N . GLY A 1 341 ? 15.048 19.085 -4.375 1.00 76.94 341 GLY A N 1
ATOM 2591 C CA . GLY A 1 341 ? 16.478 18.921 -4.671 1.00 76.94 341 GLY A CA 1
ATOM 2592 C C . GLY A 1 341 ? 17.006 17.508 -4.425 1.00 76.94 341 GLY A C 1
ATOM 2593 O O . GLY A 1 341 ? 18.051 17.360 -3.803 1.00 76.94 341 GLY A O 1
ATOM 2594 N N . SER A 1 342 ? 16.255 16.468 -4.808 1.00 73.94 342 SER A N 1
ATOM 2595 C CA . SER A 1 342 ? 16.613 15.066 -4.521 1.00 73.94 342 SER A CA 1
ATOM 2596 C C . SER A 1 342 ? 16.907 14.825 -3.034 1.00 73.94 342 SER A C 1
ATOM 2598 O O . SER A 1 342 ? 17.870 14.167 -2.669 1.00 73.94 342 SER A O 1
ATOM 2600 N N . GLY A 1 343 ? 16.105 15.422 -2.150 1.00 83.75 343 GLY A N 1
ATOM 2601 C CA . GLY A 1 343 ? 16.266 15.311 -0.700 1.00 83.75 343 GLY A CA 1
ATOM 2602 C C . GLY A 1 343 ? 17.255 16.294 -0.076 1.00 83.75 343 GLY A C 1
ATOM 2603 O O . GLY A 1 343 ? 17.245 16.436 1.146 1.00 83.75 343 GLY A O 1
ATOM 2604 N N . ALA A 1 344 ? 18.014 17.059 -0.867 1.00 88.50 344 ALA A N 1
ATOM 2605 C CA . ALA A 1 344 ? 18.963 18.053 -0.362 1.00 88.50 344 ALA A CA 1
ATOM 2606 C C . ALA A 1 344 ? 18.321 19.083 0.577 1.00 88.50 344 ALA A C 1
ATOM 2608 O O . ALA A 1 344 ? 18.948 19.513 1.549 1.00 88.50 344 ALA A O 1
ATOM 2609 N N . LYS A 1 345 ? 17.055 19.456 0.332 1.00 91.81 345 LYS A N 1
ATOM 2610 C CA . LYS A 1 345 ? 16.319 20.359 1.225 1.00 91.81 345 LYS A CA 1
ATOM 2611 C C . LYS A 1 345 ? 16.115 19.738 2.611 1.00 91.81 345 LYS A C 1
ATOM 2613 O O . LYS A 1 345 ? 16.416 20.390 3.604 1.00 91.81 345 LYS A O 1
ATOM 2618 N N . ALA A 1 346 ? 15.658 18.485 2.686 1.00 95.00 346 ALA A N 1
ATOM 2619 C CA . ALA A 1 346 ? 15.478 17.774 3.954 1.00 95.00 346 ALA A CA 1
ATOM 2620 C C . ALA A 1 346 ? 16.808 17.555 4.683 1.00 95.00 346 ALA A C 1
ATOM 2622 O O . ALA A 1 346 ? 16.885 17.820 5.881 1.00 95.00 346 ALA A O 1
ATOM 2623 N N . MET A 1 347 ? 17.855 17.149 3.956 1.00 95.94 347 MET A N 1
ATOM 2624 C CA . MET A 1 347 ? 19.206 16.997 4.505 1.00 95.94 347 MET A CA 1
ATOM 2625 C C . MET A 1 347 ? 19.686 18.303 5.143 1.00 95.94 347 MET A C 1
ATOM 2627 O O . MET A 1 347 ? 20.109 18.324 6.294 1.00 95.94 347 MET A O 1
ATOM 2631 N N . THR A 1 348 ? 19.555 19.417 4.418 1.00 96.12 348 THR A N 1
ATOM 2632 C CA . THR A 1 348 ? 19.979 20.738 4.896 1.00 96.12 348 THR A CA 1
ATOM 2633 C C . THR A 1 348 ? 19.167 21.178 6.114 1.00 96.12 348 THR A C 1
ATOM 2635 O O . THR A 1 348 ? 19.730 21.723 7.061 1.00 96.12 348 THR A O 1
ATOM 2638 N N . THR A 1 349 ? 17.852 20.937 6.121 1.00 97.06 349 THR A N 1
ATOM 2639 C CA . THR A 1 349 ? 17.000 21.227 7.284 1.00 97.06 349 THR A CA 1
ATOM 2640 C C . THR A 1 349 ? 17.402 20.405 8.506 1.00 97.06 349 THR A C 1
ATOM 2642 O O . THR A 1 349 ? 17.432 20.954 9.604 1.00 97.06 349 THR A O 1
ATOM 2645 N N . LEU A 1 350 ? 17.732 19.122 8.333 1.00 98.06 350 LEU A N 1
ATOM 2646 C CA . LEU A 1 350 ? 18.178 18.261 9.428 1.00 98.06 350 LEU A CA 1
ATOM 2647 C C . LEU A 1 350 ? 19.512 18.746 10.011 1.00 98.06 350 LEU A C 1
ATOM 2649 O O . LEU A 1 350 ? 19.618 18.932 11.218 1.00 98.06 350 LEU A O 1
ATOM 2653 N N . VAL A 1 351 ? 20.500 19.024 9.156 1.00 97.81 351 VAL A N 1
ATOM 2654 C CA . VAL A 1 351 ? 21.831 19.499 9.577 1.00 97.81 351 VAL A CA 1
ATOM 2655 C C . VAL A 1 351 ? 21.747 20.835 10.323 1.00 97.81 351 VAL A C 1
ATOM 2657 O O . VAL A 1 351 ? 22.438 21.040 11.319 1.00 97.81 351 VAL A O 1
ATOM 2660 N N . LYS A 1 352 ? 20.852 21.738 9.900 1.00 97.44 352 LYS A N 1
ATOM 2661 C CA . LYS A 1 352 ? 20.619 23.030 10.572 1.00 97.44 352 LYS A CA 1
ATOM 2662 C C . LYS A 1 352 ? 20.030 22.905 11.980 1.00 97.44 352 LYS A C 1
ATOM 2664 O O . LYS A 1 352 ? 20.087 23.875 12.729 1.00 97.44 352 LYS A O 1
ATOM 2669 N N . ARG A 1 353 ? 19.493 21.743 12.358 1.00 97.69 353 ARG A N 1
ATOM 2670 C CA . ARG A 1 353 ? 18.963 21.456 13.703 1.00 97.69 353 ARG A CA 1
ATOM 2671 C C . ARG A 1 353 ? 20.022 20.857 14.632 1.00 97.69 353 ARG A C 1
ATOM 2673 O O . ARG A 1 353 ? 19.702 20.058 15.501 1.00 97.69 353 ARG A O 1
ATOM 2680 N N . LYS A 1 354 ? 21.288 21.210 14.416 1.00 97.06 354 LYS A N 1
ATOM 2681 C CA . LYS A 1 354 ? 22.441 20.759 15.198 1.00 97.06 354 LYS A CA 1
ATOM 2682 C C . LYS A 1 354 ? 22.147 20.741 16.707 1.00 97.06 354 LYS A C 1
ATOM 2684 O O . LYS A 1 354 ? 21.717 21.752 17.257 1.00 97.06 354 LYS A O 1
ATOM 2689 N N . GLY A 1 355 ? 22.398 19.602 17.350 1.00 92.56 355 GLY A N 1
ATOM 2690 C CA . GLY A 1 355 ? 22.177 19.376 18.780 1.00 92.56 355 GLY A CA 1
ATOM 2691 C C . GLY A 1 355 ? 20.723 19.123 19.206 1.00 92.56 355 GLY A C 1
ATOM 2692 O O . GLY A 1 355 ? 20.503 18.832 20.376 1.00 92.56 355 GLY A O 1
ATOM 2693 N N . ASP A 1 356 ? 19.735 19.214 18.306 1.00 96.75 356 ASP A N 1
ATOM 2694 C CA . ASP A 1 356 ? 18.331 18.906 18.619 1.00 96.75 356 ASP A CA 1
ATOM 2695 C C . ASP A 1 356 ? 18.130 17.388 18.707 1.00 96.75 356 ASP A C 1
ATOM 2697 O O . ASP A 1 356 ? 18.125 16.672 17.701 1.00 96.75 356 ASP A O 1
ATOM 2701 N N . ASP A 1 357 ? 17.970 16.892 19.929 1.00 97.06 357 ASP A N 1
ATOM 2702 C CA . ASP A 1 357 ? 17.843 15.476 20.238 1.00 97.06 357 ASP A CA 1
ATOM 2703 C C . ASP A 1 357 ? 16.401 14.953 20.149 1.00 97.06 357 ASP A C 1
ATOM 2705 O O . ASP A 1 357 ? 16.174 13.768 20.365 1.00 97.06 357 ASP A O 1
ATOM 2709 N N . HIS A 1 358 ? 15.424 15.771 19.744 1.00 98.06 358 HIS A N 1
ATOM 2710 C CA . HIS A 1 358 ? 14.036 15.334 19.497 1.00 98.06 358 HIS A CA 1
ATOM 2711 C C . HIS A 1 358 ? 13.673 15.359 18.016 1.00 98.06 358 HIS A C 1
ATOM 2713 O O . HIS A 1 358 ? 12.493 15.373 17.658 1.00 98.06 358 HIS A O 1
ATOM 2719 N N . VAL A 1 359 ? 14.683 15.356 17.144 1.00 98.56 359 VAL A N 1
ATOM 2720 C CA . VAL A 1 359 ? 14.508 15.296 15.696 1.00 98.56 359 VAL A CA 1
ATOM 2721 C C . VAL A 1 359 ? 15.244 14.091 15.131 1.00 98.56 359 VAL A C 1
ATOM 2723 O O . VAL A 1 359 ? 16.430 13.885 15.363 1.00 98.56 359 VAL A O 1
ATOM 2726 N N . LEU A 1 360 ? 14.522 13.311 14.340 1.00 98.69 360 LEU A N 1
ATOM 2727 C CA . LEU A 1 360 ? 15.026 12.196 13.553 1.00 98.69 360 LEU A CA 1
ATOM 2728 C C . LEU A 1 360 ? 14.624 12.402 12.096 1.00 98.69 360 LEU A C 1
ATOM 2730 O O . LEU A 1 360 ? 13.729 13.188 11.784 1.00 98.69 360 LEU A O 1
ATOM 2734 N N . ALA A 1 361 ? 15.258 11.684 11.181 1.00 98.38 361 ALA A N 1
ATOM 2735 C CA . ALA A 1 361 ? 14.870 11.680 9.784 1.00 98.38 361 ALA A CA 1
ATOM 2736 C C . ALA A 1 361 ? 15.024 10.312 9.132 1.00 98.38 361 ALA A C 1
ATOM 2738 O O . ALA A 1 361 ? 15.964 9.568 9.411 1.00 98.38 361 ALA A O 1
ATOM 2739 N N . GLY A 1 362 ? 14.103 10.025 8.215 1.00 96.75 362 GLY A N 1
ATOM 2740 C CA . GLY A 1 362 ? 14.183 8.898 7.301 1.00 96.75 362 GLY A CA 1
ATOM 2741 C C . GLY A 1 362 ? 15.120 9.202 6.134 1.00 96.75 362 GLY A C 1
ATOM 2742 O O . GLY A 1 362 ? 14.916 10.150 5.367 1.00 96.75 362 GLY A O 1
ATOM 2743 N N . MET A 1 363 ? 16.130 8.356 5.986 1.00 91.81 363 MET A N 1
ATOM 2744 C CA . MET A 1 363 ? 17.153 8.415 4.951 1.00 91.81 363 MET A CA 1
ATOM 2745 C C . MET A 1 363 ? 16.998 7.240 3.988 1.00 91.81 363 MET A C 1
ATOM 2747 O O . MET A 1 363 ? 16.770 6.097 4.390 1.00 91.81 363 MET A O 1
ATOM 2751 N N . THR A 1 364 ? 17.222 7.532 2.710 1.00 88.62 364 THR A N 1
ATOM 2752 C CA . THR A 1 364 ? 17.386 6.531 1.653 1.00 88.62 364 THR A CA 1
ATOM 2753 C C . THR A 1 364 ? 18.729 6.710 0.954 1.00 88.62 364 THR A C 1
ATOM 2755 O O . THR A 1 364 ? 19.439 7.686 1.199 1.00 88.62 364 THR A O 1
ATOM 2758 N N . SER A 1 365 ? 19.067 5.802 0.034 1.00 85.38 365 SER A N 1
ATOM 2759 C CA . SER A 1 365 ? 20.306 5.864 -0.757 1.00 85.38 365 SER A CA 1
ATOM 2760 C C . SER A 1 365 ? 20.454 7.171 -1.552 1.00 85.38 365 SER A C 1
ATOM 2762 O O . SER A 1 365 ? 21.566 7.565 -1.896 1.00 85.38 365 SER A O 1
ATOM 2764 N N . VAL A 1 366 ? 19.354 7.899 -1.785 1.00 83.12 366 VAL A N 1
ATOM 2765 C CA . VAL A 1 366 ? 19.366 9.228 -2.412 1.00 83.12 366 VAL A CA 1
ATOM 2766 C C . VAL A 1 366 ? 20.234 10.221 -1.629 1.00 83.12 366 VAL A C 1
ATOM 2768 O O . VAL A 1 366 ? 20.920 11.034 -2.241 1.00 83.12 366 VAL A O 1
ATOM 2771 N N . TRP A 1 367 ? 20.265 10.140 -0.295 1.00 89.31 367 TRP A N 1
ATOM 2772 C CA . TRP A 1 367 ? 21.053 11.055 0.548 1.00 89.31 367 TRP A CA 1
ATOM 2773 C C . TRP A 1 367 ? 22.561 10.785 0.473 1.00 89.31 367 TRP A C 1
ATOM 2775 O O . TRP A 1 367 ? 23.363 11.662 0.789 1.00 89.31 367 TRP A O 1
ATOM 2785 N N . VAL A 1 368 ? 22.943 9.588 0.021 1.00 89.50 368 VAL A N 1
ATOM 2786 C CA . VAL A 1 368 ? 24.333 9.236 -0.286 1.00 89.50 368 VAL A CA 1
ATOM 2787 C C . VAL A 1 368 ? 24.709 9.724 -1.684 1.00 89.50 368 VAL A C 1
ATOM 2789 O O . VAL A 1 368 ? 25.785 10.279 -1.875 1.00 89.50 368 VAL A O 1
ATOM 2792 N N . ALA A 1 369 ? 23.814 9.558 -2.660 1.00 84.25 369 ALA A N 1
ATOM 2793 C CA . ALA A 1 369 ? 24.087 9.895 -4.054 1.00 84.25 369 ALA A CA 1
ATOM 2794 C C . ALA A 1 369 ? 24.051 11.404 -4.343 1.00 84.25 369 ALA A C 1
ATOM 2796 O O . ALA A 1 369 ? 24.913 11.905 -5.061 1.00 84.25 369 ALA A O 1
ATOM 2797 N N . ALA A 1 370 ? 23.080 12.142 -3.792 1.00 85.94 370 ALA A N 1
ATOM 2798 C CA . ALA A 1 370 ? 22.841 13.549 -4.130 1.00 85.94 370 ALA A CA 1
ATOM 2799 C C . ALA A 1 370 ? 24.080 14.468 -3.982 1.00 85.94 370 ALA A C 1
ATOM 2801 O O . ALA A 1 370 ? 24.328 15.260 -4.896 1.00 85.94 370 ALA A O 1
ATOM 2802 N N . PRO A 1 371 ? 24.907 14.355 -2.921 1.00 89.00 371 PRO A N 1
ATOM 2803 C CA . PRO A 1 371 ? 26.122 15.165 -2.775 1.00 89.00 371 PRO A CA 1
ATOM 2804 C C . PRO A 1 371 ? 27.236 14.810 -3.771 1.00 89.00 371 PRO A C 1
ATOM 2806 O O . PRO A 1 371 ? 28.091 15.649 -4.054 1.00 89.00 371 PRO A O 1
ATOM 2809 N N . LEU A 1 372 ? 27.239 13.580 -4.299 1.00 86.81 372 LEU A N 1
ATOM 2810 C CA . LEU A 1 372 ? 28.259 13.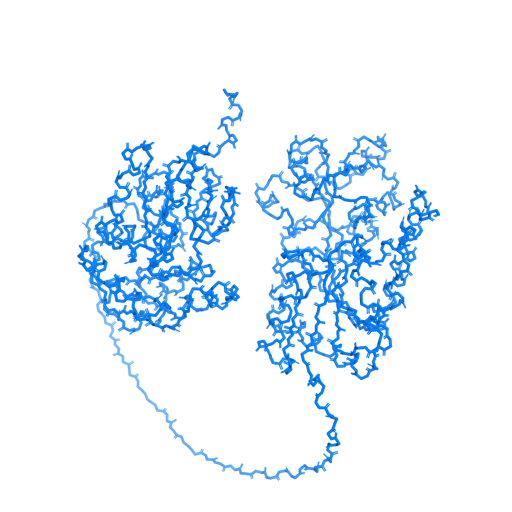092 -5.236 1.00 86.81 372 LEU A CA 1
ATOM 2811 C C . LEU A 1 372 ? 28.026 13.584 -6.669 1.00 86.81 372 LEU A C 1
ATOM 2813 O O . LEU A 1 372 ? 28.970 13.678 -7.450 1.00 86.81 372 LEU A O 1
ATOM 2817 N N . ILE A 1 373 ? 26.776 13.892 -7.009 1.00 80.12 373 ILE A N 1
ATOM 2818 C CA . ILE A 1 373 ? 26.336 14.184 -8.382 1.00 80.12 373 ILE A CA 1
ATOM 2819 C C . ILE A 1 373 ? 25.968 15.652 -8.610 1.00 80.12 373 ILE A C 1
ATOM 2821 O O . ILE A 1 373 ? 26.013 16.125 -9.740 1.00 80.12 373 ILE A O 1
ATOM 2825 N N . SER A 1 374 ? 25.574 16.387 -7.564 1.00 82.50 374 SER A N 1
ATOM 2826 C CA . SER A 1 374 ? 25.096 17.765 -7.697 1.00 82.50 374 SER A CA 1
ATOM 2827 C C . SER A 1 374 ? 26.001 18.738 -6.962 1.00 82.50 374 SER A C 1
ATOM 2829 O O . SER A 1 374 ? 26.273 18.598 -5.764 1.00 82.50 374 SER A O 1
ATOM 2831 N N . SER A 1 375 ? 26.443 19.777 -7.674 1.00 83.38 375 SER A N 1
ATOM 2832 C CA . SER A 1 375 ? 27.315 20.783 -7.087 1.00 83.38 375 SER A CA 1
ATOM 2833 C C . SER A 1 375 ? 26.651 21.643 -6.021 1.00 83.38 375 SER A C 1
ATOM 2835 O O . SER A 1 375 ? 27.336 22.067 -5.079 1.00 83.38 375 SER A O 1
ATOM 2837 N N . ASP A 1 376 ? 25.334 21.781 -6.101 1.00 84.06 376 ASP A N 1
ATOM 2838 C CA . ASP A 1 376 ? 24.496 22.586 -5.214 1.00 84.06 376 ASP A CA 1
ATOM 2839 C C . ASP A 1 376 ? 24.238 21.926 -3.858 1.00 84.06 376 ASP A C 1
ATOM 2841 O O . ASP A 1 376 ? 23.953 22.609 -2.873 1.00 84.06 376 ASP A O 1
ATOM 2845 N N . VAL A 1 377 ? 24.392 20.604 -3.765 1.00 88.00 377 VAL A N 1
ATOM 2846 C CA . VAL A 1 377 ? 24.244 19.877 -2.502 1.00 88.00 377 VAL A CA 1
ATOM 2847 C C . VAL A 1 377 ? 25.551 19.981 -1.713 1.00 88.00 377 VAL A C 1
ATOM 2849 O O . VAL A 1 377 ? 26.595 19.475 -2.128 1.00 88.00 377 VAL A O 1
ATOM 2852 N N . LYS A 1 378 ? 25.508 20.703 -0.585 1.00 89.88 378 LYS A N 1
ATOM 2853 C CA . LYS A 1 378 ? 26.678 20.996 0.273 1.00 89.88 378 LYS A CA 1
ATOM 2854 C C . LYS A 1 378 ? 26.729 20.189 1.573 1.00 89.88 378 LYS A C 1
ATOM 2856 O O . LYS A 1 378 ? 27.678 20.338 2.328 1.00 89.88 378 LYS A O 1
ATOM 2861 N N . VAL A 1 379 ? 25.711 19.374 1.830 1.00 93.88 379 VAL A N 1
ATOM 2862 C CA . VAL A 1 379 ? 25.595 18.521 3.020 1.00 93.88 379 VAL A CA 1
ATOM 2863 C C . VAL A 1 379 ? 25.559 17.059 2.606 1.00 93.88 379 VAL A C 1
ATOM 2865 O O . VAL A 1 379 ? 25.095 16.738 1.514 1.00 93.88 379 VAL A O 1
ATOM 2868 N N . SER A 1 380 ? 26.013 16.172 3.479 1.00 93.44 380 SER A N 1
ATOM 2869 C CA . SER A 1 380 ? 26.069 14.726 3.270 1.00 93.44 380 SER A CA 1
ATOM 2870 C C . SER A 1 380 ? 25.631 13.971 4.528 1.00 93.44 380 SER A C 1
ATOM 2872 O O . SER A 1 380 ? 25.406 14.571 5.577 1.00 93.44 380 SER A O 1
ATOM 2874 N N . TYR A 1 381 ? 25.553 12.639 4.455 1.00 92.75 381 TYR A N 1
ATOM 2875 C CA . TYR A 1 381 ? 25.319 11.815 5.649 1.00 92.75 381 TYR A CA 1
ATOM 2876 C C . TYR A 1 381 ? 26.428 11.969 6.711 1.00 92.75 381 TYR A C 1
ATOM 2878 O O . TYR A 1 381 ? 26.193 11.644 7.872 1.00 92.75 381 TYR A O 1
ATOM 2886 N N . LYS A 1 382 ? 27.622 12.464 6.341 1.00 95.06 382 LYS A N 1
ATOM 2887 C CA . LYS A 1 382 ? 28.727 12.723 7.281 1.00 95.06 382 LYS A CA 1
ATOM 2888 C C . LYS A 1 382 ? 28.457 13.916 8.198 1.00 95.06 382 LYS A C 1
ATOM 2890 O O . LYS A 1 382 ? 29.075 14.013 9.250 1.00 95.06 382 LYS A O 1
ATOM 2895 N N . ASP A 1 383 ? 27.528 14.786 7.811 1.00 97.19 383 ASP A N 1
ATOM 2896 C CA . ASP A 1 383 ? 27.105 15.961 8.579 1.00 97.19 383 ASP A CA 1
ATOM 2897 C C . ASP A 1 383 ? 25.908 15.647 9.497 1.00 97.19 383 ASP A C 1
ATOM 2899 O O . ASP A 1 383 ? 25.237 16.546 10.000 1.00 97.19 383 ASP A O 1
ATOM 2903 N N . MET A 1 384 ? 25.598 14.363 9.674 1.00 97.44 384 MET A N 1
ATOM 2904 C CA . MET A 1 384 ? 24.458 13.844 10.425 1.00 97.44 384 MET A CA 1
ATOM 2905 C C . MET A 1 384 ? 24.940 12.772 11.398 1.00 97.44 384 MET A C 1
ATOM 2907 O O . MET A 1 384 ? 26.047 12.249 11.266 1.00 97.44 384 MET A O 1
ATOM 2911 N N . THR A 1 385 ? 24.079 12.388 12.334 1.00 98.31 385 THR A N 1
ATOM 2912 C CA . THR A 1 385 ? 24.335 11.262 13.236 1.00 98.31 385 THR A CA 1
ATOM 2913 C C . THR A 1 385 ? 23.524 10.048 12.774 1.00 98.31 385 THR A C 1
ATOM 2915 O O . THR A 1 385 ? 22.300 10.051 12.927 1.00 98.31 385 THR A O 1
ATOM 2918 N N . PRO A 1 386 ? 24.141 9.001 12.187 1.00 98.06 386 PRO A N 1
ATOM 2919 C CA . PRO A 1 386 ? 23.450 7.745 11.898 1.00 98.06 386 PRO A CA 1
ATOM 2920 C C . PRO A 1 386 ? 22.913 7.117 13.180 1.00 98.06 386 PRO A C 1
ATOM 2922 O O . PRO A 1 386 ? 23.631 7.058 14.173 1.00 98.06 386 PRO A O 1
ATOM 2925 N N . ILE A 1 387 ? 21.668 6.646 13.162 1.00 98.38 387 ILE A N 1
ATOM 2926 C CA . ILE A 1 387 ? 21.039 5.996 14.318 1.00 98.38 387 ILE A CA 1
ATOM 2927 C C . ILE A 1 387 ? 20.949 4.498 14.068 1.00 98.38 387 ILE A C 1
ATOM 2929 O O . ILE A 1 387 ? 21.600 3.729 14.762 1.00 98.38 387 ILE A O 1
ATOM 2933 N N . VAL A 1 388 ? 20.198 4.078 13.048 1.00 98.06 388 VAL A N 1
ATOM 2934 C CA . VAL A 1 388 ? 20.084 2.661 12.672 1.00 98.06 388 VAL A CA 1
ATOM 2935 C C . VAL A 1 388 ? 19.810 2.493 11.182 1.00 98.06 388 VAL A C 1
ATOM 2937 O O . VAL A 1 388 ? 19.149 3.333 10.564 1.00 98.06 388 VAL A O 1
ATOM 2940 N N . LEU A 1 389 ? 20.238 1.362 10.624 1.00 96.44 389 LEU A N 1
ATOM 2941 C CA . LEU A 1 389 ? 19.606 0.798 9.430 1.00 96.44 389 LEU A CA 1
ATOM 2942 C C . LEU A 1 389 ? 18.452 -0.091 9.894 1.00 96.44 389 LEU A C 1
ATOM 2944 O O . LEU A 1 389 ? 18.665 -0.929 10.764 1.00 96.44 389 LEU A O 1
ATOM 2948 N N . LEU A 1 390 ? 17.250 0.087 9.346 1.00 93.88 390 LEU A N 1
ATOM 2949 C CA . LEU A 1 390 ? 16.087 -0.751 9.671 1.00 93.88 390 LEU A CA 1
ATOM 2950 C C . LEU A 1 390 ? 15.932 -1.925 8.698 1.00 93.88 390 LEU A C 1
ATOM 2952 O O . LEU A 1 390 ? 15.468 -3.004 9.069 1.00 93.88 390 LEU A O 1
ATOM 2956 N N . GLY A 1 391 ? 16.340 -1.717 7.451 1.00 89.44 391 GLY A N 1
ATOM 2957 C CA . GLY A 1 391 ? 16.328 -2.744 6.427 1.00 89.44 391 GLY A CA 1
ATOM 2958 C C . GLY A 1 391 ? 16.799 -2.218 5.085 1.00 89.44 391 GLY A C 1
ATOM 2959 O O . GLY A 1 391 ? 17.117 -1.035 4.916 1.00 89.44 391 GLY A O 1
ATOM 2960 N N . LEU A 1 392 ? 16.836 -3.130 4.127 1.00 86.19 392 LEU A N 1
ATOM 2961 C CA . LEU A 1 392 ? 17.146 -2.836 2.740 1.00 86.19 392 LEU A CA 1
ATOM 2962 C C . LEU A 1 392 ? 15.971 -3.241 1.881 1.00 86.19 392 LEU A C 1
ATOM 2964 O O . LEU A 1 392 ? 15.405 -4.310 2.059 1.00 86.19 392 LEU A O 1
ATOM 2968 N N . ASP A 1 393 ? 15.627 -2.397 0.931 1.00 81.94 393 ASP A N 1
ATOM 2969 C CA . ASP A 1 393 ? 14.535 -2.666 0.014 1.00 81.94 393 ASP A CA 1
ATOM 2970 C C . ASP A 1 393 ? 15.139 -3.143 -1.323 1.00 81.94 393 ASP A C 1
ATOM 2972 O O . ASP A 1 393 ? 15.773 -2.347 -2.032 1.00 81.94 393 ASP A O 1
ATOM 2976 N N . PRO A 1 394 ? 15.104 -4.459 -1.606 1.00 82.56 394 PRO A N 1
ATOM 2977 C CA . PRO A 1 394 ? 15.838 -5.045 -2.716 1.00 82.56 394 PRO A CA 1
ATOM 2978 C C . PRO A 1 394 ? 15.145 -4.750 -4.044 1.00 82.56 394 PRO A C 1
ATOM 2980 O O . PRO A 1 394 ? 13.924 -4.772 -4.148 1.00 82.56 394 PRO A O 1
ATOM 2983 N N . ASN A 1 395 ? 15.939 -4.543 -5.091 1.00 88.19 395 ASN A N 1
ATOM 2984 C CA . ASN A 1 395 ? 15.407 -4.432 -6.442 1.00 88.19 395 ASN A CA 1
ATOM 2985 C C . ASN A 1 395 ? 15.272 -5.810 -7.109 1.00 88.19 395 ASN A C 1
ATOM 2987 O O . ASN A 1 395 ? 15.922 -6.791 -6.730 1.00 88.19 395 ASN A O 1
ATOM 2991 N N . LEU A 1 396 ? 14.440 -5.857 -8.143 1.00 91.44 396 LEU A N 1
ATOM 2992 C CA . LEU A 1 396 ? 14.301 -6.954 -9.090 1.00 91.44 396 LEU A CA 1
ATOM 2993 C C . LEU A 1 396 ? 14.685 -6.465 -10.486 1.00 91.44 396 LEU A C 1
ATOM 2995 O O . LEU A 1 396 ? 14.340 -5.348 -10.870 1.00 91.44 396 LEU A O 1
ATOM 2999 N N . VAL A 1 397 ? 15.357 -7.317 -11.261 1.00 95.38 397 VAL A N 1
ATOM 3000 C CA . VAL A 1 397 ? 15.499 -7.139 -12.713 1.00 95.38 397 VAL A CA 1
ATOM 3001 C C . VAL A 1 397 ? 14.263 -7.731 -13.370 1.00 95.38 397 VAL A C 1
ATOM 3003 O O . VAL A 1 397 ? 14.048 -8.940 -13.278 1.00 95.38 397 VAL A O 1
ATOM 3006 N N . VAL A 1 398 ? 13.445 -6.908 -14.021 1.00 97.06 398 VAL A N 1
ATOM 3007 C CA . VAL A 1 398 ? 12.126 -7.319 -14.511 1.00 97.06 398 VAL A CA 1
ATOM 3008 C C . VAL A 1 398 ? 11.940 -6.976 -15.979 1.00 97.06 398 VAL A C 1
ATOM 3010 O O . VAL A 1 398 ? 12.266 -5.883 -16.432 1.00 97.06 398 VAL A O 1
ATOM 3013 N N . VAL A 1 399 ? 11.383 -7.925 -16.723 1.00 98.31 399 VAL A N 1
ATOM 3014 C CA . VAL A 1 399 ? 11.045 -7.806 -18.145 1.00 98.31 399 VAL A CA 1
ATOM 3015 C C . VAL A 1 399 ? 9.563 -8.10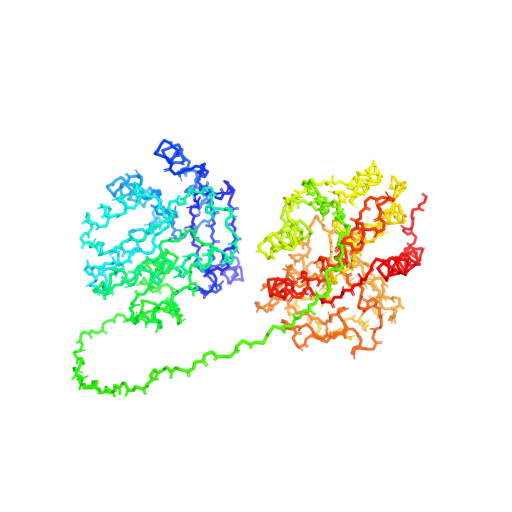2 -18.359 1.00 98.31 399 VAL A C 1
ATOM 3017 O O . VAL A 1 399 ? 8.885 -8.624 -17.473 1.00 98.31 399 VAL A O 1
ATOM 3020 N N . ARG A 1 400 ? 9.045 -7.808 -19.551 1.00 97.81 400 ARG A N 1
ATOM 3021 C CA . ARG A 1 400 ? 7.705 -8.250 -19.962 1.00 97.81 400 ARG A CA 1
ATOM 3022 C C . ARG A 1 400 ? 7.629 -9.782 -20.019 1.00 97.81 400 ARG A C 1
ATOM 3024 O O . ARG A 1 400 ? 8.620 -10.440 -20.330 1.00 97.81 400 ARG A O 1
ATOM 3031 N N . ALA A 1 401 ? 6.472 -10.371 -19.726 1.00 96.88 401 ALA A N 1
ATOM 3032 C CA . ALA A 1 401 ? 6.344 -11.829 -19.635 1.00 96.88 401 ALA A CA 1
ATOM 3033 C C . ALA A 1 401 ? 6.630 -12.587 -20.951 1.00 96.88 401 ALA A C 1
ATOM 3035 O O . ALA A 1 401 ? 7.146 -13.706 -20.925 1.00 96.88 401 ALA A O 1
ATOM 3036 N N . ASP A 1 402 ? 6.346 -11.977 -22.098 1.00 95.56 402 ASP A N 1
ATOM 3037 C CA . ASP A 1 402 ? 6.646 -12.480 -23.449 1.00 95.56 402 ASP A CA 1
ATOM 3038 C C . ASP A 1 402 ? 8.024 -12.018 -23.976 1.00 95.56 402 ASP A C 1
ATOM 3040 O O . ASP A 1 402 ? 8.333 -12.221 -25.149 1.00 95.56 402 ASP A O 1
ATOM 3044 N N . SER A 1 403 ? 8.851 -11.385 -23.133 1.00 97.44 403 SER A N 1
ATOM 3045 C CA . SER A 1 403 ? 10.204 -10.956 -23.497 1.00 97.44 403 SER A CA 1
ATOM 3046 C C . SER A 1 403 ? 11.025 -12.131 -24.042 1.00 97.44 403 SER A C 1
ATOM 3048 O O . SER A 1 403 ? 10.925 -13.244 -23.506 1.00 97.44 403 SER A O 1
ATOM 3050 N N . PRO A 1 404 ? 11.894 -11.899 -25.049 1.00 95.06 404 PRO A N 1
ATOM 3051 C CA . PRO A 1 404 ? 12.840 -12.918 -25.496 1.00 95.06 404 PRO A CA 1
ATOM 3052 C C . PRO A 1 404 ? 13.809 -13.338 -24.380 1.00 95.06 404 PRO A C 1
ATOM 3054 O O . PRO A 1 404 ? 14.350 -14.436 -24.442 1.00 95.06 404 PRO A O 1
ATOM 3057 N N . PHE A 1 405 ? 14.000 -12.499 -23.355 1.00 97.56 405 PHE A N 1
ATOM 3058 C CA . PHE A 1 405 ? 14.816 -12.807 -22.184 1.00 97.56 405 PHE A CA 1
ATOM 3059 C C . PHE A 1 405 ? 13.975 -13.542 -21.136 1.00 97.56 405 PHE A C 1
ATOM 3061 O O . PHE A 1 405 ? 13.141 -12.954 -20.442 1.00 97.56 405 PHE A O 1
ATOM 3068 N N . LYS A 1 406 ? 14.189 -14.847 -21.009 1.00 96.38 406 LYS A N 1
ATOM 3069 C CA . LYS A 1 406 ? 13.555 -15.707 -20.002 1.00 96.38 406 LYS A CA 1
ATOM 3070 C C . LYS A 1 406 ? 14.404 -15.837 -18.748 1.00 96.38 406 LYS A C 1
ATOM 3072 O O . LYS A 1 406 ? 13.860 -16.104 -17.680 1.00 96.38 406 LYS A O 1
ATOM 3077 N N . THR A 1 407 ? 15.711 -15.625 -18.873 1.00 97.38 407 THR A N 1
ATOM 3078 C CA . THR A 1 407 ? 16.667 -15.703 -17.767 1.00 97.38 407 THR A CA 1
ATOM 3079 C C . THR A 1 407 ? 17.581 -14.481 -17.729 1.00 97.38 407 THR A C 1
ATOM 3081 O O . THR A 1 407 ? 17.810 -13.817 -18.741 1.00 97.38 407 THR A O 1
ATOM 3084 N N . MET A 1 408 ? 18.154 -14.196 -16.555 1.00 96.69 408 MET A N 1
ATOM 3085 C CA . MET A 1 408 ? 19.165 -13.142 -16.416 1.00 96.69 408 MET A CA 1
ATOM 3086 C C . MET A 1 408 ? 20.396 -13.419 -17.293 1.00 96.69 408 MET A C 1
ATOM 3088 O O . MET A 1 408 ? 20.970 -12.496 -17.859 1.00 96.69 408 MET A O 1
ATOM 3092 N N . LYS A 1 409 ? 20.777 -14.693 -17.458 1.00 96.38 409 LYS A N 1
ATOM 3093 C CA . LYS A 1 409 ? 21.897 -15.090 -18.319 1.00 96.38 409 LYS A CA 1
ATOM 3094 C C . LYS A 1 409 ? 21.660 -14.692 -19.779 1.00 96.38 409 LYS A C 1
ATOM 3096 O O . LYS A 1 409 ? 22.541 -14.096 -20.383 1.00 96.38 409 LYS A O 1
ATOM 3101 N N . GLU A 1 410 ? 20.473 -14.965 -20.319 1.00 97.88 410 GLU A N 1
ATOM 3102 C CA . GLU A 1 410 ? 20.112 -14.580 -21.693 1.00 97.88 410 GLU A CA 1
ATOM 3103 C C . GLU A 1 410 ? 20.156 -13.062 -21.897 1.00 97.88 410 GLU A C 1
ATOM 3105 O O . GLU A 1 410 ? 20.673 -12.593 -22.911 1.00 97.88 410 GLU A O 1
ATOM 3110 N N . LEU A 1 411 ? 19.659 -12.293 -20.920 1.00 97.94 411 LEU A N 1
ATOM 3111 C CA . LEU A 1 411 ? 19.737 -10.832 -20.948 1.00 97.94 411 LEU A CA 1
ATOM 3112 C C . LEU A 1 411 ? 21.196 -10.351 -20.997 1.00 97.94 411 LEU A C 1
ATOM 3114 O O . LEU A 1 411 ? 21.543 -9.508 -21.824 1.00 97.94 411 LEU A O 1
ATOM 3118 N N . LEU A 1 412 ? 22.048 -10.893 -20.123 1.00 96.94 412 LEU A N 1
ATOM 3119 C CA . LEU A 1 412 ? 23.457 -10.512 -20.023 1.00 96.94 412 LEU A CA 1
ATOM 3120 C C . LEU A 1 412 ? 24.249 -10.887 -21.272 1.00 96.94 412 LEU A C 1
ATOM 3122 O O . LEU A 1 412 ? 25.000 -10.059 -21.780 1.00 96.94 412 LEU A O 1
ATOM 3126 N N . ASP A 1 413 ? 24.079 -12.107 -21.780 1.00 97.44 413 ASP A N 1
ATOM 3127 C CA . ASP A 1 413 ? 24.764 -12.574 -22.987 1.00 97.44 413 ASP A CA 1
ATOM 3128 C C . ASP A 1 413 ? 24.384 -11.703 -24.192 1.00 97.44 413 ASP A C 1
ATOM 3130 O O . ASP A 1 413 ? 25.256 -11.255 -24.943 1.00 97.44 413 ASP A O 1
ATOM 3134 N N . PHE A 1 414 ? 23.094 -11.376 -24.336 1.00 97.75 414 PHE A N 1
ATOM 3135 C CA . PHE A 1 414 ? 22.628 -10.493 -25.400 1.00 97.75 414 PHE A CA 1
ATOM 3136 C C . PHE A 1 414 ? 23.193 -9.075 -25.266 1.00 97.75 414 PHE A C 1
ATOM 3138 O O . PHE A 1 414 ? 23.659 -8.520 -26.261 1.00 97.75 414 PHE A O 1
ATOM 3145 N N . ALA A 1 415 ? 23.187 -8.497 -24.061 1.00 96.81 415 ALA A N 1
ATOM 3146 C CA . ALA A 1 415 ? 23.702 -7.150 -23.809 1.00 96.81 415 ALA A CA 1
ATOM 3147 C C . ALA A 1 415 ? 25.230 -7.044 -23.984 1.00 96.81 415 ALA A C 1
ATOM 3149 O O . ALA A 1 415 ? 25.723 -5.991 -24.381 1.00 96.81 415 ALA A O 1
ATOM 3150 N N . LYS A 1 416 ? 25.989 -8.123 -23.747 1.00 95.94 416 LYS A N 1
ATOM 3151 C CA . LYS A 1 416 ? 27.428 -8.184 -24.074 1.00 95.94 416 LYS A CA 1
ATOM 3152 C C . LYS A 1 416 ? 27.671 -8.203 -25.579 1.00 95.94 416 LYS A C 1
ATOM 3154 O O . LYS A 1 416 ? 28.537 -7.487 -26.066 1.00 95.94 416 LYS A O 1
ATOM 3159 N N . ALA A 1 417 ? 26.915 -9.024 -26.308 1.00 97.00 417 ALA A N 1
ATOM 3160 C CA . ALA A 1 417 ? 27.051 -9.146 -27.758 1.00 97.00 417 ALA A CA 1
ATOM 3161 C C . ALA A 1 417 ? 26.515 -7.915 -28.513 1.00 97.00 417 ALA A C 1
ATOM 3163 O O . ALA A 1 417 ? 26.977 -7.610 -29.609 1.00 97.00 417 ALA A O 1
ATOM 3164 N N . ASN A 1 418 ? 25.543 -7.210 -27.929 1.00 95.50 418 ASN A N 1
ATOM 3165 C CA . ASN A 1 418 ? 24.835 -6.088 -28.540 1.00 95.50 418 ASN A CA 1
ATOM 3166 C C . ASN A 1 418 ? 24.804 -4.882 -27.585 1.00 95.50 418 ASN A C 1
ATOM 3168 O O . ASN A 1 418 ? 23.735 -4.546 -27.055 1.00 95.50 418 ASN A O 1
ATOM 3172 N N . PRO A 1 419 ? 25.954 -4.225 -27.348 1.00 89.31 419 PRO A N 1
ATOM 3173 C CA . PRO A 1 419 ? 26.026 -3.105 -26.419 1.00 89.31 419 PRO A CA 1
ATOM 3174 C C . PRO A 1 419 ? 25.013 -2.016 -26.796 1.00 89.31 419 PRO A C 1
ATOM 3176 O O . PRO A 1 419 ? 24.831 -1.695 -27.974 1.00 89.31 419 PRO A O 1
ATOM 3179 N N . ASN A 1 420 ? 24.332 -1.469 -25.785 1.00 86.12 420 ASN A N 1
ATOM 3180 C CA . ASN A 1 420 ? 23.355 -0.371 -25.902 1.00 86.12 420 ASN A CA 1
ATOM 3181 C C . ASN A 1 420 ? 22.081 -0.704 -26.712 1.00 86.12 420 ASN A C 1
ATOM 3183 O O . ASN A 1 420 ? 21.282 0.176 -27.024 1.00 86.12 420 ASN A O 1
ATOM 3187 N N . LYS A 1 421 ? 21.840 -1.977 -27.069 1.00 94.44 421 LYS A N 1
ATOM 3188 C CA . LYS A 1 421 ? 20.580 -2.393 -27.724 1.00 94.44 421 LYS A CA 1
ATOM 3189 C C . LYS A 1 421 ? 19.464 -2.721 -26.742 1.00 94.44 421 LYS A C 1
ATOM 3191 O O . LYS A 1 421 ? 18.292 -2.607 -27.091 1.00 94.44 421 LYS A O 1
ATOM 3196 N N . VAL A 1 422 ? 19.826 -3.122 -25.529 1.00 97.44 422 VAL A N 1
ATOM 3197 C CA . VAL A 1 422 ? 18.886 -3.281 -24.422 1.00 97.44 422 VAL A CA 1
ATOM 3198 C C . VAL A 1 422 ? 18.632 -1.906 -23.805 1.00 97.44 422 VAL A C 1
ATOM 3200 O O . VAL A 1 422 ? 19.558 -1.113 -23.646 1.00 97.44 422 VAL A O 1
ATOM 3203 N N . LYS A 1 423 ? 17.377 -1.620 -23.458 1.00 96.88 423 LYS A N 1
ATOM 3204 C CA . LYS A 1 423 ? 16.963 -0.381 -22.797 1.00 96.88 423 LYS A CA 1
ATOM 3205 C C . LYS A 1 423 ? 16.301 -0.686 -21.463 1.00 96.88 423 LYS A C 1
ATOM 3207 O O . LYS A 1 423 ? 15.336 -1.452 -21.412 1.00 96.88 423 LYS A O 1
ATOM 3212 N N . GLN A 1 424 ? 16.796 -0.055 -20.408 1.00 96.31 424 GLN A N 1
ATOM 3213 C CA . GLN A 1 424 ? 16.192 -0.051 -19.084 1.00 96.31 424 GLN A CA 1
ATOM 3214 C C . GLN A 1 424 ? 15.402 1.232 -18.867 1.00 96.31 424 GLN A C 1
ATOM 3216 O O . GLN A 1 424 ? 15.945 2.317 -19.045 1.00 96.31 424 GLN A O 1
ATOM 3221 N N . ALA A 1 425 ? 14.157 1.118 -18.416 1.00 92.44 425 ALA A N 1
ATOM 3222 C CA . ALA A 1 425 ? 13.407 2.259 -17.912 1.00 92.44 425 ALA A CA 1
ATOM 3223 C C . ALA A 1 425 ? 13.678 2.508 -16.422 1.00 92.44 425 ALA A C 1
ATOM 3225 O O . ALA A 1 425 ? 13.906 1.577 -15.645 1.00 92.44 425 ALA A O 1
ATOM 3226 N N . GLY A 1 426 ? 13.588 3.770 -16.011 1.00 82.50 426 GLY A N 1
ATOM 3227 C CA . GLY A 1 426 ? 13.499 4.151 -14.606 1.00 82.50 426 GLY A CA 1
ATOM 3228 C C . GLY A 1 426 ? 13.240 5.645 -14.428 1.00 82.50 426 GLY A C 1
ATOM 3229 O O . GLY A 1 426 ? 13.207 6.391 -15.398 1.00 82.50 426 GLY A O 1
ATOM 3230 N N . ALA A 1 427 ? 13.007 6.084 -13.191 1.00 68.81 427 ALA A N 1
ATOM 3231 C CA . ALA A 1 427 ? 12.540 7.448 -12.923 1.00 68.81 427 ALA A CA 1
ATOM 3232 C C . ALA A 1 427 ? 13.658 8.509 -12.889 1.00 68.81 427 ALA A C 1
ATOM 3234 O O . ALA A 1 427 ? 13.433 9.676 -13.186 1.00 68.81 427 ALA A O 1
ATOM 3235 N N . SER A 1 428 ? 14.873 8.127 -12.488 1.00 70.88 428 SER A N 1
ATOM 3236 C CA . SER A 1 428 ? 15.999 9.058 -12.370 1.00 70.88 428 SER A CA 1
ATOM 3237 C C . SER A 1 428 ? 17.321 8.343 -12.594 1.00 70.88 428 SER A C 1
ATOM 3239 O O . SER A 1 428 ? 17.575 7.295 -11.999 1.00 70.88 428 SER A O 1
ATOM 3241 N N . VAL A 1 429 ? 18.219 8.971 -13.350 1.00 70.25 429 VAL A N 1
ATOM 3242 C CA . VAL A 1 429 ? 19.611 8.515 -13.509 1.00 70.25 429 VAL A CA 1
ATOM 3243 C C . VAL A 1 429 ? 20.356 8.433 -12.170 1.00 70.25 429 VAL A C 1
ATOM 3245 O O . VAL A 1 429 ? 21.317 7.691 -12.027 1.00 70.25 429 VAL A O 1
ATOM 3248 N N . THR A 1 430 ? 19.869 9.134 -11.150 1.00 69.12 430 THR A N 1
ATOM 3249 C CA . THR A 1 430 ? 20.472 9.204 -9.813 1.00 69.12 430 THR A CA 1
ATOM 3250 C C . THR A 1 430 ? 19.901 8.175 -8.834 1.00 69.12 430 THR A C 1
ATOM 3252 O O . THR A 1 430 ? 20.204 8.206 -7.641 1.00 69.12 430 THR A O 1
ATOM 3255 N N . SER A 1 431 ? 19.007 7.307 -9.309 1.00 72.00 431 SER A N 1
ATOM 3256 C CA . SER A 1 431 ? 18.287 6.344 -8.478 1.00 72.00 431 SER A CA 1
ATOM 3257 C C . SER A 1 431 ? 19.041 5.021 -8.324 1.00 72.00 431 SER A C 1
ATOM 3259 O O . SER A 1 431 ? 19.810 4.620 -9.201 1.00 72.00 431 SER A O 1
ATOM 3261 N N . THR A 1 432 ? 18.757 4.300 -7.232 1.00 78.31 432 THR A N 1
ATOM 3262 C CA . THR A 1 432 ? 19.298 2.957 -6.955 1.00 78.31 432 THR A CA 1
ATOM 3263 C C . THR A 1 432 ? 19.210 2.010 -8.166 1.00 78.31 432 THR A C 1
ATOM 3265 O O . THR A 1 432 ? 20.228 1.400 -8.483 1.00 78.31 432 THR A O 1
ATOM 3268 N N . PRO A 1 433 ? 18.090 1.937 -8.921 1.00 84.69 433 PRO A N 1
ATOM 3269 C CA . PRO A 1 433 ? 18.012 1.135 -10.145 1.00 84.69 433 PRO A CA 1
ATOM 3270 C C . PRO A 1 433 ? 19.048 1.427 -11.236 1.00 84.69 433 PRO A C 1
ATOM 3272 O O . PRO A 1 433 ? 19.427 0.514 -11.972 1.00 84.69 433 PRO A O 1
ATOM 3275 N N . ASN A 1 434 ? 19.487 2.680 -11.402 1.00 84.25 434 ASN A N 1
ATOM 3276 C CA . ASN A 1 434 ? 20.550 2.977 -12.365 1.00 84.25 434 ASN A CA 1
ATOM 3277 C C . ASN A 1 434 ? 21.907 2.517 -11.816 1.00 84.25 434 ASN A C 1
ATOM 3279 O O . ASN A 1 434 ? 22.686 1.912 -12.545 1.00 84.25 434 ASN A O 1
ATOM 3283 N N . PHE A 1 435 ? 22.171 2.719 -10.522 1.00 81.25 435 PHE A N 1
ATOM 3284 C CA . PHE A 1 435 ? 23.388 2.212 -9.870 1.00 81.25 435 PHE A CA 1
ATOM 3285 C C . PHE A 1 435 ? 23.490 0.687 -9.920 1.00 81.25 435 PHE A C 1
ATOM 3287 O O . PHE A 1 435 ? 24.573 0.144 -10.121 1.00 81.25 435 PHE A O 1
ATOM 3294 N N . ASP A 1 436 ? 22.359 -0.001 -9.819 1.00 87.75 436 ASP A N 1
ATOM 3295 C CA . ASP A 1 436 ? 22.257 -1.446 -9.996 1.00 87.75 436 ASP A CA 1
ATOM 3296 C C . ASP A 1 436 ? 22.641 -1.902 -11.405 1.00 87.75 436 ASP A C 1
ATOM 3298 O O . ASP A 1 436 ? 23.426 -2.841 -11.552 1.00 87.75 436 ASP A O 1
ATOM 3302 N N . ARG A 1 437 ? 22.163 -1.202 -12.443 1.00 90.12 437 ARG A N 1
ATOM 3303 C CA . ARG A 1 437 ? 22.612 -1.422 -13.828 1.00 90.12 437 ARG A CA 1
ATOM 3304 C C . ARG A 1 437 ? 24.120 -1.297 -13.946 1.00 90.12 437 ARG A C 1
ATOM 3306 O O . ARG A 1 437 ? 24.764 -2.174 -14.512 1.00 90.12 437 ARG A O 1
ATOM 3313 N N . ILE A 1 438 ? 24.666 -0.201 -13.429 1.00 85.06 438 ILE A N 1
ATOM 3314 C CA . ILE A 1 438 ? 26.091 0.118 -13.546 1.00 85.06 438 ILE A CA 1
ATOM 3315 C C . ILE A 1 438 ? 26.922 -0.963 -12.865 1.00 85.06 438 ILE A C 1
ATOM 3317 O O . ILE A 1 438 ? 27.858 -1.488 -13.458 1.00 85.06 438 ILE A O 1
ATOM 3321 N N . ALA A 1 439 ? 26.531 -1.375 -11.663 1.00 84.25 439 ALA A N 1
ATOM 3322 C CA . ALA A 1 439 ? 27.230 -2.427 -10.945 1.00 84.25 439 ALA A CA 1
ATOM 3323 C C . ALA A 1 439 ? 27.169 -3.784 -11.665 1.00 84.25 439 ALA A C 1
ATOM 3325 O O . ALA A 1 439 ? 28.165 -4.509 -11.683 1.00 84.25 439 ALA A O 1
ATOM 3326 N N . ILE A 1 440 ? 26.035 -4.140 -12.282 1.00 90.69 440 ILE A N 1
ATOM 3327 C CA . ILE A 1 440 ? 25.957 -5.353 -13.110 1.00 90.69 440 ILE A CA 1
ATOM 3328 C C . ILE A 1 440 ? 26.881 -5.230 -14.323 1.00 90.69 440 ILE A C 1
ATOM 3330 O O . ILE A 1 440 ? 27.582 -6.191 -14.651 1.00 90.69 440 ILE A O 1
ATOM 3334 N N . ALA A 1 441 ? 26.901 -4.072 -14.981 1.00 88.44 441 ALA A N 1
ATOM 3335 C CA . ALA A 1 441 ? 27.772 -3.832 -16.121 1.00 88.44 441 ALA A CA 1
ATOM 3336 C C . ALA A 1 441 ? 29.248 -3.994 -15.743 1.00 88.44 441 ALA A C 1
ATOM 3338 O O . ALA A 1 441 ? 29.984 -4.677 -16.450 1.00 88.44 441 ALA A O 1
ATOM 3339 N N . GLU A 1 442 ? 29.666 -3.481 -14.586 1.00 83.94 442 GLU A N 1
ATOM 3340 C CA . GLU A 1 442 ? 31.029 -3.659 -14.074 1.00 83.94 442 GLU A CA 1
ATOM 3341 C C . GLU A 1 442 ? 31.358 -5.119 -13.752 1.00 83.94 442 GLU A C 1
ATOM 3343 O O . GLU A 1 442 ? 32.425 -5.610 -14.117 1.00 83.94 442 GLU A O 1
ATOM 3348 N N . ALA A 1 443 ? 30.446 -5.830 -13.087 1.00 88.12 443 ALA A N 1
ATOM 3349 C CA . ALA A 1 443 ? 30.692 -7.209 -12.675 1.00 88.12 443 ALA A CA 1
ATOM 3350 C C . ALA A 1 443 ? 30.667 -8.204 -13.843 1.00 88.12 443 ALA A C 1
ATOM 3352 O O . ALA A 1 443 ? 31.238 -9.288 -13.738 1.00 88.12 443 ALA A O 1
ATOM 3353 N N . THR A 1 444 ? 29.975 -7.877 -14.937 1.00 91.31 444 THR A N 1
ATOM 3354 C CA . THR A 1 444 ? 29.702 -8.841 -16.014 1.00 91.31 444 THR A CA 1
ATOM 3355 C C . THR A 1 444 ? 30.243 -8.426 -17.380 1.00 91.31 444 THR A C 1
ATOM 3357 O O . THR A 1 444 ? 30.407 -9.294 -18.239 1.00 91.31 444 THR A O 1
ATOM 3360 N N . GLY A 1 445 ? 30.499 -7.138 -17.610 1.00 89.56 445 GLY A N 1
ATOM 3361 C CA . GLY A 1 445 ? 30.795 -6.552 -18.921 1.00 89.56 445 GLY A CA 1
ATOM 3362 C C . GLY A 1 445 ? 29.562 -6.309 -19.807 1.00 89.56 445 GLY A C 1
ATOM 3363 O O . GLY A 1 445 ? 29.713 -5.874 -20.947 1.00 89.56 445 GLY A O 1
ATOM 3364 N N . ALA A 1 446 ? 28.347 -6.605 -19.332 1.00 92.75 446 ALA A N 1
ATOM 3365 C CA . ALA A 1 446 ? 27.110 -6.391 -20.084 1.00 92.75 446 ALA A CA 1
ATOM 3366 C C . ALA A 1 446 ? 26.658 -4.925 -20.001 1.00 92.75 446 ALA A C 1
ATOM 3368 O O . ALA A 1 446 ? 26.384 -4.435 -18.912 1.00 92.75 446 ALA A O 1
ATOM 3369 N N . ASN A 1 447 ? 26.520 -4.237 -21.138 1.00 89.25 447 ASN A N 1
ATOM 3370 C CA . ASN A 1 447 ? 26.159 -2.816 -21.172 1.00 89.25 447 ASN A CA 1
ATOM 3371 C C . ASN A 1 447 ? 24.809 -2.588 -21.861 1.00 89.25 447 ASN A C 1
ATOM 3373 O O . ASN A 1 447 ? 24.548 -3.128 -22.938 1.00 89.25 447 ASN A O 1
ATOM 3377 N N . TRP A 1 448 ? 23.958 -1.757 -21.260 1.00 93.62 448 TRP A N 1
ATOM 3378 C CA . TRP A 1 448 ? 22.657 -1.383 -21.817 1.00 93.62 448 TRP A CA 1
ATOM 3379 C C . TRP A 1 448 ? 22.272 0.051 -21.464 1.00 93.62 448 TRP A C 1
ATOM 3381 O O . TRP A 1 448 ? 22.758 0.591 -20.472 1.00 93.62 448 TRP A O 1
ATOM 3391 N N . ASP A 1 449 ? 21.388 0.662 -22.251 1.00 92.38 449 ASP A N 1
ATOM 3392 C CA . ASP A 1 449 ? 21.003 2.067 -22.097 1.00 92.38 449 ASP A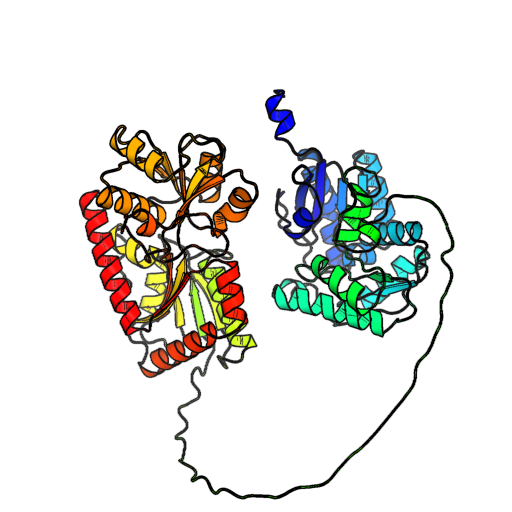 CA 1
ATOM 3393 C C . ASP A 1 449 ? 20.014 2.268 -20.945 1.00 92.38 449 ASP A C 1
ATOM 3395 O O . ASP A 1 449 ? 19.154 1.421 -20.690 1.00 92.38 449 ASP A O 1
ATOM 3399 N N . TYR A 1 450 ? 20.095 3.423 -20.282 1.00 89.56 450 TYR A N 1
ATOM 3400 C CA . TYR A 1 450 ? 19.105 3.872 -19.303 1.00 89.56 450 TYR A CA 1
ATOM 3401 C C . TYR A 1 450 ? 18.222 4.962 -19.912 1.00 89.56 450 TYR A C 1
ATOM 3403 O O . TYR A 1 450 ? 18.717 5.963 -20.427 1.00 89.56 450 TYR A O 1
ATOM 3411 N N . VAL A 1 451 ? 16.909 4.785 -19.824 1.00 90.06 451 VAL A N 1
ATOM 3412 C CA . VAL A 1 451 ? 15.899 5.717 -20.320 1.00 90.06 451 VAL A CA 1
ATOM 3413 C C . VAL A 1 451 ? 15.116 6.250 -19.125 1.00 90.06 451 VAL A C 1
ATOM 3415 O O . VAL A 1 451 ? 14.416 5.496 -18.445 1.00 90.06 451 VAL A O 1
ATOM 3418 N N . ALA A 1 452 ? 15.254 7.549 -18.861 1.00 81.50 452 ALA A N 1
ATOM 3419 C CA . ALA A 1 452 ? 14.552 8.214 -17.772 1.00 81.50 452 ALA A CA 1
ATOM 3420 C C . ALA A 1 452 ? 13.093 8.518 -18.152 1.00 81.50 452 ALA A C 1
ATOM 3422 O O . ALA A 1 452 ? 12.825 9.055 -19.227 1.00 81.50 452 ALA A O 1
ATOM 3423 N N . PHE A 1 453 ? 12.167 8.211 -17.248 1.00 76.94 453 PHE A N 1
ATOM 3424 C CA . PHE A 1 453 ? 10.744 8.534 -17.334 1.00 76.94 453 PHE A CA 1
ATOM 3425 C C . PHE A 1 453 ? 10.341 9.451 -16.169 1.00 76.94 453 PHE A C 1
ATOM 3427 O O . PHE A 1 453 ? 10.957 9.380 -15.107 1.00 76.94 453 PHE A O 1
ATOM 3434 N N . PRO A 1 454 ? 9.292 10.277 -16.315 1.00 64.56 454 PRO A N 1
ATOM 3435 C CA . PRO A 1 454 ? 8.804 11.151 -15.243 1.00 64.56 454 PRO A CA 1
ATOM 3436 C C . PRO A 1 454 ? 8.464 10.446 -13.917 1.00 64.56 454 PRO A C 1
ATOM 3438 O O . PRO A 1 454 ? 8.536 11.070 -12.858 1.00 64.56 454 PRO A O 1
ATOM 3441 N N . SER A 1 455 ? 8.099 9.158 -13.942 1.00 63.22 455 SER A N 1
ATOM 3442 C CA . SER A 1 455 ? 7.806 8.370 -12.739 1.00 63.22 455 SER A CA 1
ATOM 3443 C C . SER A 1 455 ? 8.113 6.875 -12.906 1.00 63.22 455 SER A C 1
ATOM 3445 O O . SER A 1 455 ? 8.265 6.371 -14.020 1.00 63.22 455 SER A O 1
ATOM 3447 N N . GLY A 1 456 ? 8.163 6.139 -11.788 1.00 67.44 456 GLY A N 1
ATOM 3448 C CA . GLY A 1 456 ? 8.306 4.676 -11.796 1.00 67.44 456 GLY A CA 1
ATOM 3449 C C . GLY A 1 456 ? 7.120 3.957 -12.453 1.00 67.44 456 GLY A C 1
ATOM 3450 O O . GLY A 1 456 ? 7.317 2.996 -13.192 1.00 67.44 456 GLY A O 1
ATOM 3451 N N . GLY A 1 457 ? 5.896 4.463 -12.271 1.00 69.81 457 GLY A N 1
ATOM 3452 C CA . GLY A 1 457 ? 4.702 3.900 -12.913 1.00 69.81 457 GLY A CA 1
ATOM 3453 C C . GLY A 1 457 ? 4.721 4.053 -14.438 1.00 69.81 457 GLY A C 1
ATOM 3454 O O . GLY A 1 457 ? 4.377 3.121 -15.167 1.00 69.81 457 GLY A O 1
ATOM 3455 N N . GLU A 1 458 ? 5.195 5.196 -14.939 1.00 73.12 458 GLU A N 1
ATOM 3456 C CA . GLU A 1 458 ? 5.399 5.401 -16.378 1.00 73.12 458 GLU A CA 1
ATOM 3457 C C . GLU A 1 458 ? 6.518 4.509 -16.929 1.00 73.12 458 GLU A C 1
ATOM 3459 O O . GLU A 1 458 ? 6.354 3.927 -18.001 1.00 73.12 458 GLU A O 1
ATOM 3464 N N . ALA A 1 459 ? 7.607 4.316 -16.176 1.00 82.12 459 ALA A N 1
ATOM 3465 C CA . ALA A 1 459 ? 8.670 3.376 -16.535 1.00 82.12 459 ALA A CA 1
ATOM 3466 C C . ALA A 1 459 ? 8.148 1.931 -16.669 1.00 82.12 459 ALA A C 1
ATOM 3468 O O . ALA A 1 459 ? 8.446 1.252 -17.653 1.00 82.12 459 ALA A O 1
ATOM 3469 N N . ILE A 1 460 ? 7.320 1.469 -15.726 1.00 87.44 460 ILE A N 1
ATOM 3470 C CA . ILE A 1 460 ? 6.683 0.142 -15.781 1.00 87.44 460 ILE A CA 1
ATOM 3471 C C . ILE A 1 460 ? 5.729 0.043 -16.977 1.00 87.44 460 ILE A C 1
ATOM 3473 O O . ILE A 1 460 ? 5.759 -0.943 -17.716 1.00 87.44 460 ILE A O 1
ATOM 3477 N N . THR A 1 461 ? 4.928 1.084 -17.218 1.00 85.19 461 THR A N 1
ATOM 3478 C CA . THR A 1 461 ? 4.024 1.153 -18.378 1.00 85.19 461 THR A CA 1
ATOM 3479 C C . THR A 1 461 ? 4.799 1.057 -19.694 1.00 85.19 461 THR A C 1
ATOM 3481 O O . THR A 1 461 ? 4.372 0.353 -20.609 1.00 85.19 461 THR A O 1
ATOM 3484 N N . ALA A 1 462 ? 5.970 1.692 -19.786 1.00 90.19 462 ALA A N 1
ATOM 3485 C CA . ALA A 1 462 ? 6.827 1.619 -20.964 1.00 90.19 462 ALA A CA 1
ATOM 3486 C C . ALA A 1 462 ? 7.381 0.206 -21.217 1.00 90.19 462 ALA A C 1
ATOM 3488 O O . ALA A 1 462 ? 7.460 -0.214 -22.375 1.00 90.19 462 ALA A O 1
ATOM 3489 N N . VAL A 1 463 ? 7.714 -0.551 -20.163 1.00 95.75 463 VAL A N 1
ATOM 3490 C CA . VAL A 1 463 ? 8.098 -1.973 -20.279 1.00 95.75 463 VAL A CA 1
ATOM 3491 C C . VAL A 1 463 ? 6.914 -2.822 -20.733 1.00 95.75 463 VAL A C 1
ATOM 3493 O O . VAL A 1 463 ? 7.050 -3.607 -21.670 1.00 95.75 463 VAL A O 1
ATOM 3496 N N . LEU A 1 464 ? 5.738 -2.645 -20.127 1.00 92.50 464 LEU A N 1
ATOM 3497 C CA . LEU A 1 464 ? 4.519 -3.371 -20.508 1.00 92.50 464 LEU A CA 1
ATOM 3498 C C . LEU A 1 464 ? 4.132 -3.108 -21.974 1.00 92.50 464 LEU A C 1
ATOM 3500 O O . LEU A 1 464 ? 3.801 -4.041 -22.705 1.00 92.50 464 LEU A O 1
ATOM 3504 N N . GLY A 1 465 ? 4.251 -1.857 -22.427 1.00 92.94 465 GLY A N 1
ATOM 3505 C CA . GLY A 1 465 ? 4.033 -1.457 -23.821 1.00 92.94 465 GLY A CA 1
ATOM 3506 C C . GLY A 1 465 ? 5.120 -1.926 -24.797 1.00 92.94 465 GLY A C 1
ATOM 3507 O O . GLY A 1 465 ? 4.920 -1.863 -26.006 1.00 92.94 465 GLY A O 1
ATOM 3508 N N . GLY A 1 466 ? 6.258 -2.428 -24.303 1.00 94.56 466 GLY A N 1
ATOM 3509 C CA . GLY A 1 466 ? 7.386 -2.873 -25.129 1.00 94.56 466 GLY A CA 1
ATOM 3510 C C . GLY A 1 466 ? 8.236 -1.742 -25.716 1.00 94.56 466 GLY A C 1
ATOM 3511 O O . GLY A 1 466 ? 8.984 -1.972 -26.662 1.00 94.56 466 GLY A O 1
ATOM 3512 N N . HIS A 1 467 ? 8.137 -0.522 -25.182 1.00 95.19 467 HIS A N 1
ATOM 3513 C CA . HIS A 1 467 ? 8.964 0.616 -25.606 1.00 95.19 467 HIS A CA 1
ATOM 3514 C C . HIS A 1 467 ? 10.406 0.526 -25.082 1.00 95.19 467 HIS A C 1
ATOM 3516 O O . HIS A 1 467 ? 11.329 1.086 -25.676 1.00 95.19 467 HIS A O 1
ATOM 3522 N N . VAL A 1 468 ? 10.597 -0.195 -23.977 1.00 96.81 468 VAL A N 1
ATOM 3523 C CA . VAL A 1 468 ? 11.891 -0.555 -23.384 1.00 96.81 468 VAL A CA 1
ATOM 3524 C C . VAL A 1 468 ? 11.883 -2.039 -23.000 1.00 96.81 468 VAL A C 1
ATOM 3526 O O . VAL A 1 468 ? 10.825 -2.664 -22.934 1.00 96.81 468 VAL A O 1
ATOM 3529 N N . ASN A 1 469 ? 13.058 -2.624 -22.768 1.00 98.12 469 ASN A N 1
ATOM 3530 C CA . ASN A 1 469 ? 13.195 -4.068 -22.571 1.00 98.12 469 ASN A CA 1
ATOM 3531 C C . ASN A 1 469 ? 13.008 -4.499 -21.115 1.00 98.12 469 ASN A C 1
ATOM 3533 O O . ASN A 1 469 ? 12.469 -5.579 -20.868 1.00 98.12 469 ASN A O 1
ATOM 3537 N N . LEU A 1 470 ? 13.482 -3.687 -20.167 1.00 97.94 470 LEU A N 1
ATOM 3538 C CA . LEU A 1 470 ? 13.451 -4.020 -18.747 1.00 97.94 470 LEU A CA 1
ATOM 3539 C C . LEU A 1 470 ? 13.223 -2.801 -17.854 1.00 97.94 470 LEU A C 1
ATOM 3541 O O . LEU A 1 470 ? 13.425 -1.655 -18.254 1.00 97.94 470 LEU A O 1
ATOM 3545 N N . VAL A 1 471 ? 12.866 -3.078 -16.609 1.00 94.94 471 VAL A N 1
ATOM 3546 C CA . VAL A 1 471 ? 12.936 -2.151 -15.482 1.00 94.94 471 VAL A CA 1
ATOM 3547 C C . VAL A 1 471 ? 13.710 -2.840 -14.364 1.00 94.94 471 VAL A C 1
ATOM 3549 O O . VAL A 1 471 ? 13.556 -4.040 -14.138 1.00 94.94 471 VAL A O 1
ATOM 3552 N N . ILE A 1 472 ? 14.565 -2.084 -13.680 1.00 92.62 472 ILE A N 1
ATOM 3553 C CA . ILE A 1 472 ? 15.060 -2.476 -12.360 1.00 92.62 472 ILE A CA 1
ATOM 3554 C C . ILE A 1 472 ? 14.254 -1.665 -11.357 1.00 92.62 472 ILE A C 1
ATOM 3556 O O . ILE A 1 472 ? 14.153 -0.445 -11.496 1.00 92.62 472 ILE A O 1
ATOM 3560 N N . GLY A 1 473 ? 13.640 -2.321 -10.384 1.00 85.69 473 GLY A N 1
ATOM 3561 C CA . GLY A 1 473 ? 12.783 -1.625 -9.430 1.00 85.69 473 GLY A CA 1
ATOM 3562 C C . GLY A 1 473 ? 12.337 -2.504 -8.280 1.00 85.69 473 GLY A C 1
ATOM 3563 O O . GLY A 1 473 ? 12.699 -3.678 -8.202 1.00 85.69 473 GLY A O 1
ATOM 3564 N N . GLN A 1 474 ? 11.554 -1.915 -7.387 1.00 81.00 474 GLN A N 1
ATOM 3565 C CA . GLN A 1 474 ? 11.181 -2.535 -6.124 1.00 81.00 474 GLN A CA 1
ATOM 3566 C C . GLN A 1 474 ? 9.969 -3.453 -6.337 1.00 81.00 474 GLN A C 1
ATOM 3568 O O . GLN A 1 474 ? 9.067 -3.090 -7.098 1.00 81.00 474 GLN A O 1
ATOM 3573 N N . PRO A 1 475 ? 9.891 -4.619 -5.671 1.00 79.44 475 PRO A N 1
ATOM 3574 C CA . PRO A 1 475 ? 8.751 -5.519 -5.802 1.00 79.44 475 PRO A CA 1
ATOM 3575 C C . PRO A 1 475 ? 7.400 -4.840 -5.549 1.00 79.44 475 PRO A C 1
ATOM 3577 O O . PRO A 1 475 ? 6.438 -5.121 -6.261 1.00 79.44 475 PRO A O 1
ATOM 3580 N N . ALA A 1 476 ? 7.337 -3.913 -4.587 1.00 73.19 476 ALA A N 1
ATOM 3581 C CA . ALA A 1 476 ? 6.123 -3.173 -4.244 1.00 73.19 476 ALA A CA 1
ATOM 3582 C C . ALA A 1 476 ? 5.529 -2.391 -5.433 1.00 73.19 476 ALA A C 1
ATOM 3584 O O . ALA A 1 476 ? 4.309 -2.309 -5.560 1.00 73.19 476 ALA A O 1
ATOM 3585 N N . ASP A 1 477 ? 6.364 -1.890 -6.349 1.00 73.25 477 ASP A N 1
ATOM 3586 C CA . ASP A 1 477 ? 5.909 -1.093 -7.498 1.00 73.25 477 ASP A CA 1
ATOM 3587 C C . ASP A 1 477 ? 5.257 -1.950 -8.595 1.00 73.25 477 ASP A C 1
ATOM 3589 O O . ASP A 1 477 ? 4.524 -1.449 -9.446 1.00 73.25 477 ASP A O 1
ATOM 3593 N N . MET A 1 478 ? 5.551 -3.252 -8.614 1.00 81.81 478 MET A N 1
ATOM 3594 C CA . MET A 1 478 ? 5.247 -4.141 -9.739 1.00 81.81 478 MET A CA 1
ATOM 3595 C C . MET A 1 478 ? 4.623 -5.477 -9.329 1.00 81.81 478 MET A C 1
ATOM 3597 O O . MET A 1 478 ? 4.328 -6.301 -10.197 1.00 81.81 478 MET A O 1
ATOM 3601 N N . GLY A 1 479 ? 4.368 -5.691 -8.037 1.00 80.31 479 GLY A N 1
ATOM 3602 C CA . GLY A 1 479 ? 3.857 -6.949 -7.493 1.00 80.31 479 GLY A CA 1
ATOM 3603 C C . GLY A 1 479 ? 2.530 -7.381 -8.113 1.00 80.31 479 GLY A C 1
ATOM 3604 O O . GLY A 1 479 ? 2.356 -8.558 -8.427 1.00 80.31 479 GLY A O 1
ATOM 3605 N N . GLY A 1 480 ? 1.632 -6.432 -8.403 1.00 77.31 480 GLY A N 1
ATOM 3606 C CA . GLY A 1 480 ? 0.384 -6.709 -9.122 1.00 77.31 480 GLY A CA 1
ATOM 3607 C C . GLY A 1 480 ? 0.619 -7.236 -10.542 1.00 77.31 480 GLY A C 1
ATOM 3608 O O . GLY A 1 480 ? -0.000 -8.214 -10.953 1.00 77.31 480 GLY A O 1
ATOM 3609 N N . HIS A 1 481 ? 1.567 -6.650 -11.278 1.00 84.44 481 HIS A N 1
ATOM 3610 C CA . HIS A 1 481 ? 1.908 -7.074 -12.639 1.00 84.44 481 HIS A CA 1
ATOM 3611 C C . HIS A 1 481 ? 2.707 -8.384 -12.682 1.00 84.44 481 HIS A C 1
ATOM 3613 O O . HIS A 1 481 ? 2.516 -9.181 -13.602 1.00 84.44 481 HIS A O 1
ATOM 3619 N N . LEU A 1 482 ? 3.578 -8.616 -11.695 1.00 85.94 482 LEU A N 1
ATOM 3620 C CA . LEU A 1 482 ? 4.286 -9.885 -11.509 1.00 85.94 482 LEU A CA 1
ATOM 3621 C C . LEU A 1 482 ? 3.296 -11.011 -11.178 1.00 85.94 482 LEU A C 1
ATOM 3623 O O . LEU A 1 482 ? 3.340 -12.066 -11.804 1.00 85.94 482 LEU A O 1
ATOM 3627 N N . SER A 1 483 ? 2.350 -10.762 -10.267 1.00 82.06 483 SER A N 1
ATOM 3628 C CA . SER A 1 483 ? 1.318 -11.736 -9.875 1.00 82.06 483 SER A CA 1
ATOM 3629 C C . SER A 1 483 ? 0.331 -12.030 -11.005 1.00 82.06 483 SER A C 1
ATOM 3631 O O . SER A 1 483 ? -0.076 -13.173 -11.190 1.00 82.06 483 SER A O 1
ATOM 3633 N N . ALA A 1 484 ? -0.024 -11.018 -11.802 1.00 86.62 484 ALA A N 1
ATOM 3634 C CA . ALA A 1 484 ? -0.873 -11.176 -12.983 1.00 86.62 484 ALA A CA 1
ATOM 3635 C C . ALA A 1 484 ? -0.159 -11.859 -14.167 1.00 86.62 484 ALA A C 1
ATOM 3637 O O . ALA A 1 484 ? -0.783 -12.095 -15.200 1.00 86.62 484 ALA A O 1
ATOM 3638 N N . GLY A 1 485 ? 1.145 -12.140 -14.058 1.00 91.56 485 GLY A N 1
ATOM 3639 C CA . GLY A 1 485 ? 1.936 -12.743 -15.130 1.00 91.56 485 GLY A CA 1
ATOM 3640 C C . GLY A 1 485 ? 2.174 -11.821 -16.328 1.00 91.56 485 GLY A C 1
ATOM 3641 O O . GLY A 1 485 ? 2.530 -12.305 -17.397 1.00 91.56 485 GLY A O 1
ATOM 3642 N N . ALA A 1 486 ? 1.983 -10.506 -16.175 1.00 93.94 486 ALA A N 1
ATOM 3643 C CA . ALA A 1 486 ? 2.279 -9.512 -17.212 1.00 93.94 486 ALA A CA 1
ATOM 3644 C C . ALA A 1 486 ? 3.780 -9.173 -17.271 1.00 93.94 486 ALA A C 1
ATOM 3646 O O . ALA A 1 486 ? 4.320 -8.837 -18.330 1.00 93.94 486 ALA A O 1
ATOM 3647 N N . LEU A 1 487 ? 4.464 -9.298 -16.133 1.00 96.62 487 LEU A N 1
ATOM 3648 C CA . LEU A 1 487 ? 5.905 -9.130 -15.990 1.00 96.62 487 LEU A CA 1
ATOM 3649 C C . LEU A 1 487 ? 6.557 -10.422 -15.483 1.00 96.62 487 LEU A C 1
ATOM 3651 O O . LEU A 1 487 ? 5.920 -11.245 -14.828 1.00 96.62 487 LEU A O 1
ATOM 3655 N N . ARG A 1 488 ? 7.853 -10.576 -15.756 1.00 96.94 488 ARG A N 1
ATOM 3656 C CA . ARG A 1 488 ? 8.707 -11.654 -15.252 1.00 96.94 488 ARG A CA 1
ATOM 3657 C C . ARG A 1 488 ? 9.941 -11.061 -14.585 1.00 96.94 488 ARG A C 1
ATOM 3659 O O . ARG A 1 488 ? 10.696 -10.329 -15.222 1.00 96.94 488 ARG A O 1
ATOM 3666 N N . ALA A 1 489 ? 10.178 -11.435 -13.333 1.00 96.88 489 ALA A N 1
ATOM 3667 C CA . ALA A 1 489 ? 11.427 -11.139 -12.645 1.00 96.88 489 ALA A CA 1
ATOM 3668 C C . ALA A 1 489 ? 12.507 -12.171 -13.011 1.00 96.88 489 ALA A C 1
ATOM 3670 O O . ALA A 1 489 ? 12.265 -13.377 -12.972 1.00 96.88 489 ALA A O 1
ATOM 3671 N N . LEU A 1 490 ? 13.688 -11.684 -13.392 1.00 97.25 490 LEU A N 1
ATOM 3672 C CA . LEU A 1 490 ? 14.829 -12.482 -13.847 1.00 97.25 490 LEU A CA 1
ATOM 3673 C C . LEU A 1 490 ? 15.860 -12.719 -12.744 1.00 97.25 490 LEU A C 1
ATOM 3675 O O . LEU A 1 490 ? 16.498 -13.770 -12.730 1.00 97.25 490 LEU A O 1
ATOM 3679 N N . ALA A 1 491 ? 16.042 -11.740 -11.857 1.00 95.25 491 ALA A N 1
ATOM 3680 C CA . ALA A 1 491 ? 16.964 -11.820 -10.732 1.00 95.25 491 ALA A CA 1
ATOM 3681 C C . ALA A 1 491 ? 16.582 -10.828 -9.626 1.00 95.25 491 ALA A C 1
ATOM 3683 O O . ALA A 1 491 ? 15.990 -9.783 -9.905 1.00 95.25 491 ALA A O 1
ATOM 3684 N N . SER A 1 492 ? 16.974 -11.135 -8.390 1.00 91.44 492 SER A N 1
ATOM 3685 C CA . SER A 1 492 ? 16.880 -10.232 -7.241 1.00 91.44 492 SER A CA 1
ATOM 3686 C C . SER A 1 492 ? 18.252 -9.793 -6.728 1.00 91.44 492 SER A C 1
ATOM 3688 O O . SER A 1 492 ? 19.218 -10.558 -6.768 1.00 91.44 492 SER A O 1
ATOM 3690 N N . PHE A 1 493 ? 18.321 -8.567 -6.207 1.00 89.00 493 PHE A N 1
ATOM 3691 C CA . PHE A 1 493 ? 19.503 -8.001 -5.543 1.00 89.00 493 PHE A CA 1
ATOM 3692 C C . PHE A 1 493 ? 19.596 -8.365 -4.044 1.00 89.00 493 PHE A C 1
ATOM 3694 O O . PHE A 1 493 ? 20.507 -7.909 -3.346 1.00 89.00 493 PHE A O 1
ATOM 3701 N N . SER A 1 494 ? 18.661 -9.162 -3.518 1.00 83.12 494 SER A N 1
ATOM 3702 C CA . SER A 1 494 ? 18.660 -9.618 -2.123 1.00 83.12 494 SER A CA 1
ATOM 3703 C C . SER A 1 494 ? 19.725 -10.689 -1.833 1.00 83.12 494 SER A C 1
ATOM 3705 O O . SER A 1 494 ? 20.238 -11.352 -2.735 1.00 83.12 494 SER A O 1
ATOM 3707 N N . GLU A 1 495 ? 20.061 -10.872 -0.549 1.00 81.00 495 GLU A N 1
ATOM 3708 C CA . GLU A 1 495 ? 21.003 -11.917 -0.098 1.00 81.00 495 GLU A CA 1
ATOM 3709 C C . GLU A 1 495 ? 20.473 -13.329 -0.324 1.00 81.00 495 GLU A C 1
ATOM 3711 O O . GLU A 1 495 ? 21.216 -14.234 -0.710 1.00 81.00 495 GLU A O 1
ATOM 3716 N N . SER A 1 496 ? 19.181 -13.496 -0.069 1.00 84.75 496 SER A N 1
ATOM 3717 C CA . SER A 1 496 ? 18.415 -14.723 -0.227 1.00 84.75 496 SER A CA 1
ATOM 3718 C C . SER A 1 496 ? 17.159 -14.434 -1.040 1.00 84.75 496 SER A C 1
ATOM 3720 O O . SER A 1 496 ? 16.753 -13.280 -1.193 1.00 84.75 496 SER A O 1
ATOM 3722 N N . ARG A 1 497 ? 16.544 -15.476 -1.599 1.00 88.19 497 ARG A N 1
ATOM 3723 C CA . ARG A 1 497 ? 15.306 -15.342 -2.374 1.00 88.19 497 ARG A CA 1
ATOM 3724 C C . ARG A 1 497 ? 14.205 -14.709 -1.524 1.00 88.19 497 ARG A C 1
ATOM 3726 O O . ARG A 1 497 ? 14.068 -15.029 -0.345 1.00 88.19 497 ARG A O 1
ATOM 3733 N N . LEU A 1 498 ? 13.430 -13.819 -2.136 1.00 81.81 498 LEU A N 1
ATOM 3734 C CA . LEU A 1 498 ? 12.318 -13.143 -1.469 1.00 81.81 498 LEU A CA 1
ATOM 3735 C C . LEU A 1 498 ? 11.151 -14.107 -1.258 1.00 81.81 498 LEU A C 1
ATOM 3737 O O . LEU A 1 498 ? 10.866 -14.932 -2.129 1.00 81.81 498 LEU A O 1
ATOM 3741 N N . GLY A 1 499 ? 10.454 -13.968 -0.128 1.00 79.75 499 GLY A N 1
ATOM 3742 C CA . GLY A 1 499 ? 9.331 -14.833 0.240 1.00 79.75 499 GLY A CA 1
ATOM 3743 C C . GLY A 1 499 ? 8.196 -14.787 -0.783 1.00 79.75 499 GLY A C 1
ATOM 3744 O O . GLY A 1 499 ? 7.716 -15.840 -1.199 1.00 79.75 499 GLY A O 1
ATOM 3745 N N . GLY A 1 500 ? 7.834 -13.591 -1.262 1.00 79.56 500 GLY A N 1
ATOM 3746 C CA . GLY A 1 500 ? 6.844 -13.418 -2.329 1.00 79.56 500 GLY A CA 1
ATOM 3747 C C . GLY A 1 500 ? 7.302 -13.879 -3.720 1.00 79.56 500 GLY A C 1
ATOM 3748 O O . GLY A 1 500 ? 6.478 -14.031 -4.620 1.00 79.56 500 GLY A O 1
ATOM 3749 N N . TYR A 1 501 ? 8.600 -14.143 -3.915 1.00 85.69 501 TYR A N 1
ATOM 3750 C CA . TYR A 1 501 ? 9.185 -14.485 -5.218 1.00 85.69 501 TYR A CA 1
ATOM 3751 C C . TYR A 1 501 ? 10.165 -15.670 -5.129 1.00 85.69 501 TYR A C 1
ATOM 3753 O O . TYR A 1 501 ? 11.313 -15.559 -5.570 1.00 85.69 501 TYR A O 1
ATOM 3761 N N . PRO A 1 502 ? 9.734 -16.842 -4.624 1.00 88.12 502 PRO A N 1
ATOM 3762 C CA . PRO A 1 502 ? 10.635 -17.955 -4.306 1.00 88.12 502 PRO A CA 1
ATOM 3763 C C . PRO A 1 502 ? 11.309 -18.562 -5.545 1.00 88.12 502 PRO A C 1
ATOM 3765 O O . PRO A 1 502 ? 12.365 -19.184 -5.456 1.00 88.12 502 PRO A O 1
ATOM 3768 N N . ASN A 1 503 ? 10.731 -18.364 -6.731 1.00 90.38 503 ASN A N 1
ATOM 3769 C CA . ASN A 1 503 ? 11.279 -18.879 -7.986 1.00 90.38 503 ASN A CA 1
ATOM 3770 C C . ASN A 1 503 ? 12.307 -17.938 -8.631 1.00 90.38 503 ASN A C 1
ATOM 3772 O O . ASN A 1 503 ? 13.021 -18.359 -9.540 1.00 90.38 503 ASN A O 1
ATOM 3776 N N . VAL A 1 504 ? 12.419 -16.692 -8.163 1.00 94.12 504 VAL A N 1
ATOM 3777 C CA . VAL A 1 504 ? 13.349 -1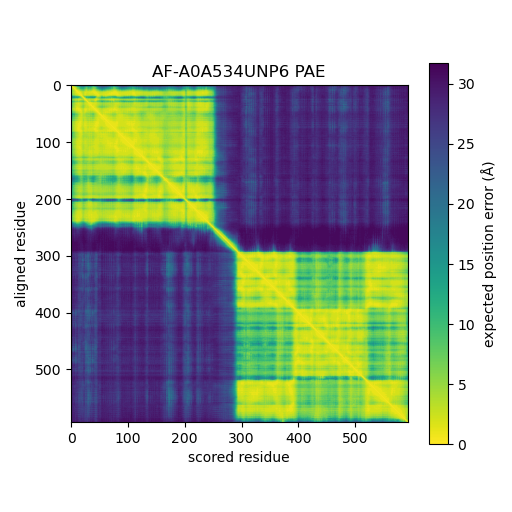5.707 -8.724 1.00 94.12 504 VAL A CA 1
ATOM 3778 C C . VAL A 1 504 ? 14.728 -15.906 -8.091 1.00 94.12 504 VAL A C 1
ATOM 3780 O O . VAL A 1 504 ? 14.845 -15.790 -6.870 1.00 94.12 504 VAL A O 1
ATOM 3783 N N . PRO A 1 505 ? 15.777 -16.210 -8.877 1.00 94.81 505 PRO A N 1
ATOM 3784 C CA . PRO A 1 505 ? 17.115 -16.376 -8.331 1.00 94.81 505 PRO A CA 1
ATOM 3785 C C . PRO A 1 505 ? 17.697 -15.052 -7.836 1.00 94.81 505 PRO A C 1
ATOM 3787 O O . PRO A 1 505 ? 17.356 -13.978 -8.338 1.00 94.81 505 PRO A O 1
ATOM 3790 N N . THR A 1 506 ? 18.621 -15.113 -6.884 1.00 92.25 506 THR A N 1
ATOM 3791 C CA . THR A 1 506 ? 19.423 -13.933 -6.525 1.00 92.25 506 THR A CA 1
ATOM 3792 C C . THR A 1 506 ? 20.573 -13.752 -7.515 1.00 92.25 506 THR A C 1
ATOM 3794 O O . THR A 1 506 ? 21.034 -14.710 -8.137 1.00 92.25 506 THR A O 1
ATOM 3797 N N . LEU A 1 507 ? 21.100 -12.533 -7.648 1.00 91.94 507 LEU A N 1
ATOM 3798 C CA . LEU A 1 507 ? 22.329 -12.299 -8.419 1.00 91.94 507 LEU A CA 1
ATOM 3799 C C . LEU A 1 507 ? 23.493 -13.160 -7.903 1.00 91.94 507 LEU A C 1
ATOM 3801 O O . LEU A 1 507 ? 24.260 -13.695 -8.702 1.00 91.94 507 LEU A O 1
ATOM 3805 N N . ARG A 1 508 ? 23.569 -13.381 -6.583 1.00 90.00 508 ARG A N 1
ATOM 3806 C CA . ARG A 1 508 ? 24.591 -14.230 -5.957 1.00 90.00 508 ARG A CA 1
ATOM 3807 C C . ARG A 1 508 ? 24.506 -15.683 -6.422 1.00 90.00 508 ARG A C 1
ATOM 3809 O O . ARG A 1 508 ? 25.538 -16.267 -6.737 1.00 90.00 508 ARG A O 1
ATOM 3816 N N . GLU A 1 509 ? 23.304 -16.255 -6.492 1.00 92.94 509 GLU A N 1
ATOM 3817 C CA . GLU A 1 509 ? 23.089 -17.611 -7.027 1.00 92.94 509 GLU A CA 1
ATOM 3818 C C . GLU A 1 509 ? 23.510 -17.724 -8.499 1.00 92.94 509 GLU A C 1
ATOM 3820 O O . GLU A 1 509 ? 23.907 -18.793 -8.954 1.00 92.94 509 GLU A O 1
ATOM 3825 N N . LEU A 1 510 ? 23.465 -16.610 -9.234 1.00 92.19 510 LEU A N 1
ATOM 3826 C CA . LEU A 1 510 ? 23.899 -16.507 -10.627 1.00 92.19 510 LEU A CA 1
ATOM 3827 C C . LEU A 1 510 ? 25.400 -16.190 -10.776 1.00 92.19 510 LEU A C 1
ATOM 3829 O O . LEU A 1 510 ? 25.864 -15.964 -11.893 1.00 92.19 510 LEU A O 1
ATOM 3833 N N . GLY A 1 511 ? 26.162 -16.150 -9.677 1.00 89.94 511 GLY A N 1
ATOM 3834 C CA . GLY A 1 511 ? 27.594 -15.831 -9.682 1.00 89.94 511 GLY A CA 1
ATOM 3835 C C . GLY A 1 511 ? 27.912 -14.344 -9.876 1.00 89.94 511 GLY A C 1
ATOM 3836 O O . GLY A 1 511 ? 29.056 -13.993 -10.155 1.00 89.94 511 GLY A O 1
ATOM 3837 N N . ILE A 1 512 ? 26.920 -13.462 -9.729 1.00 88.50 512 ILE A N 1
ATOM 3838 C CA . ILE A 1 512 ? 27.053 -12.010 -9.881 1.00 88.50 512 ILE A CA 1
ATOM 3839 C C . ILE A 1 512 ? 27.034 -11.379 -8.488 1.00 88.50 512 ILE A C 1
ATOM 3841 O O . ILE A 1 512 ? 26.030 -11.414 -7.782 1.00 88.50 512 ILE A O 1
ATOM 3845 N N . THR A 1 513 ? 28.143 -10.774 -8.078 1.00 77.69 513 THR A N 1
ATOM 3846 C CA . THR A 1 513 ? 28.280 -10.156 -6.745 1.00 77.69 513 THR A CA 1
ATOM 3847 C C . THR A 1 513 ? 27.912 -8.667 -6.722 1.00 77.69 513 THR A C 1
ATOM 3849 O O . THR A 1 513 ? 27.976 -8.029 -5.672 1.00 77.69 513 THR A O 1
ATOM 3852 N N . ALA A 1 514 ? 27.494 -8.107 -7.862 1.00 73.00 514 ALA A N 1
ATOM 3853 C CA . ALA A 1 514 ? 27.132 -6.701 -8.019 1.00 73.00 514 ALA A CA 1
ATOM 3854 C C . ALA A 1 514 ? 25.996 -6.276 -7.076 1.00 73.00 514 ALA A C 1
ATOM 3856 O O . ALA A 1 514 ? 24.873 -6.756 -7.210 1.00 73.00 514 ALA A O 1
ATOM 3857 N N . ARG A 1 515 ? 26.295 -5.353 -6.147 1.00 73.06 515 ARG A N 1
ATOM 3858 C CA . ARG A 1 515 ? 25.338 -4.708 -5.218 1.00 73.06 515 ARG A CA 1
ATOM 3859 C C . ARG A 1 515 ? 24.356 -5.662 -4.518 1.00 73.06 515 ARG A C 1
ATOM 3861 O O . ARG A 1 515 ? 23.290 -5.239 -4.069 1.00 73.06 515 ARG A O 1
ATOM 3868 N N . VAL A 1 516 ? 24.741 -6.927 -4.348 1.00 63.72 516 VAL A N 1
ATOM 3869 C CA . VAL A 1 516 ? 24.016 -7.866 -3.487 1.00 63.72 516 VAL A CA 1
ATOM 3870 C C . VAL A 1 516 ? 23.995 -7.278 -2.077 1.00 63.72 516 VAL A C 1
ATOM 3872 O O . VAL A 1 516 ? 25.005 -6.740 -1.617 1.00 63.72 516 VAL A O 1
ATOM 3875 N N . SER A 1 517 ? 22.837 -7.316 -1.415 1.00 63.47 517 SER A N 1
ATOM 3876 C CA . SER A 1 517 ? 22.662 -6.741 -0.068 1.00 63.47 517 SER A CA 1
ATOM 3877 C C . SER A 1 517 ? 22.845 -5.224 0.025 1.00 63.47 517 SER A C 1
ATOM 3879 O O . SER A 1 517 ? 23.166 -4.709 1.103 1.00 63.47 517 SER A O 1
ATOM 3881 N N . ARG A 1 518 ? 22.694 -4.496 -1.085 1.00 68.50 518 ARG A N 1
ATOM 3882 C CA . ARG A 1 518 ? 22.883 -3.035 -1.148 1.00 68.50 518 ARG A CA 1
ATOM 3883 C C . ARG A 1 518 ? 21.671 -2.316 -1.743 1.00 68.50 518 ARG A C 1
ATOM 3885 O O . ARG A 1 518 ? 21.803 -1.249 -2.334 1.00 68.50 518 ARG A O 1
ATOM 3892 N N . GLY A 1 519 ? 20.483 -2.910 -1.577 1.00 73.31 519 GLY A N 1
ATOM 3893 C CA . GLY A 1 519 ? 19.193 -2.342 -1.985 1.00 73.31 519 GLY A CA 1
ATOM 3894 C C . GLY A 1 519 ? 18.937 -0.935 -1.431 1.00 73.31 519 GLY A C 1
ATOM 3895 O O . GLY A 1 519 ? 19.785 -0.321 -0.781 1.00 73.31 519 GLY A O 1
ATOM 3896 N N . THR A 1 520 ? 17.753 -0.386 -1.683 1.00 77.38 520 THR A N 1
ATOM 3897 C CA . THR A 1 520 ? 17.456 0.970 -1.218 1.00 77.38 520 THR A CA 1
ATOM 3898 C C . THR A 1 520 ? 17.488 1.017 0.309 1.00 77.38 520 THR A C 1
ATOM 3900 O O . THR A 1 520 ? 16.768 0.284 0.986 1.00 77.38 520 THR A O 1
ATOM 3903 N N . VAL A 1 521 ? 18.333 1.896 0.849 1.00 87.94 521 VAL A N 1
ATOM 3904 C CA . VAL A 1 521 ? 18.498 2.091 2.291 1.00 87.94 521 VAL A CA 1
ATOM 3905 C C . VAL A 1 521 ? 17.177 2.544 2.908 1.00 87.94 521 VAL A C 1
ATOM 3907 O O . VAL A 1 521 ? 16.516 3.447 2.386 1.00 87.94 521 VAL A O 1
ATOM 3910 N N . ARG A 1 522 ? 16.808 1.932 4.034 1.00 90.81 522 ARG A N 1
ATOM 3911 C CA . ARG A 1 522 ? 15.766 2.421 4.941 1.00 90.81 522 ARG A CA 1
ATOM 3912 C C . ARG A 1 522 ? 16.402 2.689 6.297 1.00 90.81 522 ARG A C 1
ATOM 3914 O O . ARG A 1 522 ? 16.429 1.824 7.171 1.00 90.81 522 ARG A O 1
ATOM 3921 N N . GLY A 1 523 ? 17.007 3.864 6.427 1.00 95.31 523 GLY A N 1
ATOM 3922 C CA . GLY A 1 523 ? 17.780 4.245 7.605 1.00 95.31 523 GLY A CA 1
ATOM 3923 C C . GLY A 1 523 ? 17.157 5.395 8.379 1.00 95.31 523 GLY A C 1
ATOM 3924 O O . GLY A 1 523 ? 16.419 6.202 7.815 1.00 95.31 523 GLY A O 1
ATOM 3925 N N . ILE A 1 524 ? 17.508 5.488 9.658 1.00 98.31 524 ILE A N 1
ATOM 3926 C CA . ILE A 1 524 ? 17.193 6.625 10.521 1.00 98.31 524 ILE A CA 1
ATOM 3927 C C . ILE A 1 524 ? 18.490 7.369 10.855 1.00 98.31 524 ILE A C 1
ATOM 3929 O O . ILE A 1 524 ? 19.485 6.759 11.254 1.00 98.31 524 ILE A O 1
ATOM 3933 N N . VAL A 1 525 ? 18.470 8.689 10.687 1.00 98.50 525 VAL A N 1
ATOM 3934 C CA . VAL A 1 525 ? 19.528 9.634 11.087 1.00 98.50 525 VAL A CA 1
ATOM 3935 C C . VAL A 1 525 ? 18.962 10.715 11.992 1.00 98.50 525 VAL A C 1
ATOM 3937 O O . VAL A 1 525 ? 17.754 10.925 12.051 1.00 98.50 525 VAL A O 1
ATOM 3940 N N . ALA A 1 526 ? 19.853 11.424 12.663 1.00 98.50 526 ALA A N 1
ATOM 3941 C CA . ALA A 1 526 ? 19.577 12.576 13.499 1.00 98.50 526 ALA A CA 1
ATOM 3942 C C . ALA A 1 526 ? 20.429 13.787 13.072 1.00 98.50 526 ALA A C 1
ATOM 3944 O O . ALA A 1 526 ? 21.387 13.623 12.303 1.00 98.50 526 ALA A O 1
ATOM 3945 N N . PRO A 1 527 ? 20.113 14.999 13.566 1.00 98.31 527 PRO A N 1
ATOM 3946 C CA . PRO A 1 527 ? 20.996 16.149 13.444 1.00 98.31 527 PRO A CA 1
ATOM 3947 C C . PRO A 1 527 ? 22.418 15.865 13.956 1.00 98.31 527 PRO A C 1
ATOM 3949 O O . PRO A 1 527 ? 22.610 14.978 14.797 1.00 98.31 527 PRO A O 1
ATOM 3952 N N . PRO A 1 528 ? 23.420 16.630 13.485 1.00 97.88 528 PRO A N 1
ATOM 3953 C CA . PRO A 1 528 ? 24.773 16.534 14.014 1.00 97.88 528 PRO A CA 1
ATOM 3954 C C . PRO A 1 528 ? 24.789 16.855 15.507 1.00 97.88 528 PRO A C 1
ATOM 3956 O O . PRO A 1 528 ? 23.985 17.653 15.994 1.00 97.88 528 PRO A O 1
ATOM 3959 N N . ASP A 1 529 ? 25.738 16.252 16.213 1.00 96.00 529 ASP A N 1
ATOM 3960 C CA . ASP A 1 529 ? 25.976 16.436 17.648 1.00 96.00 529 ASP A CA 1
ATOM 3961 C C . ASP A 1 529 ? 24.795 16.017 18.554 1.00 96.00 529 ASP A C 1
ATOM 3963 O O . ASP A 1 529 ? 24.695 16.473 19.691 1.00 96.00 529 ASP A O 1
ATOM 3967 N N . MET A 1 530 ? 23.912 15.117 18.090 1.00 96.81 530 MET A N 1
ATOM 3968 C CA . MET A 1 530 ? 22.948 14.437 18.971 1.00 96.81 530 MET A CA 1
ATOM 3969 C C . MET A 1 530 ? 23.695 13.716 20.120 1.00 96.81 530 MET A C 1
ATOM 3971 O O . MET A 1 530 ? 24.624 12.949 19.844 1.00 96.81 530 MET A O 1
ATOM 3975 N N . PRO A 1 531 ? 23.302 13.906 21.397 1.00 96.12 531 PRO A N 1
ATOM 3976 C CA . PRO A 1 531 ? 23.970 13.286 22.539 1.00 96.12 531 PRO A CA 1
ATOM 3977 C C . PRO A 1 531 ? 24.006 11.756 22.453 1.00 96.12 531 PRO A C 1
ATOM 3979 O O . PRO A 1 531 ? 23.029 11.117 22.065 1.00 96.12 531 PRO A O 1
ATOM 3982 N N . ALA A 1 532 ? 25.109 11.143 22.894 1.00 95.19 532 ALA A N 1
ATOM 3983 C CA . ALA A 1 532 ? 25.282 9.687 22.847 1.00 95.19 532 ALA A CA 1
ATOM 3984 C C . ALA A 1 532 ? 24.178 8.919 23.600 1.00 95.19 532 ALA A C 1
ATOM 3986 O O . ALA A 1 532 ? 23.794 7.826 23.190 1.00 95.19 532 ALA A O 1
ATOM 3987 N N . THR A 1 533 ? 23.634 9.500 24.673 1.00 95.00 533 THR A N 1
ATOM 3988 C CA . THR A 1 533 ? 22.502 8.943 25.428 1.00 95.00 533 THR A CA 1
ATOM 3989 C C . THR A 1 533 ? 21.221 8.885 24.592 1.00 95.00 533 THR A C 1
ATOM 3991 O O . THR A 1 533 ? 20.535 7.866 24.605 1.00 95.00 533 THR A O 1
ATOM 3994 N N . ALA A 1 534 ? 20.928 9.931 23.814 1.00 96.94 534 ALA A N 1
ATOM 3995 C CA . ALA A 1 534 ? 19.805 9.966 22.880 1.00 96.94 534 ALA A CA 1
ATOM 3996 C C . ALA A 1 534 ? 19.990 8.956 21.735 1.00 96.94 534 ALA A C 1
ATOM 3998 O O . ALA A 1 534 ? 19.056 8.226 21.402 1.00 96.94 534 ALA A O 1
ATOM 3999 N N . VAL A 1 535 ? 21.206 8.846 21.186 1.00 97.62 535 VAL A N 1
ATOM 4000 C CA . VAL A 1 535 ? 21.534 7.837 20.161 1.00 97.62 535 VAL A CA 1
ATOM 4001 C C . VAL A 1 535 ? 21.270 6.427 20.690 1.00 97.62 535 VAL A C 1
ATOM 4003 O O . VAL A 1 535 ? 20.540 5.664 20.062 1.00 97.62 535 VAL A O 1
ATOM 4006 N N . GLN A 1 536 ? 21.794 6.097 21.874 1.00 96.94 536 GLN A N 1
ATOM 4007 C CA . GLN A 1 536 ? 21.585 4.790 22.504 1.00 96.94 536 GLN A CA 1
ATOM 4008 C C . GLN A 1 536 ? 20.107 4.514 22.792 1.00 96.94 536 GLN A C 1
ATOM 4010 O O . GLN A 1 536 ? 19.639 3.398 22.560 1.00 96.94 536 GLN A O 1
ATOM 4015 N N . TYR A 1 537 ? 19.358 5.517 23.259 1.00 97.25 537 TYR A N 1
ATOM 4016 C CA . TYR A 1 537 ? 17.918 5.389 23.465 1.00 97.25 537 TYR A CA 1
ATOM 4017 C C . TYR A 1 537 ? 17.205 5.005 22.163 1.00 97.25 537 TYR A C 1
ATOM 4019 O O . TYR A 1 537 ? 16.464 4.019 22.130 1.00 97.25 537 TYR A O 1
ATOM 4027 N N . TRP A 1 538 ? 17.453 5.740 21.075 1.00 98.00 538 TRP A N 1
ATOM 4028 C CA . TRP A 1 538 ? 16.789 5.485 19.799 1.00 98.00 538 TRP A CA 1
ATOM 4029 C C . TRP A 1 538 ? 17.218 4.171 19.160 1.00 98.00 538 TRP A C 1
ATOM 4031 O O . TRP A 1 538 ? 16.365 3.465 18.627 1.00 98.00 538 TRP A O 1
ATOM 4041 N N . GLU A 1 539 ? 18.487 3.781 19.270 1.00 97.31 539 GLU A N 1
ATOM 4042 C CA . GLU A 1 539 ? 18.929 2.447 18.861 1.00 97.31 539 GLU A CA 1
ATOM 4043 C C . GLU A 1 539 ? 18.157 1.343 19.590 1.00 97.31 539 GLU A C 1
ATOM 4045 O O . GLU A 1 539 ? 17.686 0.395 18.960 1.00 97.31 539 GLU A O 1
ATOM 4050 N N . GLN A 1 540 ? 18.000 1.454 20.912 1.00 96.88 540 GLN A N 1
ATOM 4051 C CA . GLN A 1 540 ? 17.290 0.458 21.717 1.00 96.88 540 GLN A CA 1
ATOM 4052 C C . GLN A 1 540 ? 15.792 0.428 21.409 1.00 96.88 540 GLN A C 1
ATOM 4054 O O . GLN A 1 540 ? 15.205 -0.651 21.298 1.00 96.88 540 GLN A O 1
ATOM 4059 N N . VAL A 1 541 ? 15.156 1.591 21.265 1.00 97.75 541 VAL A N 1
ATOM 4060 C CA . VAL A 1 541 ? 13.745 1.697 20.871 1.00 97.75 541 VAL A CA 1
ATOM 4061 C C . VAL A 1 541 ? 13.525 1.084 19.495 1.00 97.75 541 VAL A C 1
ATOM 4063 O O . VAL A 1 541 ? 12.647 0.239 19.348 1.00 97.75 541 VAL A O 1
ATOM 4066 N N . LEU A 1 542 ? 14.339 1.451 18.505 1.00 98.00 542 LEU A N 1
ATOM 4067 C CA . LEU A 1 542 ? 14.185 0.966 17.136 1.00 98.00 542 LEU A CA 1
ATOM 4068 C C . LEU A 1 542 ? 14.551 -0.518 17.012 1.00 98.00 542 LEU A C 1
ATOM 4070 O O . LEU A 1 542 ? 13.939 -1.228 16.221 1.00 98.00 542 LEU A O 1
ATOM 4074 N N . ARG A 1 543 ? 15.469 -1.032 17.839 1.00 97.06 543 ARG A N 1
ATOM 4075 C CA . ARG A 1 543 ? 15.719 -2.476 17.953 1.00 97.06 543 ARG A CA 1
ATOM 4076 C C . ARG A 1 543 ? 14.523 -3.222 18.536 1.00 97.06 543 ARG A C 1
ATOM 4078 O O . ARG A 1 543 ? 14.174 -4.285 18.039 1.00 97.06 543 ARG A O 1
ATOM 4085 N N . ARG A 1 544 ? 13.886 -2.688 19.582 1.00 96.50 544 ARG A N 1
ATOM 4086 C CA . ARG A 1 544 ? 12.659 -3.285 20.135 1.00 96.50 544 ARG A CA 1
ATOM 4087 C C . ARG A 1 544 ? 11.520 -3.227 19.128 1.00 96.50 544 ARG A C 1
ATOM 4089 O O . ARG A 1 544 ? 10.821 -4.218 18.964 1.00 96.50 544 ARG A O 1
ATOM 4096 N N . LEU A 1 545 ? 11.388 -2.115 18.404 1.00 96.56 545 LEU A N 1
ATOM 4097 C CA . LEU A 1 545 ? 10.440 -1.982 17.303 1.00 96.56 545 LEU A CA 1
ATOM 4098 C C . LEU A 1 545 ? 10.606 -3.130 16.304 1.00 96.56 545 LEU A C 1
ATOM 4100 O O . LEU A 1 545 ? 9.605 -3.763 15.983 1.00 96.56 545 LEU A O 1
ATOM 4104 N N . THR A 1 546 ? 11.829 -3.456 15.863 1.00 94.38 546 THR A N 1
ATOM 4105 C CA . THR A 1 546 ? 12.022 -4.530 14.869 1.00 94.38 546 THR A CA 1
ATOM 4106 C C . THR A 1 546 ? 11.643 -5.928 15.360 1.00 94.38 546 THR A C 1
ATOM 4108 O O . THR A 1 546 ? 11.432 -6.835 14.555 1.00 94.38 546 THR A O 1
ATOM 4111 N N . GLN A 1 547 ? 11.512 -6.102 16.674 1.00 93.44 547 GLN A N 1
ATOM 4112 C CA . GLN A 1 547 ? 11.084 -7.343 17.316 1.00 93.44 547 GLN A CA 1
ATOM 4113 C C . GLN A 1 547 ? 9.563 -7.421 17.511 1.00 93.44 547 GLN A C 1
ATOM 4115 O O . GLN A 1 547 ? 9.050 -8.488 17.840 1.00 93.44 547 GLN A O 1
ATOM 4120 N N . THR A 1 548 ? 8.831 -6.320 17.313 1.00 91.25 548 THR A N 1
ATOM 4121 C CA . THR A 1 548 ? 7.365 -6.311 17.421 1.00 91.25 548 THR A CA 1
ATOM 4122 C C . THR A 1 548 ? 6.725 -7.066 16.260 1.00 91.25 548 THR A C 1
ATOM 4124 O O . THR A 1 548 ? 7.193 -6.997 15.120 1.00 91.25 548 THR A O 1
ATOM 4127 N N . GLN A 1 549 ? 5.601 -7.736 16.527 1.00 88.88 549 GLN A N 1
ATOM 4128 C CA . GLN A 1 549 ? 4.818 -8.384 15.471 1.00 88.88 549 GLN A CA 1
ATOM 4129 C C . GLN A 1 549 ? 4.339 -7.364 14.433 1.00 88.88 549 GLN A C 1
ATOM 4131 O O . GLN A 1 549 ? 4.423 -7.629 13.237 1.00 88.88 549 GLN A O 1
ATOM 4136 N N . GLY A 1 550 ? 3.923 -6.170 14.877 1.00 82.94 550 GLY A N 1
ATOM 4137 C CA . GLY A 1 550 ? 3.506 -5.085 13.987 1.00 82.94 550 GLY A CA 1
ATOM 4138 C C . GLY A 1 550 ? 4.592 -4.688 12.985 1.00 82.94 550 GLY A C 1
ATOM 4139 O O . GLY A 1 550 ? 4.306 -4.542 11.797 1.00 82.94 550 GLY A O 1
ATOM 4140 N N . TYR A 1 551 ? 5.851 -4.580 13.427 1.00 87.81 551 TYR A N 1
ATOM 4141 C CA . TYR A 1 551 ? 6.963 -4.300 12.518 1.00 87.81 551 TYR A CA 1
ATOM 4142 C C . TYR A 1 551 ? 7.287 -5.483 11.611 1.00 87.81 551 TYR A C 1
ATOM 4144 O O . TYR A 1 551 ? 7.513 -5.275 10.425 1.00 87.81 551 TYR A O 1
ATOM 4152 N N . GLN A 1 552 ? 7.315 -6.713 12.130 1.00 86.62 552 GLN A N 1
ATOM 4153 C CA . GLN A 1 552 ? 7.613 -7.898 11.317 1.00 86.62 552 GLN A CA 1
ATOM 4154 C C . GLN A 1 552 ? 6.581 -8.089 10.199 1.00 86.62 552 GLN A C 1
ATOM 4156 O O . GLN A 1 552 ? 6.959 -8.341 9.056 1.00 86.62 552 GLN A O 1
ATOM 4161 N N . HIS A 1 553 ? 5.297 -7.890 10.507 1.00 80.75 553 HIS A N 1
ATOM 4162 C CA . HIS A 1 553 ? 4.214 -7.913 9.525 1.00 80.75 553 HIS A CA 1
ATOM 4163 C C . HIS A 1 553 ? 4.378 -6.809 8.484 1.00 80.75 553 HIS A C 1
ATOM 4165 O O . HIS A 1 553 ? 4.359 -7.093 7.291 1.00 80.75 553 HIS A O 1
ATOM 4171 N N . PHE A 1 554 ? 4.593 -5.568 8.927 1.00 80.38 554 PHE A N 1
ATOM 4172 C CA . PHE A 1 554 ? 4.827 -4.448 8.019 1.00 80.38 554 PHE A CA 1
ATOM 4173 C C . PHE A 1 554 ? 6.048 -4.689 7.118 1.00 80.38 554 PHE A C 1
ATOM 4175 O O . PHE A 1 554 ? 5.958 -4.517 5.909 1.00 80.38 554 PHE A O 1
ATOM 4182 N N . SER A 1 555 ? 7.172 -5.137 7.684 1.00 82.12 555 SER A N 1
ATOM 4183 C CA . SER A 1 555 ? 8.395 -5.455 6.940 1.00 82.12 555 SER A CA 1
ATOM 4184 C C . SER A 1 555 ? 8.142 -6.520 5.874 1.00 82.12 555 SER A C 1
ATOM 4186 O O . SER A 1 555 ? 8.686 -6.405 4.782 1.00 82.12 555 SER A O 1
ATOM 4188 N N . ALA A 1 556 ? 7.316 -7.530 6.165 1.00 78.69 556 ALA A N 1
ATOM 4189 C CA . ALA A 1 556 ? 6.931 -8.550 5.193 1.00 78.69 556 ALA A CA 1
ATOM 4190 C C . ALA A 1 556 ? 5.986 -8.000 4.109 1.00 78.69 556 ALA A C 1
ATOM 4192 O O . ALA A 1 556 ? 6.181 -8.298 2.936 1.00 78.69 556 ALA A O 1
ATOM 4193 N N . GLU A 1 557 ? 5.008 -7.166 4.477 1.00 75.75 557 GLU A N 1
ATOM 4194 C CA . GLU A 1 557 ? 4.056 -6.534 3.548 1.00 75.75 557 GLU A CA 1
ATOM 4195 C C . GLU A 1 557 ? 4.768 -5.726 2.457 1.00 75.75 557 GLU A C 1
ATOM 4197 O O . GLU A 1 557 ? 4.411 -5.812 1.283 1.00 75.75 557 GLU A O 1
ATOM 4202 N N . ILE A 1 558 ? 5.796 -4.968 2.841 1.00 71.06 558 ILE A N 1
ATOM 4203 C CA . ILE A 1 558 ? 6.588 -4.168 1.900 1.00 71.06 558 ILE A CA 1
ATOM 4204 C C . ILE A 1 558 ? 7.804 -4.921 1.341 1.00 71.06 558 ILE A C 1
ATOM 4206 O O . ILE A 1 558 ? 8.632 -4.304 0.674 1.00 71.06 558 ILE A O 1
ATOM 4210 N N . GLU A 1 559 ? 7.931 -6.226 1.621 1.00 74.75 559 GLU A N 1
ATOM 4211 C CA . GLU A 1 559 ? 9.067 -7.078 1.224 1.00 74.75 559 GLU A CA 1
ATOM 4212 C C . GLU A 1 559 ? 10.436 -6.457 1.585 1.00 74.75 559 GLU A C 1
ATOM 4214 O O . GLU A 1 559 ? 11.438 -6.611 0.878 1.00 74.75 559 GLU A O 1
ATOM 4219 N N . LEU A 1 560 ? 10.489 -5.728 2.706 1.00 80.00 560 LEU A N 1
ATOM 4220 C CA . LEU A 1 560 ? 11.709 -5.122 3.222 1.00 80.00 560 LEU A CA 1
ATOM 4221 C C . LEU A 1 560 ? 12.621 -6.226 3.747 1.00 80.00 560 LEU A C 1
ATOM 4223 O O . LEU A 1 560 ? 12.275 -6.934 4.695 1.00 80.00 560 LEU A O 1
ATOM 4227 N N . PHE A 1 561 ? 13.817 -6.329 3.172 1.00 79.62 561 PHE A N 1
ATOM 4228 C CA . PHE A 1 561 ? 14.824 -7.273 3.622 1.00 79.62 561 PHE A CA 1
ATOM 4229 C C . PHE A 1 561 ? 15.343 -6.852 5.007 1.00 79.62 561 PHE A C 1
ATOM 4231 O O . PHE A 1 561 ? 15.926 -5.763 5.137 1.00 79.62 561 PHE A O 1
ATOM 4238 N N . PRO A 1 562 ? 15.161 -7.684 6.051 1.00 80.00 562 PRO A N 1
ATOM 4239 C CA . PRO A 1 562 ? 15.563 -7.323 7.402 1.00 80.00 562 PRO A CA 1
ATOM 4240 C C . PRO A 1 562 ? 17.081 -7.166 7.498 1.00 80.00 562 PRO A C 1
ATOM 4242 O O . PRO A 1 562 ? 17.836 -8.116 7.299 1.00 80.00 562 PRO A O 1
ATOM 4245 N N . LYS A 1 563 ? 17.540 -5.959 7.836 1.00 88.06 563 LYS A N 1
ATOM 4246 C CA . LYS A 1 563 ? 18.952 -5.683 8.114 1.00 88.06 563 LYS A CA 1
ATOM 4247 C C . LYS A 1 563 ? 19.059 -4.572 9.142 1.00 88.06 563 LYS A C 1
ATOM 4249 O O . LYS A 1 563 ? 18.978 -3.396 8.799 1.00 88.06 563 LYS A O 1
ATOM 4254 N N . PHE A 1 564 ? 19.241 -4.967 10.397 1.00 93.19 564 PHE A N 1
ATOM 4255 C CA . PHE A 1 564 ? 19.415 -4.024 11.489 1.00 93.19 564 PHE A CA 1
ATOM 4256 C C . PHE A 1 564 ? 20.897 -3.748 11.727 1.00 93.19 564 PHE A C 1
ATOM 4258 O O . PHE A 1 564 ? 21.625 -4.659 12.113 1.00 93.19 564 PHE A O 1
ATOM 4265 N N . LEU A 1 565 ? 21.327 -2.502 11.537 1.00 95.88 565 LEU A N 1
ATOM 4266 C CA . LEU A 1 565 ? 22.677 -2.046 11.885 1.00 95.88 565 LEU A CA 1
ATOM 4267 C C . LEU A 1 565 ? 22.575 -0.951 12.945 1.00 95.88 565 LEU A C 1
ATOM 4269 O O . LEU A 1 565 ? 21.738 -0.058 12.815 1.00 95.88 565 LEU A O 1
ATOM 4273 N N . THR A 1 566 ? 23.423 -1.012 13.969 1.00 96.88 566 THR A N 1
ATOM 4274 C CA . THR A 1 566 ? 23.604 0.061 14.970 1.00 96.88 566 THR A CA 1
ATOM 4275 C C . THR A 1 566 ? 24.182 1.328 14.341 1.00 96.88 566 THR A C 1
ATOM 4277 O O . THR A 1 566 ? 24.616 1.302 13.193 1.00 96.88 566 THR A O 1
ATOM 4280 N N . SER A 1 567 ? 24.265 2.433 15.080 1.00 96.19 567 SER A N 1
ATOM 4281 C CA . SER A 1 567 ? 24.823 3.710 14.617 1.00 96.19 567 SER A CA 1
ATOM 4282 C C . SER A 1 567 ? 26.213 3.539 14.010 1.00 96.19 567 SER A C 1
ATOM 4284 O O . SER A 1 567 ? 26.467 3.978 12.886 1.00 96.19 567 SER A O 1
ATOM 4286 N N . LYS A 1 568 ? 27.107 2.835 14.716 1.00 95.19 568 LYS A N 1
ATOM 4287 C CA . LYS A 1 568 ? 28.489 2.617 14.268 1.00 95.19 568 LYS A CA 1
ATOM 4288 C C . LYS A 1 568 ? 28.548 1.771 12.996 1.00 95.19 568 LYS A C 1
ATOM 4290 O O . LYS A 1 568 ? 29.228 2.146 12.043 1.00 95.19 568 LYS A O 1
ATOM 4295 N N . GLU A 1 569 ? 27.834 0.648 12.982 1.00 96.81 569 GLU A N 1
ATOM 4296 C CA . GLU A 1 569 ? 27.773 -0.259 11.829 1.00 96.81 569 GLU A CA 1
ATOM 4297 C C . GLU A 1 569 ? 27.113 0.421 10.628 1.00 96.81 569 GLU A C 1
ATOM 4299 O O . GLU A 1 569 ? 27.555 0.263 9.492 1.00 96.81 569 GLU A O 1
ATOM 4304 N N . PHE A 1 570 ? 26.077 1.221 10.872 1.00 96.75 570 PHE A N 1
ATOM 4305 C CA . PHE A 1 570 ? 25.365 1.925 9.826 1.00 96.75 570 PHE A CA 1
ATOM 4306 C C . PHE A 1 570 ? 26.207 3.053 9.234 1.00 96.75 570 PHE A C 1
ATOM 4308 O O . PHE A 1 570 ? 26.247 3.207 8.016 1.00 96.75 570 PHE A O 1
ATOM 4315 N N . LYS A 1 571 ? 26.948 3.796 10.061 1.00 95.81 571 LYS A N 1
ATOM 4316 C CA . LYS A 1 571 ? 27.926 4.769 9.570 1.00 95.81 571 LYS A CA 1
ATOM 4317 C C . LYS A 1 571 ? 28.960 4.099 8.665 1.00 95.81 571 LYS A C 1
ATOM 4319 O O . LYS A 1 571 ? 29.208 4.600 7.572 1.00 95.81 571 LYS A O 1
ATOM 4324 N N . GLN A 1 572 ? 29.527 2.973 9.099 1.00 95.38 572 GLN A N 1
ATOM 4325 C CA . GLN A 1 572 ? 30.485 2.222 8.288 1.00 95.38 572 GLN A CA 1
ATOM 4326 C C . GLN A 1 572 ? 29.857 1.769 6.962 1.00 95.38 572 GLN A C 1
ATOM 4328 O O . GLN A 1 572 ? 30.452 1.954 5.905 1.00 95.38 572 GLN A O 1
ATOM 4333 N N . PHE A 1 573 ? 28.629 1.252 7.000 1.00 92.75 573 PHE A N 1
ATOM 4334 C CA . PHE A 1 573 ? 27.891 0.876 5.796 1.00 92.75 573 PHE A CA 1
ATOM 4335 C C . PHE A 1 573 ? 27.707 2.063 4.832 1.00 92.75 573 PHE A C 1
ATOM 4337 O O . PHE A 1 573 ? 27.897 1.910 3.629 1.00 92.75 573 PHE A O 1
ATOM 4344 N N . LEU A 1 574 ? 27.379 3.256 5.338 1.00 93.56 574 LEU A N 1
ATOM 4345 C CA . LEU A 1 574 ? 27.256 4.463 4.513 1.00 93.56 574 LEU A CA 1
ATOM 4346 C C . LEU A 1 574 ? 28.606 4.914 3.936 1.00 93.56 574 LEU A C 1
ATOM 4348 O O . LEU A 1 574 ? 28.649 5.362 2.790 1.00 93.56 574 LEU A O 1
ATOM 4352 N N . ASP A 1 575 ? 29.698 4.776 4.694 1.00 93.44 575 ASP A N 1
ATOM 4353 C CA . ASP A 1 575 ? 31.062 5.044 4.218 1.00 93.44 575 ASP A CA 1
ATOM 4354 C C . ASP A 1 575 ? 31.416 4.125 3.029 1.00 93.44 575 ASP A C 1
ATOM 4356 O O . ASP A 1 575 ? 31.842 4.608 1.976 1.00 93.44 575 ASP A O 1
ATOM 4360 N N . GLU A 1 576 ? 31.136 2.826 3.147 1.00 89.56 576 GLU A N 1
ATOM 4361 C CA . GLU A 1 576 ? 31.353 1.835 2.084 1.00 89.56 576 GLU A CA 1
ATOM 4362 C C . GLU A 1 576 ? 30.448 2.059 0.859 1.00 89.56 576 GLU A C 1
ATOM 4364 O O . GLU A 1 576 ? 30.907 1.951 -0.285 1.00 89.56 576 GLU A O 1
ATOM 4369 N N . GLU A 1 577 ? 29.167 2.390 1.068 1.00 85.50 577 GLU A N 1
ATOM 4370 C CA . GLU A 1 577 ? 28.240 2.722 -0.024 1.00 85.50 577 GLU A CA 1
ATOM 4371 C C . GLU A 1 577 ? 28.702 3.969 -0.782 1.00 85.50 577 GLU A C 1
ATOM 4373 O O . GLU A 1 577 ? 28.689 3.990 -2.014 1.00 85.50 577 GLU A O 1
ATOM 4378 N N . THR A 1 578 ? 29.157 4.997 -0.064 1.00 88.94 578 THR A N 1
ATOM 4379 C CA . THR A 1 578 ? 29.641 6.250 -0.659 1.00 88.94 578 THR A CA 1
ATOM 4380 C C . THR A 1 578 ? 30.874 6.015 -1.512 1.00 88.94 578 THR A C 1
ATOM 4382 O O . THR A 1 578 ? 30.957 6.530 -2.629 1.00 88.94 578 THR A O 1
ATOM 4385 N N . GLU A 1 579 ? 31.828 5.224 -1.022 1.00 88.19 579 GLU A N 1
ATOM 4386 C CA . GLU A 1 579 ? 33.026 4.876 -1.784 1.00 88.19 579 GLU A CA 1
ATOM 4387 C C . GLU A 1 579 ? 32.661 4.092 -3.054 1.00 88.19 579 GLU A C 1
ATOM 4389 O O . GLU A 1 579 ? 33.129 4.419 -4.150 1.00 88.19 579 GLU A O 1
ATOM 4394 N N . SER A 1 580 ? 31.778 3.097 -2.926 1.00 81.62 580 SER A N 1
ATOM 4395 C CA . SER A 1 580 ? 31.302 2.284 -4.050 1.00 81.62 580 SER A CA 1
ATOM 4396 C C . SER A 1 580 ? 30.607 3.131 -5.118 1.00 81.62 580 SER A C 1
ATOM 4398 O O . SER A 1 580 ? 30.888 2.985 -6.313 1.00 81.62 580 SER A O 1
ATOM 4400 N N . LEU A 1 581 ? 29.714 4.030 -4.701 1.00 80.44 581 LEU A N 1
ATOM 4401 C CA . LEU A 1 581 ? 28.991 4.922 -5.605 1.00 80.44 581 LEU A CA 1
ATOM 4402 C C . LEU A 1 581 ? 29.924 5.941 -6.255 1.00 80.44 581 LEU A C 1
ATOM 4404 O O . LEU A 1 581 ? 29.828 6.157 -7.458 1.00 80.44 581 LEU A O 1
ATOM 4408 N N . THR A 1 582 ? 30.873 6.508 -5.507 1.00 84.38 582 THR A N 1
ATOM 4409 C CA . THR A 1 582 ? 31.863 7.453 -6.049 1.00 84.38 582 THR A CA 1
ATOM 4410 C C . THR A 1 582 ? 32.671 6.815 -7.176 1.00 84.38 582 THR A C 1
ATOM 4412 O O . THR A 1 582 ? 32.802 7.410 -8.245 1.00 84.38 582 THR A O 1
ATOM 4415 N N . LYS A 1 583 ? 33.166 5.584 -6.981 1.00 81.25 583 LYS A N 1
ATOM 4416 C CA . LYS A 1 583 ? 33.908 4.841 -8.016 1.00 81.25 583 LYS A CA 1
ATOM 4417 C C . LYS A 1 583 ? 33.056 4.593 -9.264 1.00 81.25 583 LYS A C 1
ATOM 4419 O O . LYS A 1 583 ? 33.539 4.803 -10.376 1.00 81.25 583 LYS A O 1
ATOM 4424 N N . SER A 1 584 ? 31.797 4.201 -9.069 1.00 73.88 584 SER A N 1
ATOM 4425 C CA . SER A 1 584 ? 30.849 3.933 -10.161 1.00 73.88 584 SER A CA 1
ATOM 4426 C C . SER A 1 584 ? 30.545 5.208 -10.961 1.00 73.88 584 SER A C 1
ATOM 4428 O O . SER A 1 584 ? 30.652 5.224 -12.185 1.00 73.88 584 SER A O 1
ATOM 4430 N N . LEU A 1 585 ? 30.239 6.312 -10.271 1.00 75.25 585 LEU A N 1
ATOM 4431 C CA . LEU A 1 585 ? 29.950 7.618 -10.876 1.00 75.25 585 LEU A CA 1
ATOM 4432 C C . LEU A 1 585 ? 31.165 8.210 -11.607 1.00 75.25 585 LEU A C 1
ATOM 4434 O O . LEU A 1 585 ? 31.009 8.791 -12.681 1.00 75.25 585 LEU A O 1
ATOM 4438 N N . ALA A 1 586 ? 32.376 8.039 -11.061 1.00 78.50 586 ALA A N 1
ATOM 4439 C CA . ALA A 1 586 ? 33.612 8.533 -11.674 1.00 78.50 586 ALA A CA 1
ATOM 4440 C C . ALA A 1 586 ? 33.835 7.928 -13.062 1.00 78.50 586 ALA A C 1
ATOM 4442 O O . ALA A 1 586 ? 34.149 8.640 -14.013 1.00 78.50 586 ALA A O 1
ATOM 4443 N N . ARG A 1 587 ? 33.630 6.613 -13.183 1.00 68.56 587 ARG A N 1
ATOM 4444 C CA . ARG A 1 587 ? 33.817 5.867 -14.435 1.00 68.56 587 ARG A CA 1
ATOM 4445 C C . ARG A 1 587 ? 32.830 6.276 -15.525 1.00 68.56 587 ARG A C 1
ATOM 4447 O O . ARG A 1 587 ? 33.163 6.181 -16.699 1.00 68.56 587 ARG A O 1
ATOM 4454 N N . MET A 1 588 ? 31.651 6.756 -15.141 1.00 64.94 588 MET A N 1
ATOM 4455 C CA . MET A 1 588 ? 30.641 7.254 -16.079 1.00 64.94 588 MET A CA 1
ATOM 4456 C C . MET A 1 588 ? 30.829 8.722 -16.471 1.00 64.94 588 MET A C 1
ATOM 4458 O O . MET A 1 588 ? 30.135 9.206 -17.360 1.00 64.94 588 MET A O 1
ATOM 4462 N N . GLY A 1 589 ? 31.728 9.452 -15.804 1.00 68.31 589 GLY A N 1
ATOM 4463 C CA . GLY A 1 589 ? 31.838 10.901 -15.976 1.00 68.31 589 GLY A CA 1
ATOM 4464 C C . GLY A 1 589 ? 30.654 11.682 -15.391 1.00 68.31 589 GLY A C 1
ATOM 4465 O O . GLY A 1 589 ? 30.420 12.817 -15.801 1.00 68.31 589 GLY A O 1
ATOM 4466 N N . GLU A 1 590 ? 29.923 11.089 -14.439 1.00 66.00 590 GLU A N 1
ATOM 4467 C CA . GLU A 1 590 ? 28.727 11.663 -13.796 1.00 66.00 590 GLU A CA 1
ATOM 4468 C C . GLU A 1 590 ? 28.992 12.198 -12.377 1.00 66.00 590 GLU A C 1
ATOM 4470 O O . GLU A 1 590 ? 28.068 12.627 -11.684 1.00 66.00 590 GLU A O 1
ATOM 4475 N N . LEU A 1 591 ? 30.249 12.188 -11.916 1.00 68.25 591 LEU A N 1
ATOM 4476 C CA . LEU A 1 591 ? 30.609 12.913 -10.698 1.00 68.25 591 LEU A CA 1
ATOM 4477 C C . LEU A 1 591 ? 30.384 14.413 -10.885 1.00 68.25 591 LEU A C 1
ATOM 4479 O O . LEU A 1 591 ? 30.621 14.965 -11.963 1.00 68.25 591 LEU A O 1
ATOM 4483 N N . LYS A 1 592 ? 29.982 15.068 -9.794 1.00 64.69 592 LYS A N 1
ATOM 4484 C CA . LYS A 1 592 ? 29.956 16.523 -9.662 1.00 64.69 592 LYS A CA 1
ATOM 4485 C C . LYS A 1 592 ? 31.240 17.120 -10.249 1.00 64.69 592 LYS A C 1
ATOM 4487 O O . LYS A 1 592 ? 32.332 16.820 -9.767 1.00 64.69 592 LYS A O 1
ATOM 4492 N N . LYS A 1 593 ? 31.082 17.946 -11.284 1.00 48.59 593 LYS A N 1
ATOM 4493 C CA . LYS A 1 593 ? 32.146 18.814 -11.795 1.00 48.59 593 LYS A CA 1
ATOM 4494 C C . LYS A 1 593 ? 32.298 20.049 -10.920 1.00 48.59 593 LYS A C 1
ATOM 4496 O O . LYS A 1 593 ? 31.259 20.553 -10.422 1.00 48.59 593 LYS A O 1
#

Radius of gyration: 28.62 Å; Cα contacts (8 Å, |Δi|>4): 1076; chains: 1; bounding box: 73×58×85 Å

Foldseek 3Di:
DDPVVVVVAQPAEEEEADADDAQAKDKAPDPLLPLFFPPSYIYIYGYLNQPFLDLVSLVVSVVCVVVSLVNVVVVVHQEYEHEDLSSDLSCAPVRVVVVQVVSCVVRVHHYYYLVVLVLVLCVVVVFQEEQELDADDPVSVVSSQVRVVVSRHHYQYFDYNNDTPVNLVPDDLVRLCVSQLVSQQVSCVSRVPGQAYEYEDSGRPNQVNQLVSCVVNVHFYDYSSRSCCCVPDDVVPNGDQGPPRGPSSPDDDDDDDDDDDDDDDDDYDDDDDDDDDDDDDDDDDDDPDPDPPPPPPEEAEEEEQDDCPPPLNVVVVLLQVLCVVVVLDVYHYDYDHQYDQLCLRVQVVQQVCAQPLRYKYWDKCSQLQSVFQDPPRPGGCVSWFFQKFFFFFKKFKKAFLPAPDPAPVVLQVCQQVPPAPAEEEDADCSDPFVLLQLLQCVQRVRHYHYDHDNHRLVRVVCRLVVVGGIYIGGCVSCVVCVVVSRMDTHEMLEPAAFPSGNPHHHCVVVVRPRNRRPHMTGTMIGHHPHDPVSSVSSNVSSVVSCVDPSNVVVCSVRSTGGDIDGSVRVVVVSVVSSVSSSVSCVVVVSTDD

Mean predicted aligned error: 17.67 Å

Sequence (593 aa):
MDSNMQRLVPRFRYGVINPRAPGKVQRGLSYQFYRIVPSDVMEITTGLGLDDYAPHAVEKAISNYWDCVHALMKEKVNVIVLGGVPISVRLGRPRLRELLAETKQKTNIEVDAPLEALIAASNHLGLKTIAIGSRWADDVNDAIIRYLKDAGVEVAGITKRNQSAVDAAAMSFEDGLQTALDVGSEAARLAPAADAIFVPGAAAMSLHVIPAVEAEFGKPTFTNLSLEVWNNLVRPGIIPPVQGLGSLACQRSRPKTKVRSQKMTAILLRAILFVSAVSIIILIPTRAIIAADAYPNKPVLFITHSGPGGGMDTMLRRITDIMAKEKLVSQQMRVENIQGGSGAKAMTTLVKRKGDDHVLAGMTSVWVAAPLISSDVKVSYKDMTPIVLLGLDPNLVVVRADSPFKTMKELLDFAKANPNKVKQAGASVTSTPNFDRIAIAEATGANWDYVAFPSGGEAITAVLGGHVNLVIGQPADMGGHLSAGALRALASFSESRLGGYPNVPTLRELGITARVSRGTVRGIVAPPDMPATAVQYWEQVLRRLTQTQGYQHFSAEIELFPKFLTSKEFKQFLDEETESLTKSLARMGELKK